Protein AF-0000000082780424 (afdb_homodimer)

Radius of gyration: 29.25 Å; Cα contacts (8 Å, |Δi|>4): 868; chains: 2; bounding box: 41×89×57 Å

InterPro domains:
  IPR001568 Ribonuclease T2-like [PF00445] (7-180)
  IPR001568 Ribonuclease T2-like [PTHR11240] (3-183)
  IPR018188 Ribonuclease T2, His active site 1 [PS00530] (39-46)
  IPR036430 Ribonuclease T2-like superfamily [G3DSA:3.90.730.10] (1-226)
  IPR036430 Ribonuclease T2-like superfamily [SSF55895] (4-188)

Foldseek 3Di:
DLPPQPFWKKKWKWWDLLCQLQLDDPVWDFADDPLAADIATQAMAGFPFWQQDDPAFDDPVLCVVPVVLCCRRPADRTPVAGSVNSLRRRCRTGLVSLLSDVCSVDSNSRVVLSSVLVVVAPLVVLCVVLVHDADLVDFDAPVSSCVSCCVGQNVFKFFKWFQGPVRATEGTMIIFMATSVRHGDDDPVRCVVRLVPQQDDDSGIHTDDRPHTYHYHGQDNPCSNCRND/DLPPQPFWKKKWKWWDLLCQLQLDDPVWDFADDPLAADIATQAMAGFPFWQQDDPAFDDPVLCVVPVVLCCRRPADRTPVAGSVNSLRRRCRTGLVSLLSDVCSVDSNSRVVLSSVLVVLAPLVVLCVVLVHDADLVDFDAPVSSCVSCCVGQNVFKFFKWAAGPVRATEGTMIIFMATSVRHGDDDPVRVVVRLVPPCDDRSRIHTDDRPHTYHYHGQDNVCSNCRND

Sequence (458 aa):
MDRHCKWTCMILTLQWPGSFCLILNNETICNLSPDIQNWTIHGLWPIHTGHCCSCWPIFQSHLEGLEPELSKFWPSFLKSTTAFMFWKQEWFKHGTCAACDESMGSTQLYFKTALKLRLSLRIESALADGGIKPSCDNAYRHDDLHAALRPLLGDNCVLQCVRDEKGHEVWAQLKIYFFRNQTLGCHFKEIGYADKIFQPSNSSGHPCPTETPIFYYPINYKNPKRPCQMDRHCKWTCMILTLQWPGSFCLILNNETICNLSPDIQNWTIHGLWPIHTGHCCSCWPIFQSHLEGLEPELSKFWPSFLKSTTAFMFWKQEWFKHGTCAACDESMGSTQLYFKTALKLRLSLRIESALADGGIKPSCDNAYRHDDLHAALRPLLGDNCVLQCVRDEKGHEVWAQLKIYFFRNQTLGCHFKEIGYADKIFQPSNSSGHPCPTETPIFYYPINYKNPKRPCQ

pLDDT: mean 91.48, std 14.12, range [35.06, 98.94]

Organism: Chanos chanos (NCBI:txid29144)

Nearest PDB structures (foldseek):
  3t0o-assembly1_A  TM=8.982E-01  e=5.479E-15  Homo sapiens
  1vd1-assembly1_A  TM=8.404E-01  e=7.772E-13  Nicotiana glutinosa
  1j1f-assembly1_A  TM=8.780E-01  e=5.340E-11  Momordica charantia
  1ucg-assembly2_B  TM=8.662E-01  e=1.683E-10  Momordica charantia
  1iqq-assembly1_A  TM=7.861E-01  e=9.139E-10  Pyrus pyrifolia

Structure (mmCIF, N/CA/C/O backbone):
data_AF-0000000082780424-model_v1
#
loop_
_entity.id
_entity.type
_entity.pdbx_description
1 polymer 'Ribonuclease T2-like'
#
loop_
_atom_site.group_PDB
_atom_site.id
_atom_site.type_symbol
_atom_site.label_atom_id
_atom_site.label_alt_id
_atom_site.label_comp_id
_atom_site.label_asym_id
_atom_site.label_entity_id
_atom_site.label_seq_id
_atom_site.pdbx_PDB_ins_code
_atom_site.Cartn_x
_atom_site.Cartn_y
_atom_site.Cartn_z
_atom_site.occupancy
_atom_site.B_iso_or_equiv
_atom_site.auth_seq_id
_atom_site.auth_comp_id
_atom_site.auth_asym_id
_atom_site.auth_atom_id
_atom_site.pdbx_PDB_model_num
ATOM 1 N N . MET A 1 1 ? 12.656 0.973 11.188 1 36.38 1 MET A N 1
ATOM 2 C CA . MET A 1 1 ? 13.344 -0.283 10.906 1 36.38 1 MET A CA 1
ATOM 3 C C . MET A 1 1 ? 13.508 -0.488 9.406 1 36.38 1 MET A C 1
ATOM 5 O O . MET A 1 1 ? 12.523 -0.509 8.664 1 36.38 1 MET A O 1
ATOM 9 N N . ASP A 1 2 ? 14.516 0.058 8.898 1 47.62 2 ASP A N 1
ATOM 10 C CA . ASP A 1 2 ? 14.883 -0.245 7.523 1 47.62 2 ASP A CA 1
ATOM 11 C C . ASP A 1 2 ? 14.75 -1.738 7.234 1 47.62 2 ASP A C 1
ATOM 13 O O . ASP A 1 2 ? 15.469 -2.555 7.809 1 47.62 2 ASP A O 1
ATOM 17 N N . ARG A 1 3 ? 13.602 -2.281 7.188 1 58.28 3 ARG A N 1
ATOM 18 C CA . ARG A 1 3 ? 13.562 -3.732 7.039 1 58.28 3 ARG A CA 1
ATOM 19 C C . ARG A 1 3 ? 14.219 -4.164 5.73 1 58.28 3 ARG A C 1
ATOM 21 O O . ARG A 1 3 ? 13.758 -3.805 4.648 1 58.28 3 ARG A O 1
ATOM 28 N N . HIS A 1 4 ? 15.531 -4.363 5.797 1 76.56 4 HIS A N 1
ATOM 29 C CA . HIS A 1 4 ? 16.25 -5.039 4.727 1 76.56 4 HIS A CA 1
ATOM 30 C C . HIS A 1 4 ? 15.562 -6.336 4.324 1 76.56 4 HIS A C 1
ATOM 32 O O . HIS A 1 4 ? 15.148 -7.113 5.18 1 76.56 4 HIS A O 1
ATOM 38 N N . CYS A 1 5 ? 15.188 -6.332 3.084 1 90.81 5 CYS A N 1
ATOM 39 C CA . CYS A 1 5 ? 14.609 -7.555 2.533 1 90.81 5 CYS A CA 1
ATOM 40 C C . CYS A 1 5 ? 15.633 -8.688 2.531 1 90.81 5 CYS A C 1
ATOM 42 O O . CYS A 1 5 ? 16.641 -8.617 1.831 1 90.81 5 CYS A O 1
ATOM 44 N N . LYS A 1 6 ? 15.398 -9.703 3.23 1 91.62 6 LYS A N 1
ATOM 45 C CA . LYS A 1 6 ? 16.375 -10.758 3.443 1 91.62 6 LYS A CA 1
ATOM 46 C C . LYS A 1 6 ? 16.297 -11.82 2.35 1 91.62 6 LYS A C 1
ATOM 48 O O . LYS A 1 6 ? 17.266 -12.531 2.088 1 91.62 6 LYS A O 1
ATOM 53 N N . TRP A 1 7 ? 15.18 -11.938 1.715 1 94 7 TRP A N 1
ATOM 54 C CA . TRP A 1 7 ? 15.055 -12.961 0.686 1 94 7 TRP A CA 1
ATOM 55 C C . TRP A 1 7 ? 15.758 -12.539 -0.599 1 94 7 TRP A C 1
ATOM 57 O O . TRP A 1 7 ? 15.844 -11.344 -0.901 1 94 7 TRP A O 1
ATOM 67 N N . THR A 1 8 ? 16.234 -13.547 -1.423 1 94.25 8 THR A N 1
ATOM 68 C CA . THR A 1 8 ? 16.984 -13.242 -2.637 1 94.25 8 THR A CA 1
ATOM 69 C C . THR A 1 8 ? 16.328 -13.875 -3.855 1 94.25 8 THR A C 1
ATOM 71 O O . THR A 1 8 ? 16.625 -13.508 -4.992 1 94.25 8 THR A O 1
ATOM 74 N N . CYS A 1 9 ? 15.422 -14.82 -3.576 1 95.38 9 CYS A N 1
ATOM 75 C CA . CYS A 1 9 ? 14.766 -15.531 -4.672 1 95.38 9 CYS A CA 1
ATOM 76 C C . CYS A 1 9 ? 13.266 -15.648 -4.426 1 95.38 9 CYS A C 1
ATOM 78 O O . CYS A 1 9 ? 12.812 -15.555 -3.287 1 95.38 9 CYS A O 1
ATOM 80 N N . MET A 1 10 ? 12.578 -15.789 -5.488 1 96.88 10 MET A N 1
ATOM 81 C CA . MET A 1 10 ? 11.133 -15.992 -5.449 1 96.88 10 MET A CA 1
ATOM 82 C C . MET A 1 10 ? 10.719 -17.141 -6.363 1 96.88 10 MET A C 1
ATOM 84 O O . MET A 1 10 ? 11.492 -17.562 -7.223 1 96.88 10 MET A O 1
ATOM 88 N N . ILE A 1 11 ? 9.539 -17.578 -6.125 1 97.12 11 ILE A N 1
ATOM 89 C CA . ILE A 1 11 ? 8.953 -18.609 -6.961 1 97.12 11 ILE A CA 1
ATOM 90 C C . ILE A 1 11 ? 7.645 -18.109 -7.57 1 97.12 11 ILE A C 1
ATOM 92 O O . ILE A 1 11 ? 6.73 -17.719 -6.844 1 97.12 11 ILE A O 1
ATOM 96 N N . LEU A 1 12 ? 7.625 -18.062 -8.836 1 98.38 12 LEU A N 1
ATOM 97 C CA . LEU A 1 12 ? 6.344 -17.984 -9.531 1 98.38 12 LEU A CA 1
ATOM 98 C C . LEU A 1 12 ? 5.766 -19.359 -9.789 1 98.38 12 LEU A C 1
ATOM 100 O O . LEU A 1 12 ? 6.367 -20.172 -10.492 1 98.38 12 LEU A O 1
ATOM 104 N N . THR A 1 13 ? 4.633 -19.578 -9.219 1 97.56 13 THR A N 1
ATOM 105 C CA . THR A 1 13 ? 3.994 -20.875 -9.398 1 97.56 13 THR A CA 1
ATOM 106 C C . THR A 1 13 ? 2.789 -20.766 -10.328 1 97.56 13 THR A C 1
ATOM 108 O O . THR A 1 13 ? 1.887 -19.953 -10.086 1 97.56 13 THR A O 1
ATOM 111 N N . LEU A 1 14 ? 2.871 -21.531 -11.383 1 98.19 14 LEU A N 1
ATOM 112 C CA . LEU A 1 14 ? 1.748 -21.641 -12.305 1 98.19 14 LEU A CA 1
ATOM 113 C C . LEU A 1 14 ? 0.979 -22.938 -12.062 1 98.19 14 LEU A C 1
ATOM 115 O O . LEU A 1 14 ? 1.571 -23.953 -11.703 1 98.19 14 LEU A O 1
ATOM 119 N N . GLN A 1 15 ? -0.313 -22.875 -12.281 1 97.19 15 GLN A N 1
ATOM 120 C CA . GLN A 1 15 ? -1.15 -24.047 -12.055 1 97.19 15 GLN A CA 1
ATOM 121 C C . GLN A 1 15 ? -1.899 -24.438 -13.328 1 97.19 15 GLN A C 1
ATOM 123 O O . GLN A 1 15 ? -2.324 -23.562 -14.094 1 97.19 15 GLN A O 1
ATOM 128 N N . TRP A 1 16 ? -1.987 -25.672 -13.539 1 97.75 16 TRP A N 1
ATOM 129 C CA . TRP A 1 16 ? -2.678 -26.203 -14.711 1 97.75 16 TRP A CA 1
ATOM 130 C C . TRP A 1 16 ? -4.125 -26.562 -14.375 1 97.75 16 TRP A C 1
ATOM 132 O O . TRP A 1 16 ? -4.383 -27.391 -13.508 1 97.75 16 TRP A O 1
ATOM 142 N N . PRO A 1 17 ? -5.086 -25.922 -15.102 1 97 17 PRO A N 1
ATOM 143 C CA . PRO A 1 17 ? -6.492 -26.172 -14.773 1 97 17 PRO A CA 1
ATOM 144 C C . PRO A 1 17 ? -6.914 -27.609 -15 1 97 17 PRO A C 1
ATOM 146 O O . PRO A 1 17 ? -7.84 -28.109 -14.352 1 97 17 PRO A O 1
ATOM 149 N N . GLY A 1 18 ? -6.246 -28.359 -15.836 1 96.81 18 GLY A N 1
ATOM 150 C CA . GLY A 1 18 ? -6.629 -29.719 -16.172 1 96.81 18 GLY A CA 1
ATOM 151 C C . GLY A 1 18 ? -6.363 -30.719 -15.055 1 96.81 18 GLY A C 1
ATOM 152 O O . GLY A 1 18 ? -6.875 -31.844 -15.07 1 96.81 18 GLY A O 1
ATOM 153 N N . SER A 1 19 ? -5.559 -30.312 -14.094 1 95.38 19 SER A N 1
ATOM 154 C CA . SER A 1 19 ? -5.211 -31.266 -13.055 1 95.38 19 SER A CA 1
ATOM 155 C C . SER A 1 19 ? -5.426 -30.672 -11.664 1 95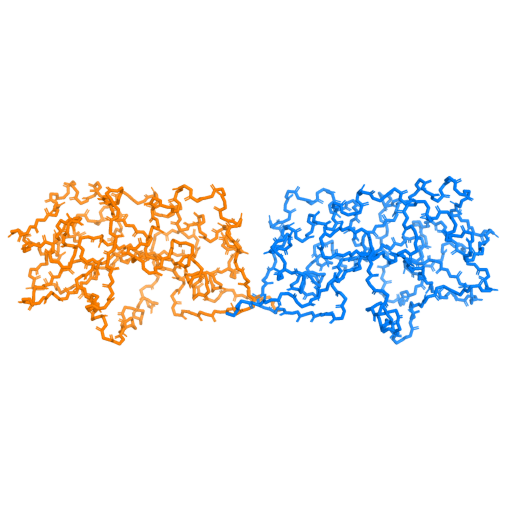.38 19 S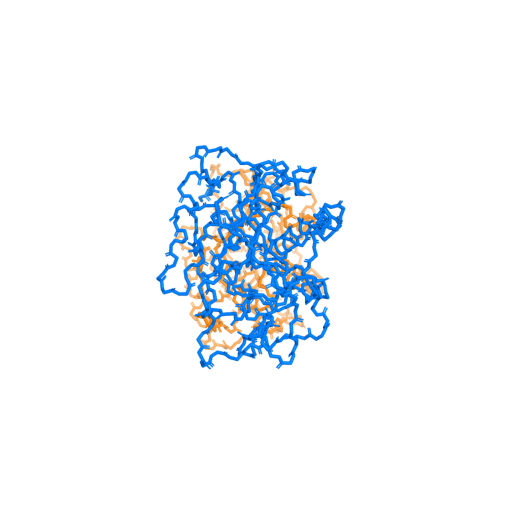ER A C 1
ATOM 157 O O . SER A 1 19 ? -5.305 -31.391 -10.664 1 95.38 19 SER A O 1
ATOM 159 N N . PHE A 1 20 ? -5.77 -29.453 -11.578 1 92.75 20 PHE A N 1
ATOM 160 C CA . PHE A 1 20 ? -5.93 -28.75 -10.305 1 92.75 20 PHE A CA 1
ATOM 161 C C . PHE A 1 20 ? -6.988 -29.438 -9.445 1 92.75 20 PHE A C 1
ATOM 163 O O . PHE A 1 20 ? -6.797 -29.625 -8.242 1 92.75 20 PHE A O 1
ATOM 170 N N . CYS A 1 21 ? -8.039 -29.859 -10 1 92.88 21 CYS A N 1
ATOM 171 C CA . CYS A 1 21 ? -9.219 -30.297 -9.258 1 92.88 21 CYS A CA 1
ATOM 172 C C . CYS A 1 21 ? -9.07 -31.766 -8.844 1 92.88 21 CYS A C 1
ATOM 174 O O . CYS A 1 21 ? -9.898 -32.281 -8.086 1 92.88 21 CYS A O 1
ATOM 176 N N . LEU A 1 22 ? -8 -32.406 -9.227 1 90.25 22 LEU A N 1
ATOM 177 C CA . LEU A 1 22 ? -7.832 -33.844 -9.023 1 90.25 22 LEU A CA 1
ATOM 178 C C . LEU A 1 22 ? -7.738 -34.188 -7.539 1 90.25 22 LEU A C 1
ATOM 180 O O . LEU A 1 22 ? -8.211 -35.219 -7.098 1 90.25 22 LEU A O 1
ATOM 184 N N . ILE A 1 23 ? -7.102 -33.188 -6.852 1 80.06 23 ILE A N 1
ATOM 185 C CA . ILE A 1 23 ? -6.754 -33.562 -5.488 1 80.06 23 ILE A CA 1
ATOM 186 C C . ILE A 1 23 ? -7.645 -32.844 -4.5 1 80.06 23 ILE A C 1
ATOM 188 O O . ILE A 1 23 ? -7.391 -32.844 -3.291 1 80.06 23 ILE A O 1
ATOM 192 N N . LEU A 1 24 ? -8.602 -32.219 -4.996 1 84 24 LEU A N 1
ATOM 193 C CA . LEU A 1 24 ? -9.531 -31.516 -4.109 1 84 24 LEU A CA 1
ATOM 194 C C . LEU A 1 24 ? -10.477 -32.5 -3.434 1 84 24 LEU A C 1
ATOM 196 O O . LEU A 1 24 ? -10.828 -33.531 -4.016 1 84 24 LEU A O 1
ATOM 200 N N . ASN A 1 25 ? -10.773 -32.156 -2.25 1 80.19 25 ASN A N 1
ATOM 201 C CA . ASN A 1 25 ? -11.727 -33 -1.545 1 80.19 25 ASN A CA 1
ATOM 202 C C . ASN A 1 25 ? -13.117 -32.906 -2.166 1 80.19 25 ASN A C 1
ATOM 204 O O . ASN A 1 25 ? -13.383 -32.031 -2.996 1 80.19 25 ASN A O 1
ATOM 208 N N . ASN A 1 26 ? -13.93 -33.875 -1.779 1 76.31 26 ASN A N 1
ATOM 209 C CA . ASN A 1 26 ? -15.25 -34 -2.385 1 76.31 26 ASN A CA 1
ATOM 210 C C . ASN A 1 26 ? -16.141 -32.812 -2.059 1 76.31 26 ASN A C 1
ATOM 212 O O . ASN A 1 26 ? -17.094 -32.531 -2.795 1 76.31 26 ASN A O 1
ATOM 216 N N . GLU A 1 27 ? -15.828 -32.156 -1.087 1 78.19 27 GLU A N 1
ATOM 217 C CA . GLU A 1 27 ? -16.672 -31.047 -0.656 1 78.19 27 GLU A CA 1
ATOM 218 C C . GLU A 1 27 ? -16.328 -29.766 -1.407 1 78.19 27 GLU A C 1
ATOM 220 O O . GLU A 1 27 ? -17.125 -28.812 -1.443 1 78.19 27 GLU A O 1
ATOM 225 N N . THR A 1 28 ? -15.234 -29.812 -1.94 1 82.88 28 THR A N 1
ATOM 226 C CA . THR A 1 28 ? -14.781 -28.625 -2.658 1 82.88 28 THR A CA 1
ATOM 227 C C . THR A 1 28 ? -15.203 -28.688 -4.121 1 82.88 28 THR A C 1
ATOM 229 O O . THR A 1 28 ? -14.844 -29.625 -4.84 1 82.88 28 THR A O 1
ATOM 232 N N . ILE A 1 29 ? -16.031 -27.703 -4.488 1 86.75 29 ILE A N 1
ATOM 233 C CA . ILE A 1 29 ? -16.531 -27.672 -5.863 1 86.75 29 ILE A CA 1
ATOM 234 C C . ILE A 1 29 ? -15.562 -26.875 -6.734 1 86.75 29 ILE A C 1
ATOM 236 O O . ILE A 1 29 ? -15.273 -25.719 -6.445 1 86.75 29 ILE A O 1
ATOM 240 N N . CYS A 1 30 ? -15.031 -27.562 -7.676 1 91.19 30 CYS A N 1
ATOM 241 C CA . CYS A 1 30 ? -14.195 -26.922 -8.688 1 91.19 30 CYS A CA 1
ATOM 242 C C . CYS A 1 30 ? -15.047 -26.281 -9.773 1 91.19 30 CYS A C 1
ATOM 244 O O . CYS A 1 30 ? -16.031 -26.875 -10.234 1 91.19 30 CYS A O 1
ATOM 246 N N . ASN A 1 31 ? -14.742 -25 -10.094 1 85.88 31 ASN A N 1
ATOM 247 C CA . ASN A 1 31 ? -15.445 -24.234 -11.117 1 85.88 31 ASN A CA 1
ATOM 248 C C . ASN A 1 31 ? -14.484 -23.641 -12.133 1 85.88 31 ASN A C 1
ATOM 250 O O . ASN A 1 31 ? -13.945 -22.547 -11.914 1 85.88 31 ASN A O 1
ATOM 254 N N . LEU A 1 32 ? -14.367 -24.359 -13.227 1 92.75 32 LEU A N 1
ATOM 255 C CA . LEU A 1 32 ? -13.5 -23.859 -14.289 1 92.75 32 LEU A CA 1
ATOM 256 C C . LEU A 1 32 ? -14.32 -23.156 -15.367 1 92.75 32 LEU A C 1
ATOM 258 O O . LEU A 1 32 ? -15.117 -23.781 -16.062 1 92.75 32 LEU A O 1
ATOM 262 N N . SER A 1 33 ? -14.148 -21.891 -15.438 1 91.69 33 SER A N 1
ATOM 263 C CA . SER A 1 33 ? -14.758 -21.141 -16.531 1 91.69 33 SER A CA 1
ATOM 264 C C . SER A 1 33 ? -14.172 -21.547 -17.875 1 91.69 33 SER A C 1
ATOM 266 O O . SER A 1 33 ? -12.977 -21.812 -17.984 1 91.69 33 SER A O 1
ATOM 268 N N . PRO A 1 34 ? -15.047 -21.547 -18.953 1 92.94 34 PRO A N 1
ATOM 269 C CA . PRO A 1 34 ? -14.531 -21.875 -20.281 1 92.94 34 PRO A CA 1
ATOM 270 C C . PRO A 1 34 ? -13.453 -20.891 -20.75 1 92.94 34 PRO A C 1
ATOM 272 O O . PRO A 1 34 ? -12.719 -21.188 -21.703 1 92.94 34 PRO A O 1
ATOM 275 N N . ASP A 1 35 ? -13.352 -19.766 -20.109 1 92.75 35 ASP A N 1
ATOM 276 C CA . ASP A 1 35 ? -12.352 -18.766 -20.469 1 92.75 35 ASP A CA 1
ATOM 277 C C . ASP A 1 35 ? -10.953 -19.203 -20.031 1 92.75 35 ASP A C 1
ATOM 279 O O . ASP A 1 35 ? -9.953 -18.672 -20.5 1 92.75 35 ASP A O 1
ATOM 283 N N . ILE A 1 36 ? -10.906 -20.125 -19.188 1 94.5 36 ILE A N 1
ATOM 284 C CA . ILE A 1 36 ? -9.633 -20.625 -18.672 1 94.5 36 ILE A CA 1
ATOM 285 C C . ILE A 1 36 ? -9.102 -21.703 -19.594 1 94.5 36 ILE A C 1
ATOM 287 O O . ILE A 1 36 ? -9.633 -22.812 -19.641 1 94.5 36 ILE A O 1
ATOM 291 N N . GLN A 1 37 ? -8.023 -21.391 -20.359 1 95.19 37 GLN A N 1
ATOM 292 C CA . GLN A 1 37 ? -7.59 -22.344 -21.391 1 95.19 37 GLN A CA 1
ATOM 293 C C . GLN A 1 37 ? -6.105 -22.672 -21.234 1 95.19 37 GLN A C 1
ATOM 295 O O . GLN A 1 37 ? -5.602 -23.594 -21.875 1 95.19 37 GLN A O 1
ATOM 300 N N . ASN A 1 38 ? -5.461 -21.922 -20.391 1 96.62 38 ASN A N 1
ATOM 301 C CA . ASN A 1 38 ? -4.008 -22 -20.281 1 96.62 38 ASN A CA 1
ATOM 302 C C . ASN A 1 38 ? -3.545 -22.047 -18.828 1 96.62 38 ASN A C 1
ATOM 304 O O . ASN A 1 38 ? -4.363 -21.984 -17.922 1 96.62 38 ASN A O 1
ATOM 308 N N . TRP A 1 39 ? -2.229 -22.281 -18.656 1 98.06 39 TRP A N 1
ATOM 309 C CA . TRP A 1 39 ? -1.627 -22.172 -17.344 1 98.06 39 TRP A CA 1
ATOM 310 C C . TRP A 1 39 ? -1.941 -20.812 -16.703 1 98.06 39 TRP A C 1
ATOM 312 O O . TRP A 1 39 ? -1.897 -19.781 -17.375 1 98.06 39 TRP A O 1
ATOM 322 N N . THR A 1 40 ? -2.32 -20.844 -15.453 1 98.25 40 THR A N 1
ATOM 323 C CA . THR A 1 40 ? -2.625 -19.609 -14.742 1 98.25 40 THR A CA 1
ATOM 324 C C . THR A 1 40 ? -1.731 -19.469 -13.508 1 98.25 40 THR A C 1
ATOM 326 O O . THR A 1 40 ? -1.007 -20.391 -13.148 1 98.25 40 THR A O 1
ATOM 329 N N . ILE A 1 41 ? -1.755 -18.328 -12.922 1 98.69 41 ILE A N 1
ATOM 330 C CA . ILE A 1 41 ? -0.914 -18.047 -11.766 1 98.69 41 ILE A CA 1
ATOM 331 C C . ILE A 1 41 ? -1.537 -18.641 -10.508 1 98.69 41 ILE A C 1
ATOM 333 O O . ILE A 1 41 ? -2.725 -18.453 -10.242 1 98.69 41 ILE A O 1
ATOM 337 N N . HIS A 1 42 ? -0.796 -19.438 -9.828 1 97.81 42 HIS A N 1
ATOM 338 C CA . HIS A 1 42 ? -1.152 -19.766 -8.453 1 97.81 42 HIS A CA 1
ATOM 339 C C . HIS A 1 42 ? -0.719 -18.672 -7.488 1 97.81 42 HIS A C 1
ATOM 341 O O . HIS A 1 42 ? -1.511 -18.219 -6.656 1 97.81 42 HIS A O 1
ATOM 347 N N . GLY A 1 43 ? 0.602 -18.312 -7.715 1 98.38 43 GLY A N 1
ATOM 348 C CA . GLY A 1 43 ? 1.106 -17.25 -6.863 1 98.38 43 GLY A CA 1
ATOM 349 C C . GLY A 1 43 ? 2.562 -16.906 -7.125 1 98.38 43 GLY A C 1
ATOM 350 O O . GLY A 1 43 ? 3.219 -17.562 -7.938 1 98.38 43 GLY A O 1
ATOM 351 N N . LEU A 1 44 ? 3.004 -15.875 -6.473 1 98.69 44 LEU A N 1
ATOM 352 C CA . LEU A 1 44 ? 4.387 -15.406 -6.438 1 98.69 44 LEU A CA 1
ATOM 353 C C . LEU A 1 44 ? 4.859 -15.219 -5 1 98.69 44 LEU A C 1
ATOM 355 O O . LEU A 1 44 ? 4.23 -14.492 -4.227 1 98.69 44 LEU A O 1
ATOM 359 N N . TRP A 1 45 ? 5.953 -15.898 -4.609 1 96.94 45 TRP A N 1
ATOM 360 C CA . TRP A 1 45 ? 6.332 -15.703 -3.213 1 96.94 45 TRP A CA 1
ATOM 361 C C . TRP A 1 45 ? 7.844 -15.812 -3.043 1 96.94 45 TRP A C 1
ATOM 363 O O . TRP A 1 45 ? 8.492 -16.625 -3.699 1 96.94 45 TRP A O 1
ATOM 373 N N . PRO A 1 46 ? 8.398 -14.883 -2.236 1 96.69 46 PRO A N 1
ATOM 374 C CA . PRO A 1 46 ? 9.766 -15.094 -1.765 1 96.69 46 PRO A CA 1
ATOM 375 C C . PRO A 1 46 ? 9.945 -16.438 -1.055 1 96.69 46 PRO A C 1
ATOM 377 O O . PRO A 1 46 ? 9.062 -16.859 -0.312 1 96.69 46 PRO A O 1
ATOM 380 N N . ILE A 1 47 ? 11.039 -17.016 -1.311 1 92.94 47 ILE A N 1
ATOM 381 C CA . ILE A 1 47 ? 11.258 -18.344 -0.744 1 92.94 47 ILE A CA 1
ATOM 382 C C . ILE A 1 47 ? 11.43 -18.234 0.77 1 92.94 47 ILE A C 1
ATOM 384 O O . ILE A 1 47 ? 11.93 -17.219 1.273 1 92.94 47 ILE A O 1
ATOM 388 N N . HIS A 1 48 ? 10.93 -19.188 1.524 1 91.38 48 HIS A N 1
ATOM 389 C CA . HIS A 1 48 ? 11.102 -19.375 2.961 1 91.38 48 HIS A CA 1
ATOM 390 C C . HIS A 1 48 ? 10.461 -18.234 3.748 1 91.38 48 HIS A C 1
ATOM 392 O O . HIS A 1 48 ? 11.023 -17.766 4.738 1 91.38 48 HIS A O 1
ATOM 398 N N . THR A 1 49 ? 9.398 -17.688 3.223 1 94.44 49 THR A N 1
ATOM 399 C CA . THR A 1 49 ? 8.656 -16.641 3.92 1 94.44 49 THR A CA 1
ATOM 400 C C . THR A 1 49 ? 7.164 -16.953 3.928 1 94.44 49 THR A C 1
ATOM 402 O O . THR A 1 49 ? 6.711 -17.875 3.24 1 94.44 49 THR A O 1
ATOM 405 N N . GLY A 1 50 ? 6.43 -16.281 4.754 1 96.88 50 GLY A N 1
ATOM 406 C CA . GLY A 1 50 ? 4.977 -16.359 4.809 1 96.88 50 GLY A CA 1
ATOM 407 C C . GLY A 1 50 ? 4.375 -15.453 5.871 1 96.88 50 GLY A C 1
ATOM 408 O O . GLY A 1 50 ? 4.957 -15.273 6.941 1 96.88 50 GLY A O 1
ATOM 409 N N . HIS A 1 51 ? 3.279 -14.883 5.488 1 97.69 51 HIS A N 1
ATOM 410 C CA . HIS A 1 51 ? 2.492 -14.086 6.418 1 97.69 51 HIS A CA 1
ATOM 411 C C . HIS A 1 51 ? 3.365 -13.055 7.137 1 97.69 51 HIS A C 1
ATOM 413 O O . HIS A 1 51 ? 3.377 -13 8.367 1 97.69 51 HIS A O 1
ATOM 419 N N . CYS A 1 52 ? 3.986 -12.172 6.488 1 97.5 52 CYS A N 1
ATOM 420 C CA . CYS A 1 52 ? 4.988 -11.242 7.004 1 97.5 52 CYS A CA 1
ATOM 421 C C . CYS A 1 52 ? 4.332 -10.008 7.602 1 97.5 52 CYS A C 1
ATOM 423 O O . CYS A 1 52 ? 4.977 -9.242 8.328 1 97.5 52 CYS A O 1
ATOM 425 N N . CYS A 1 53 ? 3.029 -9.695 7.359 1 97.19 53 CYS A N 1
ATOM 426 C CA . CYS A 1 53 ? 2.352 -8.516 7.871 1 97.19 53 CYS A CA 1
ATOM 427 C C . CYS A 1 53 ? 0.843 -8.727 7.93 1 97.19 53 CYS A C 1
ATOM 429 O O . CYS A 1 53 ? 0.181 -8.805 6.895 1 97.19 53 CYS A O 1
ATOM 431 N N . SER A 1 54 ? 0.289 -8.703 9.07 1 95.88 54 SER A N 1
ATOM 432 C CA . SER A 1 54 ? -1.127 -9.016 9.234 1 95.88 54 SER A CA 1
ATOM 433 C C . SER A 1 54 ? -1.979 -7.75 9.227 1 95.88 54 SER A C 1
ATOM 435 O O . SER A 1 54 ? -3.197 -7.816 9.055 1 95.88 54 SER A O 1
ATOM 437 N N . CYS A 1 55 ? -1.378 -6.598 9.352 1 95.94 55 CYS A N 1
ATOM 438 C CA . CYS A 1 55 ? -2.137 -5.359 9.477 1 95.94 55 CYS A CA 1
ATOM 439 C C . CYS A 1 55 ? -2.105 -4.566 8.172 1 95.94 55 CYS A C 1
ATOM 441 O O . CYS A 1 55 ? -2.471 -3.389 8.148 1 95.94 55 CYS A O 1
ATOM 443 N N . TRP A 1 56 ? -1.622 -5.145 7.109 1 96.81 56 TRP A N 1
ATOM 444 C CA . TRP A 1 56 ? -1.564 -4.531 5.785 1 96.81 56 TRP A CA 1
ATOM 445 C C . TRP A 1 56 ? -2.723 -5.004 4.914 1 96.81 56 TRP A C 1
ATOM 447 O O . TRP A 1 56 ? -2.635 -6.051 4.273 1 96.81 56 TRP A O 1
ATOM 457 N N . PRO A 1 57 ? -3.785 -4.168 4.824 1 96.44 57 PRO A N 1
ATOM 458 C CA . PRO A 1 57 ? -4.984 -4.621 4.117 1 96.44 57 PRO A CA 1
ATOM 459 C C . PRO A 1 57 ? -4.848 -4.531 2.6 1 96.44 57 PRO A C 1
ATOM 461 O O . PRO A 1 57 ? -3.879 -3.953 2.098 1 96.44 57 PRO A O 1
ATOM 464 N N . ILE A 1 58 ? -5.77 -5.172 1.958 1 97.81 58 ILE A N 1
ATOM 465 C CA . ILE A 1 58 ? -5.949 -5.047 0.516 1 97.81 58 ILE A CA 1
ATOM 466 C C . ILE A 1 58 ? -7.426 -4.816 0.199 1 97.81 58 ILE A C 1
ATOM 468 O O . ILE A 1 58 ? -8.305 -5.426 0.815 1 97.81 58 ILE A O 1
ATOM 472 N N . PHE A 1 59 ? -7.645 -3.863 -0.74 1 97.31 59 PHE A N 1
ATOM 473 C CA . PHE A 1 59 ? -8.984 -3.557 -1.227 1 97.31 59 PHE A CA 1
ATOM 474 C C . PHE A 1 59 ? -9.102 -3.852 -2.717 1 97.31 59 PHE A C 1
ATOM 476 O O . PHE A 1 59 ? -8.109 -3.787 -3.447 1 97.31 59 PHE A O 1
ATOM 483 N N . GLN A 1 60 ? -10.344 -4.168 -3.111 1 97 60 GLN A N 1
ATOM 484 C CA . GLN A 1 60 ? -10.578 -4.473 -4.52 1 97 60 GLN A CA 1
ATOM 485 C C . GLN A 1 60 ? -10.172 -3.299 -5.406 1 97 60 GLN A C 1
ATOM 487 O O . GLN A 1 60 ? -9.641 -3.496 -6.5 1 97 60 GLN A O 1
ATOM 492 N N . SER A 1 61 ? -10.352 -2.119 -4.957 1 96.44 61 SER A N 1
ATOM 493 C CA . SER A 1 61 ? -10.07 -0.917 -5.734 1 96.44 61 SER A CA 1
ATOM 494 C C . SER A 1 61 ? -8.578 -0.781 -6.023 1 96.44 61 SER A C 1
ATOM 496 O O . SER A 1 61 ? -8.188 -0.129 -6.992 1 96.44 61 SER A O 1
ATOM 498 N N . HIS A 1 62 ? -7.758 -1.403 -5.199 1 96.62 62 HIS A N 1
ATOM 499 C CA . HIS A 1 62 ? -6.312 -1.36 -5.41 1 96.62 62 HIS A CA 1
ATOM 500 C C . HIS A 1 62 ? -5.93 -2.043 -6.719 1 96.62 62 HIS A C 1
ATOM 502 O O . HIS A 1 62 ? -4.895 -1.724 -7.309 1 96.62 62 HIS A O 1
ATOM 508 N N . LEU A 1 63 ? -6.781 -2.967 -7.156 1 98 63 LEU A N 1
ATOM 509 C CA . LEU A 1 63 ? -6.434 -3.814 -8.289 1 98 63 LEU A CA 1
ATOM 510 C C . LEU A 1 63 ? -7.297 -3.482 -9.5 1 98 63 LEU A C 1
ATOM 512 O O . LEU A 1 63 ? -7.273 -4.199 -10.5 1 98 63 LEU A O 1
ATOM 516 N N . GLU A 1 64 ? -8.078 -2.424 -9.414 1 96.31 64 GLU A N 1
ATOM 517 C CA . GLU A 1 64 ? -9.055 -2.094 -10.445 1 96.31 64 GLU A CA 1
ATOM 518 C C . GLU A 1 64 ? -8.398 -2.014 -11.82 1 96.31 64 GLU A C 1
ATOM 520 O O . GLU A 1 64 ? -8.914 -2.574 -12.789 1 96.31 64 GLU A O 1
ATOM 525 N N . GLY A 1 65 ? -7.254 -1.388 -11.961 1 97 65 GLY A N 1
ATOM 526 C CA . GLY A 1 65 ? -6.574 -1.239 -13.234 1 97 65 GLY A CA 1
ATOM 527 C C . GLY A 1 65 ? -5.988 -2.537 -13.758 1 97 65 GLY A C 1
ATOM 528 O O . GLY A 1 65 ? -5.707 -2.664 -14.953 1 97 65 GLY A O 1
ATOM 529 N N . LEU A 1 66 ? -5.867 -3.555 -12.906 1 98.38 66 LEU A N 1
ATOM 530 C CA . LEU A 1 66 ? -5.234 -4.82 -13.25 1 98.38 66 LEU A CA 1
ATOM 531 C C . LEU A 1 66 ? -6.27 -5.934 -13.375 1 98.38 66 LEU A C 1
ATOM 533 O O . LEU A 1 66 ? -5.945 -7.047 -13.797 1 98.38 66 LEU A O 1
ATOM 537 N N . GLU A 1 67 ? -7.492 -5.676 -13.016 1 97.38 67 GLU A N 1
ATOM 538 C CA . GLU A 1 67 ? -8.5 -6.715 -12.805 1 97.38 67 GLU A CA 1
ATOM 539 C C . GLU A 1 67 ? -8.734 -7.52 -14.078 1 97.38 67 GLU A C 1
ATOM 541 O O . GLU A 1 67 ? -8.867 -8.742 -14.023 1 97.38 67 GLU A O 1
ATOM 546 N N . PRO A 1 68 ? -8.797 -6.887 -15.273 1 97.12 68 PRO A N 1
ATOM 547 C CA . PRO A 1 68 ? -8.992 -7.703 -16.469 1 97.12 68 PRO A CA 1
ATOM 548 C C . PRO A 1 68 ? -7.883 -8.742 -16.672 1 97.12 68 PRO A C 1
ATOM 550 O O . PRO A 1 68 ? -8.172 -9.906 -16.938 1 97.12 68 PRO A O 1
ATOM 553 N N . GLU A 1 69 ? -6.652 -8.344 -16.5 1 98.06 69 GLU A N 1
ATOM 554 C CA . GLU A 1 69 ? -5.539 -9.273 -16.656 1 98.06 69 GLU A CA 1
ATOM 555 C C . GLU A 1 69 ? -5.516 -10.297 -15.516 1 98.06 69 GLU A C 1
ATOM 557 O O . GLU A 1 69 ? -5.254 -11.477 -15.742 1 98.06 69 GLU A O 1
ATOM 562 N N . LEU A 1 70 ? -5.785 -9.82 -14.305 1 98.62 70 LEU A N 1
ATOM 563 C CA . LEU A 1 70 ? -5.797 -10.734 -13.172 1 98.62 70 LEU A CA 1
ATOM 564 C C . LEU A 1 70 ? -6.879 -11.797 -13.336 1 98.62 70 LEU A C 1
ATOM 566 O O . LEU A 1 70 ? -6.66 -12.969 -13.008 1 98.62 70 LEU A O 1
ATOM 570 N N . SER A 1 71 ? -8.008 -11.406 -13.844 1 96.62 71 SER A N 1
ATOM 571 C CA . SER A 1 71 ? -9.102 -12.344 -14.055 1 96.62 71 SER A CA 1
ATOM 572 C C . SER A 1 71 ? -8.742 -13.398 -15.094 1 96.62 71 SER A C 1
ATOM 574 O O . SER A 1 71 ? -9.18 -14.547 -15 1 96.62 71 SER A O 1
ATOM 576 N N . LYS A 1 72 ? -7.961 -13.031 -16 1 97.06 72 LYS A N 1
ATOM 577 C CA . LYS A 1 72 ? -7.578 -13.93 -17.094 1 97.06 72 LYS A CA 1
ATOM 578 C C . LYS A 1 72 ? -6.426 -14.836 -16.672 1 97.06 72 LYS A C 1
ATOM 580 O O . LYS A 1 72 ? -6.438 -16.031 -16.953 1 97.06 72 LYS A O 1
ATOM 585 N N . PHE A 1 73 ? -5.477 -14.32 -15.945 1 98.25 73 PHE A N 1
ATOM 586 C CA . PHE A 1 73 ? -4.223 -15.039 -15.758 1 98.25 73 PHE A CA 1
ATOM 587 C C . PHE A 1 73 ? -4.09 -15.531 -14.32 1 98.25 73 PHE A C 1
ATOM 589 O O . PHE A 1 73 ? -3.227 -16.359 -14.023 1 98.25 73 PHE A O 1
ATOM 596 N N . TRP A 1 74 ? -4.961 -15.062 -13.453 1 98.44 74 TRP A N 1
ATOM 597 C CA . TRP A 1 74 ? -4.902 -15.422 -12.039 1 98.44 74 TRP A CA 1
ATOM 598 C C . TRP A 1 74 ? -6.297 -15.664 -11.484 1 98.44 74 TRP A C 1
ATOM 600 O O . TRP A 1 74 ? -6.668 -15.109 -10.445 1 98.44 74 TRP A O 1
ATOM 610 N N . PRO A 1 75 ? -7.074 -16.484 -12.18 1 97.81 75 PRO A N 1
ATOM 611 C CA . PRO A 1 75 ? -8.438 -16.781 -11.734 1 97.81 75 PRO A CA 1
ATOM 612 C C . PRO A 1 75 ? -8.484 -17.781 -10.578 1 97.81 75 PRO A C 1
ATOM 614 O O . PRO A 1 75 ? -7.5 -18.484 -10.336 1 97.81 75 PRO A O 1
ATOM 617 N N . SER A 1 76 ? -9.578 -17.734 -9.828 1 96.5 76 SER A N 1
ATOM 618 C CA . SER A 1 76 ? -9.883 -18.828 -8.906 1 96.5 76 SER A CA 1
ATOM 619 C C . SER A 1 76 ? -10.531 -20 -9.625 1 96.5 76 SER A C 1
ATOM 621 O O . SER A 1 76 ? -11.367 -19.797 -10.508 1 96.5 76 SER A O 1
ATOM 623 N N . PHE A 1 77 ? -10.102 -21.172 -9.227 1 95.62 77 PHE A N 1
ATOM 624 C CA . PHE A 1 77 ? -10.688 -22.391 -9.781 1 95.62 77 PHE A CA 1
ATOM 625 C C . PHE A 1 77 ? -11.766 -22.953 -8.852 1 95.62 77 PHE A C 1
ATOM 627 O O . PHE A 1 77 ? -12.336 -24 -9.125 1 95.62 77 PHE A O 1
ATOM 634 N N . LEU A 1 78 ? -12.008 -22.297 -7.812 1 94.62 78 LEU A N 1
ATOM 635 C CA . LEU A 1 78 ? -12.93 -22.781 -6.793 1 94.62 78 LEU A CA 1
ATOM 636 C C . LEU A 1 78 ? -14.234 -22 -6.805 1 94.62 78 LEU A C 1
ATOM 638 O O . LEU A 1 78 ? -14.219 -20.766 -6.852 1 94.62 78 LEU A O 1
ATOM 642 N N . LYS A 1 79 ? -15.32 -22.656 -6.734 1 92.31 79 LYS A N 1
ATOM 643 C CA . LYS A 1 79 ? -16.641 -22.016 -6.691 1 92.31 79 LYS A CA 1
ATOM 644 C C . LYS A 1 79 ? -16.797 -21.188 -5.426 1 92.31 79 LYS A C 1
ATOM 646 O O . LYS A 1 79 ? -17.406 -20.109 -5.453 1 92.31 79 LYS A O 1
ATOM 651 N N . SER A 1 80 ? -16.25 -21.625 -4.336 1 93.44 80 SER A N 1
ATOM 652 C CA . SER A 1 80 ? -16.453 -21.016 -3.025 1 93.44 80 SER A CA 1
ATOM 653 C C . SER A 1 80 ? -15.523 -19.828 -2.82 1 93.44 80 SER A C 1
ATOM 655 O O . SER A 1 80 ? -15.633 -19.109 -1.819 1 93.44 80 SER A O 1
ATOM 657 N N . THR A 1 81 ? -14.617 -19.625 -3.697 1 95.19 81 THR A N 1
ATOM 658 C CA . THR A 1 81 ? -13.617 -18.562 -3.553 1 95.19 81 THR A CA 1
ATOM 659 C C . THR A 1 81 ? -13.617 -17.656 -4.773 1 95.19 81 THR A C 1
ATOM 661 O O . THR A 1 81 ? -13.266 -18.078 -5.875 1 95.19 81 THR A O 1
ATOM 664 N N . THR A 1 82 ? -14 -16.406 -4.535 1 96.06 82 THR A N 1
ATOM 665 C CA . THR A 1 82 ? -13.938 -15.445 -5.633 1 96.06 82 THR A CA 1
ATOM 666 C C . THR A 1 82 ? -12.484 -15.141 -6.004 1 96.06 82 THR A C 1
ATOM 668 O O . THR A 1 82 ? -11.57 -15.438 -5.23 1 96.06 82 THR A O 1
ATOM 671 N N . ALA A 1 83 ? -12.328 -14.594 -7.133 1 96.56 83 ALA A N 1
ATOM 672 C CA . ALA A 1 83 ? -10.984 -14.203 -7.562 1 96.56 83 ALA A CA 1
ATOM 673 C C . ALA A 1 83 ? -10.336 -13.266 -6.555 1 96.56 83 ALA A C 1
ATOM 675 O O . ALA A 1 83 ? -9.18 -13.453 -6.172 1 96.56 83 ALA A O 1
ATOM 676 N N . PHE A 1 84 ? -11.086 -12.289 -6.059 1 98 84 PHE A N 1
ATOM 677 C CA . PHE A 1 84 ? -10.516 -11.328 -5.129 1 98 84 PHE A CA 1
ATOM 678 C C . PHE A 1 84 ? -10.18 -11.992 -3.797 1 98 84 PHE A C 1
ATOM 680 O O . PHE A 1 84 ? -9.18 -11.648 -3.16 1 98 84 PHE A O 1
ATOM 687 N N . MET A 1 85 ? -11.016 -12.836 -3.305 1 97.75 85 MET A N 1
ATOM 688 C CA . MET A 1 85 ? -10.695 -13.57 -2.086 1 97.75 85 MET A CA 1
ATOM 689 C C . MET A 1 85 ? -9.391 -14.344 -2.244 1 97.75 85 MET A C 1
ATOM 691 O O . MET A 1 85 ? -8.578 -14.391 -1.318 1 97.75 85 MET A O 1
ATOM 695 N N . PHE A 1 86 ? -9.242 -14.992 -3.436 1 97.88 86 PHE A N 1
ATOM 696 C CA . PHE A 1 86 ? -8.008 -15.695 -3.752 1 97.88 86 PHE A CA 1
ATOM 697 C C . PHE A 1 86 ? -6.82 -14.734 -3.732 1 97.88 86 PHE A C 1
ATOM 699 O O . PHE A 1 86 ? -5.809 -15 -3.08 1 97.88 86 PHE A O 1
ATOM 706 N N . TRP A 1 87 ? -6.902 -13.594 -4.355 1 98.75 87 TRP A N 1
ATOM 707 C CA . TRP A 1 87 ? -5.848 -12.586 -4.402 1 98.75 87 TRP A CA 1
ATOM 708 C C . TRP A 1 87 ? -5.535 -12.062 -3.004 1 98.75 87 TRP A C 1
ATOM 710 O O . TRP A 1 87 ? -4.371 -11.875 -2.648 1 98.75 87 TRP A O 1
ATOM 720 N N . LYS A 1 88 ? -6.559 -11.852 -2.238 1 98.38 88 LYS A N 1
ATOM 721 C CA . LYS A 1 88 ? -6.402 -11.391 -0.862 1 98.38 88 LYS A CA 1
ATOM 722 C C . LYS A 1 88 ? -5.59 -12.383 -0.037 1 98.38 88 LYS A C 1
ATOM 724 O O . LYS A 1 88 ? -4.699 -11.984 0.716 1 98.38 88 LYS A O 1
ATOM 729 N N . GLN A 1 89 ? -5.848 -13.594 -0.187 1 98.06 89 GLN A N 1
ATOM 730 C CA . GLN A 1 89 ? -5.102 -14.633 0.516 1 98.06 89 GLN A CA 1
ATOM 731 C C . GLN A 1 89 ? -3.641 -14.656 0.076 1 98.06 89 GLN A C 1
ATOM 733 O O . GLN A 1 89 ? -2.74 -14.797 0.904 1 98.06 89 GLN A O 1
ATOM 738 N N . GLU A 1 90 ? -3.447 -14.531 -1.221 1 98.56 90 GLU A N 1
ATOM 739 C CA . GLU A 1 90 ? -2.088 -14.5 -1.752 1 98.56 90 GLU A CA 1
ATOM 740 C C . GLU A 1 90 ? -1.321 -13.281 -1.242 1 98.56 90 GLU A C 1
ATOM 742 O O . GLU A 1 90 ? -0.128 -13.375 -0.95 1 98.56 90 GLU A O 1
ATOM 747 N N . TRP A 1 91 ? -2 -12.172 -1.114 1 98.69 91 TRP A N 1
ATOM 748 C CA . TRP A 1 91 ? -1.367 -10.977 -0.565 1 98.69 91 TRP A CA 1
ATOM 749 C C . TRP A 1 91 ? -0.933 -11.211 0.879 1 98.69 91 TRP A C 1
ATOM 751 O O . TRP A 1 91 ? 0.23 -10.992 1.226 1 98.69 91 TRP A O 1
ATOM 761 N N . PHE A 1 92 ? -1.825 -11.688 1.678 1 98.31 92 PHE A N 1
ATOM 762 C CA . PHE A 1 92 ? -1.543 -11.836 3.102 1 98.31 92 PHE A CA 1
ATOM 763 C C . PHE A 1 92 ? -0.457 -12.883 3.33 1 98.31 92 PHE A C 1
ATOM 765 O O . PHE A 1 92 ? 0.427 -12.688 4.168 1 98.31 92 PHE A O 1
ATOM 772 N N . LYS A 1 93 ? -0.466 -13.836 2.551 1 98.38 93 LYS A N 1
ATOM 773 C CA . LYS A 1 93 ? 0.477 -14.93 2.779 1 98.38 93 LYS A CA 1
ATOM 774 C C . LYS A 1 93 ? 1.837 -14.617 2.16 1 98.38 93 LYS A C 1
ATOM 776 O O . LYS A 1 93 ? 2.875 -14.961 2.73 1 98.38 93 LYS A O 1
ATOM 781 N N . HIS A 1 94 ? 1.836 -14.016 0.965 1 98.5 94 HIS A N 1
ATOM 782 C CA . HIS A 1 94 ? 3.068 -13.922 0.19 1 98.5 94 HIS A CA 1
ATOM 783 C C . HIS A 1 94 ? 3.393 -12.477 -0.159 1 98.5 94 HIS A C 1
ATOM 785 O O . HIS A 1 94 ? 4.543 -12.047 -0.041 1 98.5 94 HIS A O 1
ATOM 791 N N . GLY A 1 95 ? 2.396 -11.703 -0.597 1 98.75 95 GLY A N 1
ATOM 792 C CA . GLY A 1 95 ? 2.615 -10.328 -1.034 1 98.75 95 GLY A CA 1
ATOM 793 C C . GLY A 1 95 ? 3.236 -9.453 0.036 1 98.75 95 GLY A C 1
ATOM 794 O O . GLY A 1 95 ? 4.152 -8.68 -0.245 1 98.75 95 GLY A O 1
ATOM 795 N N . THR A 1 96 ? 2.785 -9.625 1.267 1 98.38 96 THR A N 1
ATOM 796 C CA . THR A 1 96 ? 3.299 -8.812 2.363 1 98.38 96 THR A CA 1
ATOM 797 C C . THR A 1 96 ? 4.766 -9.141 2.635 1 98.38 96 THR A C 1
ATOM 799 O O . THR A 1 96 ? 5.492 -8.32 3.209 1 98.38 96 THR A O 1
ATOM 802 N N . CYS A 1 97 ? 5.191 -10.328 2.254 1 98.19 97 CYS A N 1
ATOM 803 C CA . CYS A 1 97 ? 6.59 -10.703 2.41 1 98.19 97 CYS A CA 1
ATOM 804 C C . CYS A 1 97 ? 7.434 -10.148 1.265 1 98.19 97 CYS A C 1
ATOM 806 O O . CYS A 1 97 ? 8.594 -9.789 1.461 1 98.19 97 CYS A O 1
ATOM 808 N N . ALA A 1 98 ? 6.844 -10.102 0.111 1 98.38 98 ALA A N 1
ATOM 809 C CA . ALA A 1 98 ? 7.539 -9.586 -1.064 1 98.38 98 ALA A CA 1
ATOM 810 C C . ALA A 1 98 ? 7.691 -8.07 -0.989 1 98.38 98 ALA A C 1
ATOM 812 O O . ALA A 1 98 ? 8.641 -7.504 -1.545 1 98.38 98 ALA A O 1
ATOM 813 N N . ALA A 1 99 ? 6.887 -7.438 -0.255 1 97.81 99 ALA A N 1
ATOM 814 C CA . ALA A 1 99 ? 6.664 -5.996 -0.336 1 97.81 99 ALA A CA 1
ATOM 815 C C . ALA A 1 99 ? 7.781 -5.227 0.363 1 97.81 99 ALA A C 1
ATOM 817 O O . ALA A 1 99 ? 7.84 -3.998 0.289 1 97.81 99 ALA A O 1
ATOM 818 N N . CYS A 1 100 ? 8.688 -5.945 1.03 1 96.88 100 CYS A N 1
ATOM 819 C CA . CYS A 1 100 ? 9.867 -5.266 1.542 1 96.88 100 CYS A CA 1
ATOM 820 C C . CYS A 1 100 ? 10.758 -4.781 0.401 1 96.88 100 CYS A C 1
ATOM 822 O O . CYS A 1 100 ? 11.641 -3.949 0.608 1 96.88 100 CYS A O 1
ATOM 824 N N . ASP A 1 101 ? 10.578 -5.375 -0.796 1 97.19 101 ASP A N 1
ATOM 825 C CA . ASP A 1 101 ? 11.242 -4.906 -2.008 1 97.19 101 ASP A CA 1
ATOM 826 C C . ASP A 1 101 ? 10.445 -3.783 -2.672 1 97.19 101 ASP A C 1
ATOM 828 O O . ASP A 1 101 ? 9.258 -3.934 -2.938 1 97.19 101 ASP A O 1
ATOM 832 N N . GLU A 1 102 ? 11.125 -2.729 -3.055 1 96.75 102 GLU A N 1
ATOM 833 C CA . GLU A 1 102 ? 10.484 -1.532 -3.596 1 96.75 102 GLU A CA 1
ATOM 834 C C . GLU A 1 102 ? 9.688 -1.854 -4.855 1 96.75 102 GLU A C 1
ATOM 836 O O . GLU A 1 102 ? 8.609 -1.287 -5.078 1 96.75 102 GLU A O 1
ATOM 841 N N . SER A 1 103 ? 10.125 -2.758 -5.691 1 97.31 103 SER A N 1
ATOM 842 C CA . SER A 1 103 ? 9.461 -3.08 -6.949 1 97.31 103 SER A CA 1
ATOM 843 C C . SER A 1 103 ? 8.148 -3.816 -6.711 1 97.31 103 SER A C 1
ATOM 845 O O . SER A 1 103 ? 7.32 -3.932 -7.617 1 97.31 103 SER A O 1
ATOM 847 N N . MET A 1 104 ? 7.895 -4.266 -5.477 1 98.19 104 MET A N 1
ATOM 848 C CA . MET A 1 104 ? 6.664 -4.938 -5.074 1 98.19 104 MET A CA 1
ATOM 849 C C . MET A 1 104 ? 6.133 -4.363 -3.766 1 98.19 104 MET A C 1
ATOM 851 O O . MET A 1 104 ? 5.496 -5.074 -2.984 1 98.19 104 MET A O 1
ATOM 855 N N . GLY A 1 105 ? 6.414 -3.121 -3.508 1 97.12 105 GLY A N 1
ATOM 856 C CA . GLY A 1 105 ? 6.195 -2.463 -2.229 1 97.12 105 GLY A CA 1
ATOM 857 C C . GLY A 1 105 ? 4.758 -2.041 -2.01 1 97.12 105 GLY A C 1
ATOM 858 O O . GLY A 1 105 ? 4.473 -1.197 -1.158 1 97.12 105 GLY A O 1
ATOM 859 N N . SER A 1 106 ? 3.83 -2.465 -2.801 1 97.62 106 SER A N 1
ATOM 860 C CA . SER A 1 106 ? 2.393 -2.252 -2.662 1 97.62 106 SER A CA 1
ATOM 861 C C . SER A 1 106 ? 1.603 -3.398 -3.283 1 97.62 106 SER A C 1
ATOM 863 O O . SER A 1 106 ? 2.156 -4.211 -4.027 1 97.62 106 SER A O 1
ATOM 865 N N . THR A 1 107 ? 0.276 -3.412 -2.918 1 98 107 THR A N 1
ATOM 866 C CA . THR A 1 107 ? -0.585 -4.445 -3.482 1 98 107 THR A CA 1
ATOM 867 C C . THR A 1 107 ? -0.586 -4.375 -5.008 1 98 107 THR A C 1
ATOM 869 O O . THR A 1 107 ? -0.441 -5.398 -5.68 1 98 107 THR A O 1
ATOM 872 N N . GLN A 1 108 ? -0.662 -3.225 -5.547 1 98 108 GLN A N 1
ATOM 873 C CA . GLN A 1 108 ? -0.686 -3.057 -6.996 1 98 108 GLN A CA 1
ATOM 874 C C . GLN A 1 108 ? 0.62 -3.533 -7.625 1 98 108 GLN A C 1
ATOM 876 O O . GLN A 1 108 ? 0.607 -4.25 -8.625 1 98 108 GLN A O 1
ATOM 881 N N . LEU A 1 109 ? 1.729 -3.158 -7.035 1 98.38 109 LEU A N 1
ATOM 882 C CA . LEU A 1 109 ? 3.037 -3.488 -7.594 1 98.38 109 LEU A CA 1
ATOM 883 C C . LEU A 1 109 ? 3.299 -4.988 -7.516 1 98.38 109 LEU A C 1
ATOM 885 O O . LEU A 1 109 ? 3.887 -5.566 -8.43 1 98.38 109 LEU A O 1
ATOM 889 N N . TYR A 1 110 ? 2.865 -5.602 -6.441 1 98.81 110 TYR A N 1
ATOM 890 C CA . TYR A 1 110 ? 3.025 -7.043 -6.285 1 98.81 110 TYR A CA 1
ATOM 891 C C . TYR A 1 110 ? 2.285 -7.793 -7.387 1 98.81 110 TYR A C 1
ATOM 893 O O . TYR A 1 110 ? 2.875 -8.625 -8.086 1 98.81 110 TYR A O 1
ATOM 901 N N . PHE A 1 111 ? 1.038 -7.5 -7.539 1 98.94 111 PHE A N 1
ATOM 902 C CA . PHE A 1 111 ? 0.23 -8.203 -8.531 1 98.94 111 PHE A CA 1
ATOM 903 C C . PHE A 1 111 ? 0.68 -7.855 -9.945 1 98.94 111 PHE A C 1
ATOM 905 O O . PHE A 1 111 ? 0.661 -8.703 -10.836 1 98.94 111 PHE A O 1
ATOM 912 N N . LYS A 1 112 ? 1.102 -6.621 -10.148 1 98.75 112 LYS A N 1
ATOM 913 C CA . LYS A 1 112 ? 1.645 -6.23 -11.445 1 98.75 112 LYS A CA 1
ATOM 914 C C . LYS A 1 112 ? 2.902 -7.027 -11.773 1 98.75 112 LYS A C 1
ATOM 916 O O . LYS A 1 112 ? 3.09 -7.453 -12.914 1 98.75 112 LYS A O 1
ATOM 921 N N . THR A 1 113 ? 3.738 -7.195 -10.82 1 98.88 113 THR A N 1
ATOM 922 C CA . THR A 1 113 ? 4.965 -7.957 -11.023 1 98.88 113 THR A CA 1
ATOM 923 C C . THR A 1 113 ? 4.648 -9.406 -11.383 1 98.88 113 THR A C 1
ATOM 925 O O . THR A 1 113 ? 5.234 -9.961 -12.312 1 98.88 113 THR A O 1
ATOM 928 N N . ALA A 1 114 ? 3.723 -10.008 -10.641 1 98.88 114 ALA A N 1
ATOM 929 C CA . ALA A 1 114 ? 3.336 -11.391 -10.945 1 98.88 114 ALA A CA 1
ATOM 930 C C . ALA A 1 114 ? 2.812 -11.508 -12.375 1 98.88 114 ALA A C 1
ATOM 932 O O . ALA A 1 114 ? 3.193 -12.43 -13.102 1 98.88 114 ALA A O 1
ATOM 933 N N . LEU A 1 115 ? 1.962 -10.57 -12.773 1 98.88 115 LEU A N 1
ATOM 934 C CA . LEU A 1 115 ? 1.413 -10.562 -14.125 1 98.88 115 LEU A CA 1
ATOM 935 C C . LEU A 1 115 ? 2.52 -10.391 -15.164 1 98.88 115 LEU A C 1
ATOM 937 O O . LEU A 1 115 ? 2.545 -11.102 -16.172 1 98.88 115 LEU A O 1
ATOM 941 N N . LYS A 1 116 ? 3.412 -9.461 -14.883 1 98.75 116 LYS A N 1
ATOM 942 C CA . LYS A 1 116 ? 4.527 -9.211 -15.789 1 98.75 116 LYS A CA 1
ATOM 943 C C . LYS A 1 116 ? 5.355 -10.477 -16 1 98.75 116 LYS A C 1
ATOM 945 O O . LYS A 1 116 ? 5.691 -10.828 -17.141 1 98.75 116 LYS A O 1
ATOM 950 N N . LEU A 1 117 ? 5.676 -11.125 -14.93 1 98.69 117 LEU A N 1
ATOM 951 C CA . LEU A 1 117 ? 6.465 -12.352 -15.023 1 98.69 117 LEU A CA 1
ATOM 952 C C . LEU A 1 117 ? 5.711 -13.43 -15.789 1 98.69 117 LEU A C 1
ATOM 954 O O . LEU A 1 117 ? 6.273 -14.078 -16.672 1 98.69 117 LEU A O 1
ATOM 958 N N . ARG A 1 118 ? 4.457 -13.602 -15.516 1 98.56 118 ARG A N 1
ATOM 959 C CA . ARG A 1 118 ? 3.656 -14.602 -16.219 1 98.56 118 ARG A CA 1
ATOM 960 C C . ARG A 1 118 ? 3.607 -14.32 -17.703 1 98.56 118 ARG A C 1
ATOM 962 O O . ARG A 1 118 ? 3.75 -15.234 -18.531 1 98.56 118 ARG A O 1
ATOM 969 N N . LEU A 1 119 ? 3.414 -13.07 -18.062 1 97.75 119 LEU A N 1
ATOM 970 C CA . LEU A 1 119 ? 3.211 -12.672 -19.453 1 97.75 119 LEU A CA 1
ATOM 971 C C . LEU A 1 119 ? 4.52 -12.742 -20.234 1 97.75 119 LEU A C 1
ATOM 973 O O . LEU A 1 119 ? 4.508 -12.859 -21.469 1 97.75 119 LEU A O 1
ATOM 977 N N . SER A 1 120 ? 5.582 -12.742 -19.5 1 97.12 120 SER A N 1
ATOM 978 C CA . SER A 1 120 ? 6.883 -12.828 -20.172 1 97.12 120 SER A CA 1
ATOM 979 C C . SER A 1 120 ? 7.227 -14.273 -20.531 1 97.12 120 SER A C 1
ATOM 981 O O . SER A 1 120 ? 8.148 -14.516 -21.312 1 97.12 120 SER A O 1
ATOM 983 N N . LEU A 1 121 ? 6.469 -15.227 -19.953 1 97.5 121 LEU A N 1
ATOM 984 C CA . LEU A 1 121 ? 6.75 -16.641 -20.125 1 97.5 121 LEU A CA 1
ATOM 985 C C . LEU A 1 121 ? 5.781 -17.266 -21.125 1 97.5 121 LEU A C 1
ATOM 987 O O . LEU A 1 121 ? 4.605 -17.469 -20.812 1 97.5 121 LEU A O 1
ATOM 991 N N . ARG A 1 122 ? 6.285 -17.672 -22.297 1 95.81 122 ARG A N 1
ATOM 992 C CA . ARG A 1 122 ? 5.469 -18.344 -23.312 1 95.81 122 ARG A CA 1
ATOM 993 C C . ARG A 1 122 ? 5.477 -19.859 -23.094 1 95.81 122 ARG A C 1
ATOM 995 O O . ARG A 1 122 ? 5.926 -20.609 -23.969 1 95.81 122 ARG A O 1
ATOM 1002 N N . ILE A 1 123 ? 4.895 -20.234 -22 1 98.12 123 ILE A N 1
ATOM 1003 C CA . ILE A 1 123 ? 4.93 -21.609 -21.547 1 98.12 123 ILE A CA 1
ATOM 1004 C C . ILE A 1 123 ? 4.227 -22.5 -22.562 1 98.12 123 ILE A C 1
ATOM 1006 O O . ILE A 1 123 ? 4.762 -23.547 -22.969 1 98.12 123 ILE A O 1
ATOM 1010 N N . GLU A 1 124 ? 3.055 -22.062 -23 1 97 124 GLU A N 1
ATOM 1011 C CA . GLU A 1 124 ? 2.258 -22.875 -23.922 1 97 124 GLU A CA 1
ATOM 1012 C C . GLU A 1 124 ? 2.988 -23.094 -25.25 1 97 124 GLU A C 1
ATOM 1014 O O . GLU A 1 124 ? 2.988 -24.203 -25.781 1 97 124 GLU A O 1
ATOM 1019 N N . SER A 1 125 ? 3.586 -22.062 -25.719 1 97.19 125 SER A N 1
ATOM 1020 C CA . SER A 1 125 ? 4.34 -22.156 -26.969 1 97.19 125 SER A CA 1
ATOM 1021 C C . SER A 1 125 ? 5.539 -23.094 -26.812 1 97.19 125 SER A C 1
ATOM 1023 O O . SER A 1 125 ? 5.828 -23.891 -27.703 1 97.19 125 SER A O 1
ATOM 1025 N N . ALA A 1 126 ? 6.266 -22.969 -25.734 1 98.06 126 ALA A N 1
ATOM 1026 C CA . ALA A 1 126 ? 7.418 -23.828 -25.484 1 98.06 126 ALA A CA 1
ATOM 1027 C C . ALA A 1 126 ? 7.016 -25.297 -25.453 1 98.06 126 ALA A C 1
ATOM 1029 O O . ALA A 1 126 ? 7.699 -26.141 -26.031 1 98.06 126 ALA A O 1
ATOM 1030 N N . LEU A 1 127 ? 5.906 -25.594 -24.812 1 98.31 127 LEU A N 1
ATOM 1031 C CA . LEU A 1 127 ? 5.414 -26.953 -24.75 1 98.31 127 LEU A CA 1
ATOM 1032 C C . LEU A 1 127 ? 4.996 -27.453 -26.125 1 98.31 127 LEU A C 1
ATOM 1034 O O . LEU A 1 127 ? 5.352 -28.562 -26.531 1 98.31 127 LEU A O 1
ATOM 1038 N N . ALA A 1 128 ? 4.277 -26.594 -26.844 1 97.25 128 ALA A N 1
ATOM 1039 C CA . ALA A 1 128 ? 3.836 -26.953 -28.188 1 97.25 128 ALA A CA 1
ATOM 1040 C C . ALA A 1 128 ? 5.031 -27.219 -29.094 1 97.25 128 ALA A C 1
ATOM 1042 O O . ALA A 1 128 ? 5.023 -28.188 -29.859 1 97.25 128 ALA A O 1
ATOM 1043 N N . ASP A 1 129 ? 6.023 -26.406 -29.031 1 97.62 129 ASP A N 1
ATOM 1044 C CA . ASP A 1 129 ? 7.23 -26.562 -29.828 1 97.62 129 ASP A CA 1
ATOM 1045 C C . ASP A 1 129 ? 7.93 -27.891 -29.516 1 97.62 129 ASP A C 1
ATOM 1047 O O . ASP A 1 129 ? 8.578 -28.469 -30.391 1 97.62 129 ASP A O 1
ATOM 1051 N N . GLY A 1 130 ? 7.805 -28.359 -28.312 1 97.62 130 GLY A N 1
ATOM 1052 C CA . GLY A 1 130 ? 8.391 -29.609 -27.891 1 97.62 130 GLY A CA 1
ATOM 1053 C C . GLY A 1 130 ? 7.48 -30.812 -28.141 1 97.62 130 GLY A C 1
ATOM 1054 O O . GLY A 1 130 ? 7.812 -31.938 -27.766 1 97.62 130 GLY A O 1
ATOM 1055 N N . GLY A 1 131 ? 6.32 -30.516 -28.719 1 97.5 131 GLY A N 1
ATOM 1056 C CA . GLY A 1 131 ? 5.387 -31.578 -29.031 1 97.5 131 GLY A CA 1
ATOM 1057 C C . GLY A 1 131 ? 4.598 -32.062 -27.828 1 97.5 131 GLY A C 1
ATOM 1058 O O . GLY A 1 131 ? 4.055 -33.156 -27.828 1 97.5 131 GLY A O 1
ATOM 1059 N N . ILE A 1 132 ? 4.617 -31.281 -26.797 1 98.31 132 ILE A N 1
ATOM 1060 C CA . ILE A 1 132 ? 3.91 -31.625 -25.578 1 98.31 132 ILE A CA 1
ATOM 1061 C C . ILE A 1 132 ? 2.502 -31.031 -25.609 1 98.31 132 ILE A C 1
ATOM 1063 O O . ILE A 1 132 ? 2.338 -29.812 -25.656 1 98.31 132 ILE A O 1
ATOM 1067 N N . LYS A 1 133 ? 1.514 -31.844 -25.594 1 97.75 133 LYS A N 1
ATOM 1068 C CA . LYS A 1 133 ? 0.111 -31.438 -25.578 1 97.75 133 LYS A CA 1
ATOM 1069 C C . LYS A 1 133 ? -0.682 -32.219 -24.547 1 97.75 133 LYS A C 1
ATOM 1071 O O . LYS A 1 133 ? -0.369 -33.406 -24.281 1 97.75 133 LYS A O 1
ATOM 1076 N N . PRO A 1 134 ? -1.669 -31.562 -23.984 1 98.06 134 PRO A N 1
ATOM 1077 C CA . PRO A 1 134 ? -2.508 -32.344 -23.062 1 98.06 134 PRO A CA 1
ATOM 1078 C C . PRO A 1 134 ? -3.127 -33.562 -23.703 1 98.06 134 PRO A C 1
ATOM 1080 O O . PRO A 1 134 ? -3.51 -33.531 -24.875 1 98.06 134 PRO A O 1
ATOM 1083 N N . SER A 1 135 ? -3.156 -34.625 -23 1 97.69 135 SER A N 1
ATOM 1084 C CA . SER A 1 135 ? -3.707 -35.875 -23.5 1 97.69 135 SER A CA 1
ATOM 1085 C C . SER A 1 135 ? -4.09 -36.812 -22.375 1 97.69 135 SER A C 1
ATOM 1087 O O . SER A 1 135 ? -3.43 -36.844 -21.328 1 97.69 135 SER A O 1
ATOM 1089 N N . CYS A 1 136 ? -5.145 -37.594 -22.578 1 96.94 136 CYS A N 1
ATOM 1090 C CA . CYS A 1 136 ? -5.516 -38.625 -21.625 1 96.94 136 CYS A CA 1
ATOM 1091 C C . CYS A 1 136 ? -4.797 -39.938 -21.938 1 96.94 136 CYS A C 1
ATOM 1093 O O . CYS A 1 136 ? -4.719 -40.812 -21.078 1 96.94 136 CYS A O 1
ATOM 1095 N N . ASP A 1 137 ? -4.258 -40 -23.094 1 95.81 137 ASP A N 1
ATOM 1096 C CA . ASP A 1 137 ? -3.738 -41.281 -23.578 1 95.81 137 ASP A CA 1
ATOM 1097 C C . ASP A 1 137 ? -2.213 -41.281 -23.531 1 95.81 137 ASP A C 1
ATOM 1099 O O . ASP A 1 137 ? -1.608 -42.344 -23.281 1 95.81 137 ASP A O 1
ATOM 1103 N N . ASN A 1 138 ? -1.659 -40.188 -23.766 1 96.06 138 ASN A N 1
ATOM 1104 C CA . ASN A 1 138 ? -0.205 -40.094 -23.859 1 96.06 138 ASN A CA 1
ATOM 1105 C C . ASN A 1 138 ? 0.403 -39.469 -22.609 1 96.06 138 ASN A C 1
ATOM 1107 O O . ASN A 1 138 ? -0.083 -38.469 -22.125 1 96.06 138 ASN A O 1
ATOM 1111 N N . ALA A 1 139 ? 1.376 -40.125 -22.047 1 97.94 139 ALA A N 1
ATOM 1112 C CA . ALA A 1 139 ? 2.178 -39.594 -20.953 1 97.94 139 ALA A CA 1
ATOM 1113 C C . ALA A 1 139 ? 3.559 -39.188 -21.438 1 97.94 139 ALA A C 1
ATOM 1115 O O . ALA A 1 139 ? 3.934 -39.469 -22.578 1 97.94 139 ALA A O 1
ATOM 1116 N N . TYR A 1 140 ? 4.234 -38.438 -20.656 1 98.69 140 TYR A N 1
ATOM 1117 C CA . TYR A 1 140 ? 5.547 -37.906 -21 1 98.69 140 TYR A CA 1
ATOM 1118 C C . TYR A 1 140 ? 6.59 -38.281 -19.953 1 98.69 140 TYR A C 1
ATOM 1120 O O . TYR A 1 140 ? 6.254 -38.531 -18.797 1 98.69 140 TYR A O 1
ATOM 1128 N N . ARG A 1 141 ? 7.812 -38.406 -20.406 1 98 141 ARG A N 1
ATOM 1129 C CA . ARG A 1 141 ? 8.93 -38.5 -19.484 1 98 141 ARG A CA 1
ATOM 1130 C C . ARG A 1 141 ? 9.273 -37.156 -18.875 1 98 141 ARG A C 1
ATOM 1132 O O . ARG A 1 141 ? 9.141 -36.125 -19.547 1 98 141 ARG A O 1
ATOM 1139 N N . HIS A 1 142 ? 9.719 -37.25 -17.703 1 97.62 142 HIS A N 1
ATOM 1140 C CA . HIS A 1 142 ? 10.172 -36.031 -17.047 1 97.62 142 HIS A CA 1
ATOM 1141 C C . HIS A 1 142 ? 11.164 -35.25 -17.922 1 97.62 142 HIS A C 1
ATOM 1143 O O . HIS A 1 142 ? 11.039 -34.031 -18.078 1 97.62 142 HIS A O 1
ATOM 1149 N N . ASP A 1 143 ? 12.109 -35.906 -18.5 1 97.44 143 ASP A N 1
ATOM 1150 C CA . ASP A 1 143 ? 13.164 -35.281 -19.297 1 97.44 143 ASP A CA 1
ATOM 1151 C C . ASP A 1 143 ? 12.586 -34.594 -20.531 1 97.44 143 ASP A C 1
ATOM 1153 O O . ASP A 1 143 ? 13.109 -33.562 -20.984 1 97.44 143 ASP A O 1
ATOM 1157 N N . ASP A 1 144 ? 11.562 -35.125 -21.094 1 97.94 144 ASP A N 1
ATOM 1158 C CA . ASP A 1 144 ? 10.93 -34.531 -22.266 1 97.94 144 ASP A CA 1
ATOM 1159 C C . ASP A 1 144 ? 10.25 -33.219 -21.906 1 97.94 144 ASP A C 1
ATOM 1161 O O . ASP A 1 144 ? 10.336 -32.25 -22.656 1 97.94 144 ASP A O 1
ATOM 1165 N N . LEU A 1 145 ? 9.586 -33.281 -20.797 1 98.38 145 LEU A N 1
ATOM 1166 C CA . LEU A 1 145 ? 8.945 -32.031 -20.328 1 98.38 145 LEU A CA 1
ATOM 1167 C C . LEU A 1 145 ? 9.984 -30.969 -20.047 1 98.38 145 LEU A C 1
ATOM 1169 O O . LEU A 1 145 ? 9.828 -29.828 -20.469 1 98.38 145 LEU A O 1
ATOM 1173 N N . HIS A 1 146 ? 11.023 -31.375 -19.359 1 97.19 146 HIS A N 1
ATOM 1174 C CA . HIS A 1 146 ? 12.094 -30.438 -19.062 1 97.19 146 HIS A CA 1
ATOM 1175 C C . HIS A 1 146 ? 12.75 -29.906 -20.328 1 97.19 146 HIS A C 1
ATOM 1177 O O . HIS A 1 146 ? 13.047 -28.719 -20.438 1 97.19 146 HIS A O 1
ATOM 1183 N N . ALA A 1 147 ? 13 -30.797 -21.25 1 98.06 147 ALA A N 1
ATOM 1184 C CA . ALA A 1 147 ? 13.641 -30.422 -22.516 1 98.06 147 ALA A CA 1
ATOM 1185 C C . ALA A 1 147 ? 12.797 -29.391 -23.266 1 98.06 147 ALA A C 1
ATOM 1187 O O . ALA A 1 147 ? 13.336 -28.453 -23.875 1 98.06 147 ALA A O 1
ATOM 1188 N N . ALA A 1 148 ? 11.508 -29.531 -23.203 1 98.44 148 ALA A N 1
ATOM 1189 C CA . ALA A 1 148 ? 10.609 -28.609 -23.891 1 98.44 148 ALA A CA 1
ATOM 1190 C C . ALA A 1 148 ? 10.656 -27.219 -23.25 1 98.44 148 ALA A C 1
ATOM 1192 O O . ALA A 1 148 ? 10.508 -26.203 -23.938 1 98.44 148 ALA A O 1
ATOM 1193 N N . LEU A 1 149 ? 10.945 -27.141 -21.984 1 98.44 149 LEU A N 1
ATOM 1194 C CA . LEU A 1 149 ? 10.891 -25.891 -21.25 1 98.44 149 LEU A CA 1
ATOM 1195 C C . LEU A 1 149 ? 12.273 -25.25 -21.156 1 98.44 149 LEU A C 1
ATOM 1197 O O . LEU A 1 149 ? 12.391 -24.062 -20.844 1 98.44 149 LEU A O 1
ATOM 1201 N N . ARG A 1 150 ? 13.289 -26 -21.422 1 97.44 150 ARG A N 1
ATOM 1202 C CA . ARG A 1 150 ? 14.672 -25.594 -21.172 1 97.44 150 ARG A CA 1
ATOM 1203 C C . ARG A 1 150 ? 15.023 -24.328 -21.969 1 97.44 150 ARG A C 1
ATOM 1205 O O . ARG A 1 150 ? 15.711 -23.453 -21.469 1 97.44 150 ARG A O 1
ATOM 1212 N N . PRO A 1 151 ? 14.57 -24.172 -23.234 1 97.25 151 PRO A N 1
ATOM 1213 C CA . PRO A 1 151 ? 14.906 -22.938 -23.969 1 97.25 151 PRO A CA 1
ATOM 1214 C C . PRO A 1 151 ? 14.359 -21.688 -23.281 1 97.25 151 PRO A C 1
ATOM 1216 O O . PRO A 1 151 ? 14.961 -20.609 -23.391 1 97.25 151 PRO A O 1
ATOM 1219 N N . LEU A 1 152 ? 13.328 -21.875 -22.578 1 97.31 152 LEU A N 1
ATOM 1220 C CA . LEU A 1 152 ? 12.648 -20.75 -21.938 1 97.31 152 LEU A CA 1
ATOM 1221 C C . LEU A 1 152 ? 13.141 -20.562 -20.5 1 97.31 152 LEU A C 1
ATOM 1223 O O . LEU A 1 152 ? 13.344 -19.422 -20.062 1 97.31 152 LEU A O 1
ATOM 1227 N N . LEU A 1 153 ? 13.391 -21.656 -19.781 1 97.69 153 LEU A N 1
ATOM 1228 C CA . LEU A 1 153 ? 13.531 -21.578 -18.328 1 97.69 153 LEU A CA 1
ATOM 1229 C C . LEU A 1 153 ? 14.898 -22.078 -17.891 1 97.69 153 LEU A C 1
ATOM 1231 O O . LEU A 1 153 ? 15.258 -21.969 -16.719 1 97.69 153 LEU A O 1
ATOM 1235 N N . GLY A 1 154 ? 15.672 -22.594 -18.844 1 95.62 154 GLY A N 1
ATOM 1236 C CA . GLY A 1 154 ? 16.844 -23.328 -18.391 1 95.62 154 GLY A CA 1
ATOM 1237 C C . GLY A 1 154 ? 16.531 -24.391 -17.359 1 95.62 154 GLY A C 1
ATOM 1238 O O . GLY A 1 154 ? 15.609 -25.188 -17.562 1 95.62 154 GLY A O 1
ATOM 1239 N N . ASP A 1 155 ? 17.297 -24.406 -16.297 1 92.81 155 ASP A N 1
ATOM 1240 C CA . ASP A 1 155 ? 17.078 -25.375 -15.227 1 92.81 155 ASP A CA 1
ATOM 1241 C C . ASP A 1 155 ? 16.406 -24.703 -14.023 1 92.81 155 ASP A C 1
ATOM 1243 O O . ASP A 1 155 ? 16.5 -25.219 -12.898 1 92.81 155 ASP A O 1
ATOM 1247 N N . ASN A 1 156 ? 15.711 -23.641 -14.258 1 95 156 ASN A N 1
ATOM 1248 C CA . ASN A 1 156 ? 15.203 -22.828 -13.164 1 95 156 ASN A CA 1
ATOM 1249 C C . ASN A 1 156 ? 13.734 -23.125 -12.867 1 95 156 ASN A C 1
ATOM 1251 O O . ASN A 1 156 ? 12.953 -22.203 -12.617 1 95 156 ASN A O 1
ATOM 1255 N N . CYS A 1 157 ? 13.375 -24.391 -12.961 1 95.44 157 CYS A N 1
ATOM 1256 C CA . CYS A 1 157 ? 11.984 -24.734 -12.664 1 95.44 157 CYS A CA 1
ATOM 1257 C C . CYS A 1 157 ? 11.891 -26.125 -12.055 1 95.44 157 CYS A C 1
ATOM 1259 O O . CYS A 1 157 ? 12.836 -26.906 -12.109 1 95.44 157 CYS A O 1
ATOM 1261 N N . VAL A 1 158 ? 10.789 -26.297 -11.414 1 94.19 158 VAL A N 1
ATOM 1262 C CA . VAL A 1 158 ? 10.414 -27.594 -10.867 1 94.19 158 VAL A CA 1
ATOM 1263 C C . VAL A 1 158 ? 9 -27.969 -11.328 1 94.19 158 VAL A C 1
ATOM 1265 O O . VAL A 1 158 ? 8.078 -27.156 -11.203 1 94.19 158 VAL A O 1
ATOM 1268 N N . LEU A 1 159 ? 8.914 -29.156 -11.922 1 96.38 159 LEU A N 1
ATOM 1269 C CA . LEU A 1 159 ? 7.598 -29.703 -12.219 1 96.38 159 LEU A CA 1
ATOM 1270 C C . LEU A 1 159 ? 6.988 -30.359 -10.977 1 96.38 159 LEU A C 1
ATOM 1272 O O . LEU A 1 159 ? 7.621 -31.188 -10.328 1 96.38 159 LEU A O 1
ATOM 1276 N N . GLN A 1 160 ? 5.801 -29.953 -10.695 1 95.56 160 GLN A N 1
ATOM 1277 C CA . GLN A 1 160 ? 5.117 -30.547 -9.555 1 95.56 160 GLN A CA 1
ATOM 1278 C C . GLN A 1 160 ? 3.941 -31.406 -10.008 1 95.56 160 GLN A C 1
ATOM 1280 O O . GLN A 1 160 ? 3.125 -30.969 -10.82 1 95.56 160 GLN A O 1
ATOM 1285 N N . CYS A 1 161 ? 3.906 -32.594 -9.414 1 95.88 161 CYS A N 1
ATOM 1286 C CA . CYS A 1 161 ? 2.883 -33.594 -9.781 1 95.88 161 CYS A CA 1
ATOM 1287 C C . CYS A 1 161 ? 1.989 -33.906 -8.594 1 95.88 161 CYS A C 1
ATOM 1289 O O . CYS A 1 161 ? 2.33 -33.594 -7.449 1 95.88 161 CYS A O 1
ATOM 1291 N N . VAL A 1 162 ? 0.854 -34.406 -8.938 1 93.56 162 VAL A N 1
ATOM 1292 C CA . VAL A 1 162 ? -0.056 -35.062 -7.996 1 93.56 162 VAL A CA 1
ATOM 1293 C C . VAL A 1 162 ? -0.415 -36.438 -8.5 1 93.56 162 VAL A C 1
ATOM 1295 O O . VAL A 1 162 ? -0.22 -36.75 -9.68 1 93.56 162 VAL A O 1
ATOM 1298 N N . ARG A 1 163 ? -0.844 -37.25 -7.586 1 92.31 163 ARG A N 1
ATOM 1299 C CA . ARG A 1 163 ? -1.316 -38.562 -7.984 1 92.31 163 ARG A CA 1
ATOM 1300 C C . ARG A 1 163 ? -2.838 -38.594 -8.078 1 92.31 163 ARG A C 1
ATOM 1302 O O . ARG A 1 163 ? -3.531 -38.094 -7.191 1 92.31 163 ARG A O 1
ATOM 1309 N N . ASP A 1 164 ? -3.285 -39.125 -9.25 1 91.38 164 ASP A N 1
ATOM 1310 C CA . ASP A 1 164 ? -4.734 -39.25 -9.367 1 91.38 164 ASP A CA 1
ATOM 1311 C C . ASP A 1 164 ? -5.223 -40.531 -8.695 1 91.38 164 ASP A C 1
ATOM 1313 O O . ASP A 1 164 ? -4.449 -41.219 -8.023 1 91.38 164 ASP A O 1
ATOM 1317 N N . GLU A 1 165 ? -6.516 -40.875 -8.781 1 86.62 165 GLU A N 1
ATOM 1318 C CA . GLU A 1 165 ? -7.137 -42 -8.086 1 86.62 165 GLU A CA 1
ATOM 1319 C C . GLU A 1 165 ? -6.559 -43.312 -8.57 1 86.62 165 GLU A C 1
ATOM 1321 O O . GLU A 1 165 ? -6.578 -44.312 -7.832 1 86.62 165 GLU A O 1
ATOM 1326 N N . LYS A 1 166 ? -5.996 -43.375 -9.742 1 90.56 166 LYS A N 1
ATOM 1327 C CA . LYS A 1 166 ? -5.438 -44.625 -10.312 1 90.56 166 LYS A CA 1
ATOM 1328 C C . LYS A 1 166 ? -3.941 -44.719 -10.031 1 90.56 166 LYS A C 1
ATOM 1330 O O . LYS A 1 166 ? -3.285 -45.656 -10.469 1 90.56 166 LYS A O 1
ATOM 1335 N N . GLY A 1 167 ? -3.416 -43.688 -9.398 1 91.56 167 GLY A N 1
ATOM 1336 C CA . GLY A 1 167 ? -2.002 -43.719 -9.062 1 91.56 167 GLY A CA 1
ATOM 1337 C C . GLY A 1 167 ? -1.125 -43.094 -10.133 1 91.56 167 GLY A C 1
ATOM 1338 O O . GLY A 1 167 ? 0.103 -43.125 -10.031 1 91.56 167 GLY A O 1
ATOM 1339 N N . HIS A 1 168 ? -1.74 -42.531 -11.156 1 94.62 168 HIS A N 1
ATOM 1340 C CA . HIS A 1 168 ? -0.97 -41.875 -12.203 1 94.62 168 HIS A CA 1
ATOM 1341 C C . HIS A 1 168 ? -0.354 -40.562 -11.703 1 94.62 168 HIS A C 1
ATOM 1343 O O . HIS A 1 168 ? -0.99 -39.812 -10.953 1 94.62 168 HIS A O 1
ATOM 1349 N N . GLU A 1 169 ? 0.911 -40.312 -12.078 1 95.69 169 GLU A N 1
ATOM 1350 C CA . GLU A 1 169 ? 1.525 -39.031 -11.867 1 95.69 169 GLU A CA 1
ATOM 1351 C C . GLU A 1 169 ? 0.996 -38 -12.867 1 95.69 169 GLU A C 1
ATOM 1353 O O . GLU A 1 169 ? 1.106 -38.188 -14.078 1 95.69 169 GLU A O 1
ATOM 1358 N N . VAL A 1 170 ? 0.443 -36.875 -12.305 1 97 170 VAL A N 1
ATOM 1359 C CA . VAL A 1 170 ? -0.18 -35.875 -13.164 1 97 170 VAL A CA 1
ATOM 1360 C C . VAL A 1 170 ? 0.452 -34.5 -12.898 1 97 170 VAL A C 1
ATOM 1362 O O . VAL A 1 170 ? 0.516 -34.062 -11.75 1 97 170 VAL A O 1
ATOM 1365 N N . TRP A 1 171 ? 0.96 -33.906 -13.961 1 97.19 171 TRP A N 1
ATOM 1366 C CA . TRP A 1 171 ? 1.558 -32.562 -13.859 1 97.19 171 TRP A CA 1
ATOM 1367 C C . TRP A 1 171 ? 0.519 -31.547 -13.43 1 97.19 171 TRP A C 1
ATOM 1369 O O . TRP A 1 171 ? -0.514 -31.391 -14.086 1 97.19 171 TRP A O 1
ATOM 1379 N N . ALA A 1 172 ? 0.834 -30.828 -12.297 1 96.56 172 ALA A N 1
ATOM 1380 C CA . ALA A 1 172 ? -0.184 -29.953 -11.727 1 96.56 172 ALA A CA 1
ATOM 1381 C C . ALA A 1 172 ? 0.312 -28.516 -11.656 1 96.56 172 ALA A C 1
ATOM 1383 O O . ALA A 1 172 ? -0.46 -27.578 -11.859 1 96.56 172 ALA A O 1
ATOM 1384 N N . GLN A 1 173 ? 1.551 -28.328 -11.305 1 96.94 173 GLN A N 1
ATOM 1385 C CA . GLN A 1 173 ? 2.094 -26.984 -11.164 1 96.94 173 GLN A CA 1
ATOM 1386 C C . GLN A 1 173 ? 3.504 -26.891 -11.734 1 96.94 173 GLN A C 1
ATOM 1388 O O . GLN A 1 173 ? 4.207 -27.906 -11.828 1 96.94 173 GLN A O 1
ATOM 1393 N N . LEU A 1 174 ? 3.814 -25.766 -12.156 1 97.31 174 LEU A N 1
ATOM 1394 C CA . LEU A 1 174 ? 5.156 -25.375 -12.586 1 97.31 174 LEU A CA 1
ATOM 1395 C C . LEU A 1 174 ? 5.711 -24.266 -11.703 1 97.31 174 LEU A C 1
ATOM 1397 O O . LEU A 1 174 ? 5.141 -23.172 -11.648 1 97.31 174 LEU A O 1
ATOM 1401 N N . LYS A 1 175 ? 6.805 -24.547 -11.008 1 96.62 175 LYS A N 1
ATOM 1402 C CA . LYS A 1 175 ? 7.457 -23.578 -10.133 1 96.62 175 LYS A CA 1
ATOM 1403 C C . LYS A 1 175 ? 8.711 -23 -10.797 1 96.62 175 LYS A C 1
ATOM 1405 O O . LYS A 1 175 ? 9.617 -23.75 -11.172 1 96.62 175 LYS A O 1
ATOM 1410 N N . ILE A 1 176 ? 8.703 -21.766 -10.961 1 97.31 176 ILE A N 1
ATOM 1411 C CA . ILE A 1 176 ? 9.781 -21.094 -11.68 1 97.31 176 ILE A CA 1
ATOM 1412 C C . ILE A 1 176 ? 10.523 -20.141 -10.734 1 97.31 176 ILE A C 1
ATOM 1414 O O . ILE A 1 176 ? 9.898 -19.344 -10.031 1 97.31 176 ILE A O 1
ATOM 1418 N N . TYR A 1 177 ? 11.852 -20.203 -10.766 1 96.19 177 TYR A N 1
ATOM 1419 C CA . TYR A 1 177 ? 12.68 -19.438 -9.836 1 96.19 177 TYR A CA 1
ATOM 1420 C C . TYR A 1 177 ? 13.117 -18.125 -10.453 1 96.19 177 TYR A C 1
ATOM 1422 O O . TYR A 1 177 ? 13.562 -18.078 -11.602 1 96.19 177 TYR A O 1
ATOM 1430 N N . PHE A 1 178 ? 12.992 -17.078 -9.672 1 97.38 178 PHE A N 1
ATOM 1431 C CA . PHE A 1 178 ? 13.461 -15.758 -10.062 1 97.38 178 PHE A CA 1
ATOM 1432 C C . PHE A 1 178 ? 14.297 -15.125 -8.953 1 97.38 178 PHE A C 1
ATOM 1434 O O . PHE A 1 178 ? 13.984 -15.289 -7.77 1 97.38 178 PHE A O 1
ATOM 1441 N N . PHE A 1 179 ? 15.336 -14.422 -9.398 1 96.62 179 PHE A N 1
ATOM 1442 C CA . PHE A 1 179 ? 16.031 -13.555 -8.453 1 96.62 179 PHE A CA 1
ATOM 1443 C C . PHE A 1 179 ? 15.141 -12.391 -8.047 1 96.62 179 PHE A C 1
ATOM 1445 O O . PHE A 1 179 ? 14.141 -12.094 -8.703 1 96.62 179 PHE A O 1
ATOM 1452 N N . ARG A 1 180 ? 15.492 -11.727 -7.023 1 95.88 180 ARG A N 1
ATOM 1453 C CA . ARG A 1 180 ? 14.734 -10.594 -6.512 1 95.88 180 ARG A CA 1
ATOM 1454 C C . ARG A 1 180 ? 14.609 -9.5 -7.562 1 95.88 180 ARG A C 1
ATOM 1456 O O . ARG A 1 180 ? 13.602 -8.789 -7.617 1 95.88 180 ARG A O 1
ATOM 1463 N N . ASN A 1 181 ? 15.641 -9.383 -8.43 1 96.62 181 ASN A N 1
ATOM 1464 C CA . ASN A 1 181 ? 15.602 -8.367 -9.477 1 96.62 181 ASN A CA 1
ATOM 1465 C C . ASN A 1 181 ? 14.719 -8.797 -10.641 1 96.62 181 ASN A C 1
ATOM 1467 O O . ASN A 1 181 ? 14.695 -8.133 -11.68 1 96.62 181 ASN A O 1
ATOM 1471 N N . GLN A 1 182 ? 14 -9.984 -10.508 1 97.44 182 GLN A N 1
ATOM 1472 C CA . GLN A 1 182 ? 12.969 -10.477 -11.43 1 97.44 182 GLN A CA 1
ATOM 1473 C C . GLN A 1 182 ? 13.594 -11.055 -12.695 1 97.44 182 GLN A C 1
ATOM 1475 O O . GLN A 1 182 ? 12.969 -11.047 -13.758 1 97.44 182 GLN A O 1
ATOM 1480 N N . THR A 1 183 ? 14.914 -11.453 -12.555 1 97.38 183 THR A N 1
ATOM 1481 C CA . THR A 1 183 ? 15.531 -12.25 -13.609 1 97.38 183 THR A CA 1
ATOM 1482 C C . THR A 1 183 ? 15.469 -13.734 -13.273 1 97.38 183 THR A C 1
ATOM 1484 O O . THR A 1 183 ? 15.43 -14.109 -12.102 1 97.38 183 THR A O 1
ATOM 1487 N N . LEU A 1 184 ? 15.547 -14.492 -14.336 1 96.81 184 LEU A N 1
ATOM 1488 C CA . LEU A 1 184 ? 15.406 -15.938 -14.18 1 96.81 184 LEU A CA 1
ATOM 1489 C C . LEU A 1 184 ? 16.594 -16.516 -13.414 1 96.81 184 LEU A C 1
ATOM 1491 O O . LEU A 1 184 ? 17.75 -16.156 -13.68 1 96.81 184 LEU A O 1
ATOM 1495 N N . GLY A 1 185 ? 16.219 -17.312 -12.383 1 94.81 185 GLY A N 1
ATOM 1496 C CA . GLY A 1 185 ? 17.266 -18.016 -11.664 1 94.81 185 GLY A CA 1
ATOM 1497 C C . GLY A 1 185 ? 17.156 -17.859 -10.164 1 94.81 185 GLY A C 1
ATOM 1498 O O . GLY A 1 185 ? 16.344 -17.094 -9.664 1 94.81 185 GLY A O 1
ATOM 1499 N N . CYS A 1 186 ? 17.859 -18.672 -9.523 1 92.81 186 CYS A N 1
ATOM 1500 C CA . CYS A 1 186 ? 18.031 -18.641 -8.078 1 92.81 186 CYS A CA 1
ATOM 1501 C C . CYS A 1 186 ? 19.297 -19.391 -7.672 1 92.81 186 CYS A C 1
ATOM 1503 O O . CYS A 1 186 ? 19.672 -20.375 -8.312 1 92.81 186 CYS A O 1
ATOM 1505 N N . HIS A 1 187 ? 19.859 -18.906 -6.645 1 82.31 187 HIS A N 1
ATOM 1506 C CA . HIS A 1 187 ? 21.031 -19.609 -6.168 1 82.31 187 HIS A CA 1
ATOM 1507 C C . HIS A 1 187 ? 20.672 -20.984 -5.602 1 82.31 187 HIS A C 1
ATOM 1509 O O . HIS A 1 187 ? 19.719 -21.109 -4.828 1 82.31 187 HIS A O 1
ATOM 1515 N N . PHE A 1 188 ? 21.297 -22.016 -6.148 1 65.06 188 PHE A N 1
ATOM 1516 C CA . PHE A 1 188 ? 21 -23.406 -5.852 1 65.06 188 PHE A CA 1
ATOM 1517 C C . PHE A 1 188 ? 20.938 -23.641 -4.344 1 65.06 188 PHE A C 1
ATOM 1519 O O . PHE A 1 188 ? 20.109 -24.406 -3.863 1 65.06 188 PHE A O 1
ATOM 1526 N N . LYS A 1 189 ? 21.875 -23.125 -3.627 1 59.91 189 LYS A N 1
ATOM 1527 C CA . LYS A 1 189 ? 21.953 -23.328 -2.184 1 59.91 189 LYS A CA 1
ATOM 1528 C C . LYS A 1 189 ? 20.656 -22.891 -1.497 1 59.91 189 LYS A C 1
ATOM 1530 O O . LYS A 1 189 ? 20.297 -23.422 -0.437 1 59.91 189 LYS A O 1
ATOM 1535 N N . GLU A 1 190 ? 20 -22.094 -2.209 1 58.94 190 GLU A N 1
ATOM 1536 C CA . GLU A 1 190 ? 18.812 -21.531 -1.572 1 58.94 190 GLU A CA 1
ATOM 1537 C C . GLU A 1 190 ? 17.578 -22.359 -1.896 1 58.94 190 GLU A C 1
ATOM 1539 O O . GLU A 1 190 ? 16.594 -22.344 -1.142 1 58.94 190 GLU A O 1
ATOM 1544 N N . ILE A 1 191 ? 17.688 -22.984 -3.018 1 59.78 191 ILE A N 1
ATOM 1545 C CA . ILE A 1 191 ? 16.531 -23.734 -3.494 1 59.78 191 ILE A CA 1
ATOM 1546 C C . ILE A 1 191 ? 16.391 -25.031 -2.689 1 59.78 191 ILE A C 1
ATOM 1548 O O . ILE A 1 191 ? 15.273 -25.531 -2.488 1 59.78 191 ILE A O 1
ATOM 1552 N N . GLY A 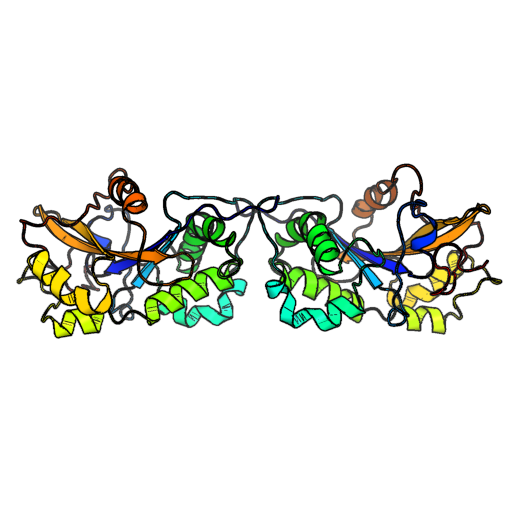1 192 ? 17.531 -25.5 -2.242 1 56 192 GLY A N 1
ATOM 1553 C CA . GLY A 1 192 ? 17.531 -26.812 -1.623 1 56 192 GLY A CA 1
ATOM 1554 C C . GLY A 1 192 ? 16.297 -27.062 -0.773 1 56 192 GLY A C 1
ATOM 1555 O O . GLY A 1 192 ? 15.664 -28.125 -0.899 1 56 192 GLY A O 1
ATOM 1556 N N . TYR A 1 193 ? 16.109 -26.172 0.198 1 47.38 193 TYR A N 1
ATOM 1557 C CA . TYR A 1 193 ? 15.094 -26.5 1.19 1 47.38 193 TYR A CA 1
ATOM 1558 C C . TYR A 1 193 ? 13.703 -26.188 0.661 1 47.38 193 TYR A C 1
ATOM 1560 O O . TYR A 1 193 ? 12.703 -26.672 1.212 1 47.38 193 TYR A O 1
ATOM 1568 N N . ALA A 1 194 ? 13.508 -25.422 -0.272 1 48.22 194 ALA A N 1
ATOM 1569 C CA . ALA A 1 194 ? 12.172 -24.984 -0.688 1 48.22 194 ALA A CA 1
ATOM 1570 C C . ALA A 1 194 ? 11.383 -26.141 -1.299 1 48.22 194 ALA A C 1
ATOM 1572 O O . ALA A 1 194 ? 10.18 -26.25 -1.079 1 48.22 194 ALA A O 1
ATOM 1573 N N . ASP A 1 195 ? 12.039 -26.859 -2.158 1 48.78 195 ASP A N 1
ATOM 1574 C CA . ASP A 1 195 ? 11.391 -27.969 -2.854 1 48.78 195 ASP A CA 1
ATOM 1575 C C . ASP A 1 195 ? 10.977 -29.062 -1.872 1 48.78 195 ASP A C 1
ATOM 1577 O O . ASP A 1 195 ? 10.039 -29.812 -2.137 1 48.78 195 ASP A O 1
ATOM 1581 N N . LYS A 1 196 ? 11.812 -29.219 -0.86 1 42.09 196 LYS A N 1
ATOM 1582 C CA . LYS A 1 196 ? 11.477 -30.266 0.097 1 42.09 196 LYS A CA 1
ATOM 1583 C C . LYS A 1 196 ? 10.297 -29.859 0.972 1 42.09 196 LYS A C 1
ATOM 1585 O O . LYS A 1 196 ? 9.727 -30.688 1.684 1 42.09 196 LYS A O 1
ATOM 1590 N N . ILE A 1 197 ? 10.094 -28.531 1.099 1 38.78 197 ILE A N 1
ATOM 1591 C CA . ILE A 1 197 ? 9.172 -28.141 2.16 1 38.78 197 ILE A CA 1
ATOM 1592 C C . ILE A 1 197 ? 7.734 -28.266 1.671 1 38.78 197 ILE A C 1
ATOM 1594 O O . ILE A 1 197 ? 6.789 -28.156 2.455 1 38.78 197 ILE A O 1
ATOM 1598 N N . PHE A 1 198 ? 7.496 -28.094 0.431 1 40.75 198 PHE A N 1
ATOM 1599 C CA . PHE A 1 198 ? 6.055 -28.188 0.247 1 40.75 198 PHE A CA 1
ATOM 1600 C C . PHE A 1 198 ? 5.57 -29.625 0.479 1 40.75 198 PHE A C 1
ATOM 1602 O O . PHE A 1 198 ? 5.469 -30.406 -0.464 1 40.75 198 PHE A O 1
ATOM 1609 N N . GLN A 1 199 ? 6.055 -30.297 1.446 1 37.59 199 GLN A N 1
ATOM 1610 C CA . GLN A 1 199 ? 5.336 -31.547 1.705 1 37.59 199 GLN A CA 1
ATOM 1611 C C . GLN A 1 199 ? 3.926 -31.266 2.221 1 37.59 199 GLN A C 1
ATOM 1613 O O . GLN A 1 199 ? 3.744 -30.922 3.393 1 37.59 199 GLN A O 1
ATOM 1618 N N . PRO A 1 200 ? 2.93 -30.625 1.463 1 35.47 200 PRO A N 1
ATOM 1619 C CA . PRO A 1 200 ? 1.682 -30.688 2.227 1 35.47 200 PRO A CA 1
ATOM 1620 C C . PRO A 1 200 ? 1.452 -32.062 2.863 1 35.47 200 PRO A C 1
ATOM 1622 O O . PRO A 1 200 ? 2.006 -33.062 2.402 1 35.47 200 PRO A O 1
ATOM 1625 N N . SER A 1 201 ? 0.527 -32.156 3.869 1 37.56 201 SER A N 1
ATOM 1626 C CA . SER A 1 201 ? -0.161 -33.344 4.367 1 37.56 201 SER A CA 1
ATOM 1627 C C . SER A 1 201 ? -0.602 -34.25 3.221 1 37.56 201 SER A C 1
ATOM 1629 O O . SER A 1 201 ? 0.101 -34.375 2.217 1 37.56 201 SER A O 1
ATOM 1631 N N . ASN A 1 202 ? -2.012 -34.688 3.061 1 39.81 202 ASN A N 1
ATOM 1632 C CA . ASN A 1 202 ? -2.631 -35.719 2.211 1 39.81 202 ASN A CA 1
ATOM 1633 C C . ASN A 1 202 ? -2.436 -35.406 0.731 1 39.81 202 ASN A C 1
ATOM 1635 O O . ASN A 1 202 ? -2.119 -36.281 -0.061 1 39.81 202 ASN A O 1
ATOM 1639 N N . SER A 1 203 ? -3.266 -34.625 -0.083 1 49.44 203 SER A N 1
ATOM 1640 C CA . SER A 1 203 ? -3.41 -34.531 -1.531 1 49.44 203 SER A CA 1
ATOM 1641 C C . SER A 1 203 ? -2.117 -34.062 -2.182 1 49.44 203 SER A C 1
ATOM 1643 O O . SER A 1 203 ? -1.981 -32.875 -2.504 1 49.44 203 SER A O 1
ATOM 1645 N N . SER A 1 204 ? -0.669 -34.281 -1.773 1 65.75 204 SER A N 1
ATOM 1646 C CA . SER A 1 204 ? 0.576 -33.594 -1.412 1 65.75 204 SER A CA 1
ATOM 1647 C C . SER A 1 204 ? 1.423 -33.312 -2.645 1 65.75 204 SER A C 1
ATOM 1649 O O . SER A 1 204 ? 1.566 -34.156 -3.525 1 65.75 204 SER A O 1
ATOM 1651 N N . GLY A 1 205 ? 1.183 -32.312 -3.402 1 84.81 205 GLY A N 1
ATOM 1652 C CA . GLY A 1 205 ? 2.107 -31.875 -4.434 1 84.81 205 GLY A CA 1
ATOM 1653 C C . GLY A 1 205 ? 3.551 -32.25 -4.137 1 84.81 205 GLY A C 1
ATOM 1654 O O . GLY A 1 205 ? 3.996 -32.156 -2.988 1 84.81 205 GLY A O 1
ATOM 1655 N N . HIS A 1 206 ? 4.109 -32.938 -5.051 1 91.06 206 HIS A N 1
ATOM 1656 C CA . HIS A 1 206 ? 5.516 -33.312 -4.961 1 91.06 206 HIS A CA 1
ATOM 1657 C C . HIS A 1 206 ? 6.234 -33.094 -6.289 1 91.06 206 HIS A C 1
ATOM 1659 O O . HIS A 1 206 ? 5.59 -32.969 -7.332 1 91.06 206 HIS A O 1
ATOM 1665 N N . PRO A 1 207 ? 7.508 -33.031 -6.188 1 93.25 207 PRO A N 1
ATOM 1666 C CA . PRO A 1 207 ? 8.219 -32.969 -7.469 1 93.25 207 PRO A CA 1
ATOM 1667 C C . PRO A 1 207 ? 7.914 -34.156 -8.367 1 93.25 207 PRO A C 1
ATOM 1669 O O . PRO A 1 207 ? 7.816 -35.281 -7.883 1 93.25 207 PRO A O 1
ATOM 1672 N N . CYS A 1 208 ? 7.711 -33.906 -9.656 1 95.38 208 CYS A N 1
ATOM 1673 C CA . CYS A 1 208 ? 7.441 -35 -10.562 1 95.38 208 CYS A CA 1
ATOM 1674 C C . CYS A 1 208 ? 8.594 -36 -10.57 1 95.38 208 CYS A C 1
ATOM 1676 O O . CYS A 1 208 ? 9.758 -35.594 -10.594 1 95.38 208 CYS A O 1
ATOM 1678 N N . PRO A 1 209 ? 8.211 -37.25 -10.547 1 95.19 209 PRO A N 1
ATOM 1679 C CA . PRO A 1 209 ? 9.273 -38.25 -10.602 1 95.19 209 PRO A CA 1
ATOM 1680 C C . PRO A 1 209 ? 9.984 -38.312 -11.953 1 95.19 209 PRO A C 1
ATOM 1682 O O . PRO A 1 209 ? 9.367 -38.031 -12.984 1 95.19 209 PRO A O 1
ATOM 1685 N N . THR A 1 210 ? 11.219 -38.75 -11.938 1 95.38 210 THR A N 1
ATOM 1686 C CA . THR A 1 210 ? 12.031 -38.719 -13.148 1 95.38 210 THR A CA 1
ATOM 1687 C C . THR A 1 210 ? 11.898 -40.031 -13.914 1 95.38 210 THR A C 1
ATOM 1689 O O . THR A 1 210 ? 12.203 -40.094 -15.109 1 95.38 210 THR A O 1
ATOM 1692 N N . GLU A 1 211 ? 11.414 -41.125 -13.273 1 95.56 211 GLU A N 1
ATOM 1693 C CA . GLU A 1 211 ? 11.438 -42.438 -13.883 1 95.56 211 GLU A CA 1
ATOM 1694 C C . GLU A 1 211 ? 10.023 -42.969 -14.148 1 95.56 211 GLU A C 1
ATOM 1696 O O . GLU A 1 211 ? 9.836 -44.125 -14.539 1 95.56 211 GLU A O 1
ATOM 1701 N N . THR A 1 212 ? 9.078 -42.219 -13.883 1 96.56 212 THR A N 1
ATOM 1702 C CA . THR A 1 212 ? 7.684 -42.594 -14.078 1 96.56 212 THR A CA 1
ATOM 1703 C C . THR A 1 212 ? 7.012 -41.688 -15.109 1 96.56 212 THR A C 1
ATOM 1705 O O . THR A 1 212 ? 7.238 -40.469 -15.117 1 96.56 212 THR A O 1
ATOM 1708 N N . PRO A 1 213 ? 6.176 -42.312 -15.945 1 97.88 213 PRO A N 1
ATOM 1709 C CA . PRO A 1 213 ? 5.453 -41.469 -16.891 1 97.88 213 PRO A CA 1
ATOM 1710 C C . PRO A 1 213 ? 4.582 -40.406 -16.219 1 97.88 213 PRO A C 1
ATOM 1712 O O . PRO A 1 213 ? 3.969 -40.688 -15.18 1 97.88 213 PRO A O 1
ATOM 1715 N N . ILE A 1 214 ? 4.578 -39.188 -16.766 1 98.12 214 ILE A N 1
ATOM 1716 C CA . ILE A 1 214 ? 3.836 -38.062 -16.234 1 98.12 214 ILE A CA 1
ATOM 1717 C C . ILE A 1 214 ? 2.719 -37.688 -17.203 1 98.12 214 ILE A C 1
ATOM 1719 O O . ILE A 1 214 ? 2.969 -37.438 -18.375 1 98.12 214 ILE A O 1
ATOM 1723 N N . PHE A 1 215 ? 1.499 -37.656 -16.703 1 98.25 215 PHE A N 1
ATOM 1724 C CA . PHE A 1 215 ? 0.372 -37.25 -17.531 1 98.25 215 PHE A CA 1
ATOM 1725 C C . PHE A 1 215 ? 0.185 -35.719 -17.5 1 98.25 215 PHE A C 1
ATOM 1727 O O . PHE A 1 215 ? 0.396 -35.094 -16.469 1 98.25 215 PHE A O 1
ATOM 1734 N N . TYR A 1 216 ? -0.086 -35.156 -18.641 1 98.44 216 TYR A N 1
ATOM 1735 C CA . TYR A 1 216 ? -0.542 -33.812 -18.844 1 98.44 216 TYR A CA 1
ATOM 1736 C C . TYR A 1 216 ? -1.975 -33.781 -19.375 1 98.44 216 TYR A C 1
ATOM 1738 O O . TYR A 1 216 ? -2.203 -33.812 -20.578 1 98.44 216 TYR A O 1
ATOM 1746 N N . TYR A 1 217 ? -2.912 -33.688 -18.391 1 98.12 217 TYR A N 1
ATOM 1747 C CA . TYR A 1 217 ? -4.312 -33.906 -18.734 1 98.12 217 TYR A CA 1
ATOM 1748 C C . TYR A 1 217 ? -4.926 -32.688 -19.391 1 98.12 217 TYR A C 1
ATOM 1750 O O . TYR A 1 217 ? -4.574 -31.547 -19.031 1 98.12 217 TYR A O 1
ATOM 1758 N N . PRO A 1 218 ? -5.871 -32.906 -20.344 1 97.75 218 PRO A N 1
ATOM 1759 C CA . PRO A 1 218 ? -6.633 -31.781 -20.875 1 97.75 218 PRO A CA 1
ATOM 1760 C C . PRO A 1 218 ? -7.629 -31.219 -19.875 1 97.75 218 PRO A C 1
ATOM 1762 O O . PRO A 1 218 ? -7.957 -31.875 -18.891 1 97.75 218 PRO A O 1
ATOM 1765 N N . ILE A 1 219 ? -7.996 -30.016 -20.094 1 97.38 219 ILE A N 1
ATOM 1766 C CA . ILE A 1 219 ? -9.023 -29.391 -19.266 1 97.38 219 ILE A CA 1
ATOM 1767 C C . ILE A 1 219 ? -10.383 -30.016 -19.562 1 97.38 219 ILE A C 1
ATOM 1769 O O . ILE A 1 219 ? -10.766 -30.156 -20.734 1 97.38 219 ILE A O 1
ATOM 1773 N N . ASN A 1 220 ? -11.016 -30.5 -18.641 1 96.12 220 ASN A N 1
ATOM 1774 C CA . ASN A 1 220 ? -12.398 -30.984 -18.734 1 96.12 220 ASN A CA 1
ATOM 1775 C C . ASN A 1 220 ? -13.352 -30.094 -17.938 1 96.12 220 ASN A C 1
ATOM 1777 O O . ASN A 1 220 ? -13.414 -30.188 -16.719 1 96.12 220 ASN A O 1
ATOM 1781 N N . TYR A 1 221 ? -14.078 -29.203 -18.641 1 94.94 221 TYR A N 1
ATOM 1782 C CA . TYR A 1 221 ? -14.922 -28.203 -18 1 94.94 221 TYR A CA 1
ATOM 1783 C C . TYR A 1 221 ? -16.156 -28.859 -17.375 1 94.94 221 TYR A C 1
ATOM 1785 O O . TYR A 1 221 ? -16.688 -28.359 -16.375 1 94.94 221 TYR A O 1
ATOM 1793 N N . LYS A 1 222 ? -16.594 -29.922 -17.938 1 92.69 222 LYS A N 1
ATOM 1794 C CA . LYS A 1 222 ? -17.781 -30.609 -17.469 1 92.69 222 LYS A CA 1
ATOM 1795 C C . LYS A 1 222 ? -17.484 -31.422 -16.219 1 92.69 222 LYS A C 1
ATOM 1797 O O . LYS A 1 222 ? -18.266 -31.422 -15.266 1 92.69 222 LYS A O 1
ATOM 1802 N N . ASN A 1 223 ? -16.344 -32.125 -16.219 1 92.5 223 ASN A N 1
ATOM 1803 C CA . ASN A 1 223 ? -15.93 -32.938 -15.07 1 92.5 223 ASN A CA 1
ATOM 1804 C C . ASN A 1 223 ? -14.477 -32.688 -14.703 1 92.5 223 ASN A C 1
ATOM 1806 O O . ASN A 1 223 ? -13.617 -33.531 -14.883 1 92.5 223 ASN A O 1
ATOM 1810 N N . PRO A 1 224 ? -14.211 -31.578 -14.039 1 93.5 224 PRO A N 1
ATOM 1811 C CA . PRO A 1 224 ? -12.82 -31.188 -13.789 1 93.5 224 PRO A CA 1
ATOM 1812 C C . PRO A 1 224 ? -12.133 -32.094 -12.766 1 93.5 224 PRO A C 1
ATOM 1814 O O . PRO A 1 224 ? -10.906 -32.156 -12.711 1 93.5 224 PRO A O 1
ATOM 1817 N N . LYS A 1 225 ? -12.789 -32.906 -11.977 1 91.81 225 LYS A N 1
ATOM 1818 C CA . LYS A 1 225 ? -12.188 -33.781 -10.977 1 91.81 225 LYS A CA 1
ATOM 1819 C C . LYS A 1 225 ? -11.719 -35.094 -11.602 1 91.81 225 LYS A C 1
ATOM 1821 O O . LYS A 1 225 ? -10.961 -35.844 -10.992 1 91.81 225 LYS A O 1
ATOM 1826 N N . ARG A 1 226 ? -12.297 -35.344 -12.75 1 91.88 226 ARG A N 1
ATOM 1827 C CA . ARG A 1 226 ? -11.938 -36.531 -13.531 1 91.88 226 ARG A CA 1
ATOM 1828 C C . ARG A 1 226 ? -11.734 -36.156 -15 1 91.88 226 ARG A C 1
ATOM 1830 O O . ARG A 1 226 ? -12.516 -36.594 -15.859 1 91.88 226 ARG A O 1
ATOM 1837 N N . PRO A 1 227 ? -10.609 -35.531 -15.25 1 94.25 227 PRO A N 1
ATOM 1838 C CA . PRO A 1 227 ? -10.453 -34.969 -16.594 1 94.25 227 PRO A CA 1
ATOM 1839 C C . PRO A 1 227 ? -10.367 -36.031 -17.672 1 94.25 227 PRO A C 1
ATOM 1841 O O . PRO A 1 227 ? -10.727 -35.781 -18.828 1 94.25 227 PRO A O 1
ATOM 1844 N N . CYS A 1 228 ? -9.914 -37.188 -17.344 1 93.94 228 CYS A N 1
ATOM 1845 C CA . CYS A 1 228 ? -9.742 -38.25 -18.344 1 93.94 228 CYS A CA 1
ATOM 1846 C C . CYS A 1 228 ? -10.656 -39.438 -18.047 1 93.94 228 CYS A C 1
ATOM 1848 O O . CYS A 1 228 ? -10.359 -40.562 -18.438 1 93.94 228 CYS A O 1
ATOM 1850 N N . GLN A 1 229 ? -11.711 -39.188 -17.453 1 84.88 229 GLN A N 1
ATOM 1851 C CA . GLN A 1 229 ? -12.758 -40.188 -17.281 1 84.88 229 GLN A CA 1
ATOM 1852 C C . GLN A 1 229 ? -14.055 -39.75 -17.969 1 84.88 229 GLN A C 1
ATOM 1854 O O . GLN A 1 229 ? -14.305 -38.562 -18.141 1 84.88 229 GLN A O 1
ATOM 1859 N N . MET B 1 1 ? -8.805 -10.93 9.164 1 36.22 1 MET B N 1
ATOM 1860 C CA . MET B 1 1 ? -9.383 -9.992 10.125 1 36.22 1 MET B CA 1
ATOM 1861 C C . MET B 1 1 ? -9.922 -8.758 9.422 1 36.22 1 MET B C 1
ATOM 1863 O O . MET B 1 1 ? -9.188 -8.062 8.711 1 36.22 1 MET B O 1
ATOM 1867 N N . ASP B 1 2 ? -11.117 -8.859 9 1 47.69 2 ASP B N 1
ATOM 1868 C CA . ASP B 1 2 ? -11.812 -7.676 8.508 1 47.69 2 ASP B CA 1
ATOM 1869 C C . ASP B 1 2 ? -11.555 -6.465 9.406 1 47.69 2 ASP B C 1
ATOM 1871 O O . ASP B 1 2 ? -11.953 -6.457 10.57 1 47.69 2 ASP B O 1
ATOM 1875 N N . ARG B 1 3 ? -10.398 -5.922 9.438 1 58.19 3 ARG B N 1
ATOM 1876 C CA . ARG B 1 3 ? -10.195 -4.859 10.414 1 58.19 3 ARG B CA 1
ATOM 1877 C C . ARG B 1 3 ? -11.133 -3.684 10.156 1 58.19 3 ARG B C 1
ATOM 1879 O O . ARG B 1 3 ? -11.023 -3.018 9.125 1 58.19 3 ARG B O 1
ATOM 1886 N N . HIS B 1 4 ? -12.352 -3.787 10.688 1 76.88 4 HIS B N 1
ATOM 1887 C CA . HIS B 1 4 ? -13.258 -2.645 10.766 1 76.88 4 HIS B CA 1
ATOM 1888 C C . HIS B 1 4 ? -12.547 -1.417 11.328 1 76.88 4 HIS B C 1
ATOM 1890 O O . HIS B 1 4 ? -11.812 -1.516 12.312 1 76.88 4 HIS B O 1
ATOM 1896 N N . CYS B 1 5 ? -12.508 -0.427 10.492 1 90.69 5 CYS B N 1
ATOM 1897 C CA . CYS B 1 5 ? -11.953 0.844 10.945 1 90.69 5 CYS B CA 1
ATOM 1898 C C . CYS B 1 5 ? -12.789 1.434 12.078 1 90.69 5 CYS B C 1
ATOM 1900 O O . CYS B 1 5 ? -13.961 1.76 11.883 1 90.69 5 CYS B O 1
ATOM 1902 N N . LYS B 1 6 ? -12.25 1.6 13.188 1 91.69 6 LYS B N 1
ATOM 1903 C CA . LYS B 1 6 ? -13.008 1.99 14.383 1 91.69 6 LYS B CA 1
ATOM 1904 C C . LYS B 1 6 ? -13.078 3.51 14.508 1 91.69 6 LYS B C 1
ATOM 1906 O O . LYS B 1 6 ? -13.984 4.039 15.156 1 91.69 6 LYS B O 1
ATOM 1911 N N . TRP B 1 7 ? -12.172 4.207 13.914 1 94 7 TRP B N 1
ATOM 1912 C CA . TRP B 1 7 ? -12.195 5.66 14.039 1 94 7 TRP B CA 1
ATOM 1913 C C . TRP B 1 7 ? -13.266 6.27 13.141 1 94 7 TRP B C 1
ATOM 1915 O O . TRP B 1 7 ? -13.57 5.723 12.078 1 94 7 TRP B O 1
ATOM 1925 N N . THR B 1 8 ? -13.812 7.484 13.531 1 94.44 8 THR B N 1
ATOM 1926 C CA . THR B 1 8 ? -14.891 8.117 12.773 1 94.44 8 THR B CA 1
ATOM 1927 C C . THR B 1 8 ? -14.492 9.531 12.352 1 94.44 8 THR B C 1
ATOM 1929 O O . THR B 1 8 ? -15.117 10.109 11.461 1 94.44 8 THR B O 1
ATOM 1932 N N . CYS B 1 9 ? -13.445 10.039 13.008 1 95.44 9 CYS B N 1
ATOM 1933 C CA . CYS B 1 9 ? -13.023 11.398 12.727 1 95.44 9 CYS B CA 1
ATOM 1934 C C . CYS B 1 9 ? -11.508 11.477 12.555 1 95.44 9 CYS B C 1
ATOM 1936 O O . CYS B 1 9 ? -10.781 10.617 13.039 1 95.44 9 CYS B O 1
ATOM 1938 N N . MET B 1 10 ? -11.117 12.469 11.852 1 96.88 10 MET B N 1
ATOM 1939 C CA . MET B 1 10 ? -9.703 12.75 11.641 1 96.88 10 MET B CA 1
ATOM 1940 C C . MET B 1 10 ? -9.406 14.234 11.859 1 96.88 10 MET B C 1
ATOM 1942 O O . MET B 1 10 ? -10.328 15.055 11.875 1 96.88 10 MET B O 1
ATOM 1946 N N . ILE B 1 11 ? -8.156 14.492 12.008 1 97.06 11 ILE B N 1
ATOM 1947 C CA . ILE B 1 11 ? -7.688 15.867 12.141 1 97.06 11 ILE B CA 1
ATOM 1948 C C . ILE B 1 11 ? -6.664 16.172 11.047 1 97.06 11 ILE B C 1
ATOM 1950 O O . ILE B 1 11 ? -5.648 15.477 10.93 1 97.06 11 ILE B O 1
ATOM 1954 N N . LEU B 1 12 ? -6.984 17.094 10.25 1 98.38 12 LEU B N 1
ATOM 1955 C CA . LEU B 1 12 ? -5.953 17.734 9.43 1 98.38 12 LEU B CA 1
ATOM 1956 C C . LEU B 1 12 ? -5.293 18.875 10.18 1 98.38 12 LEU B C 1
ATOM 1958 O O . LEU B 1 12 ? -5.953 19.859 10.531 1 98.38 12 LEU B O 1
ATOM 1962 N N . THR B 1 13 ? -4.035 18.734 10.391 1 97.5 13 THR B N 1
ATOM 1963 C CA . THR B 1 13 ? -3.305 19.781 11.102 1 97.5 13 THR B CA 1
ATOM 1964 C C . THR B 1 13 ? -2.414 20.578 10.141 1 97.5 13 THR B C 1
ATOM 1966 O O . THR B 1 13 ? -1.589 19.984 9.438 1 97.5 13 THR B O 1
ATOM 1969 N N . LEU B 1 14 ? -2.684 21.844 10.109 1 98.12 14 LEU B N 1
ATOM 1970 C CA . LEU B 1 14 ? -1.844 22.766 9.344 1 98.12 14 LEU B CA 1
ATOM 1971 C C . LEU B 1 14 ? -0.882 23.5 10.266 1 98.12 14 LEU B C 1
ATOM 1973 O O . LEU B 1 14 ? -1.221 23.812 11.414 1 98.12 14 LEU B O 1
ATOM 1977 N N . GLN B 1 15 ? 0.29 23.797 9.742 1 97.12 15 GLN B N 1
ATOM 1978 C CA . GLN B 1 15 ? 1.297 24.484 10.539 1 97.12 15 GLN B CA 1
ATOM 1979 C C . GLN B 1 15 ? 1.723 25.781 9.875 1 97.12 15 GLN B C 1
ATOM 1981 O O . GLN B 1 15 ? 1.815 25.859 8.641 1 97.12 15 GLN B O 1
ATOM 1986 N N . TRP B 1 16 ? 1.904 26.75 10.656 1 97.69 16 TRP B N 1
ATOM 1987 C CA . TRP B 1 16 ? 2.32 28.078 10.18 1 97.69 16 TRP B CA 1
ATOM 1988 C C . TRP B 1 16 ? 3.836 28.219 10.258 1 97.69 16 TRP B C 1
ATOM 1990 O O . TRP B 1 16 ? 4.418 28.141 11.344 1 97.69 16 TRP B O 1
ATOM 2000 N N . PRO B 1 17 ? 4.484 28.484 9.102 1 97 17 PRO B N 1
ATOM 2001 C CA . PRO B 1 17 ? 5.945 28.578 9.109 1 97 17 PRO B CA 1
ATOM 2002 C C . PRO B 1 17 ? 6.469 29.734 9.961 1 97 17 PRO B C 1
ATOM 2004 O O . PRO B 1 17 ? 7.582 29.672 10.477 1 97 17 PRO B O 1
ATOM 2007 N N . GLY B 1 18 ? 5.711 30.766 10.211 1 96.75 18 GLY B N 1
ATOM 2008 C CA . GLY B 1 18 ? 6.156 31.938 10.938 1 96.75 18 GLY B CA 1
ATOM 2009 C C . GLY B 1 18 ? 6.316 31.688 12.422 1 96.75 18 GLY B C 1
ATOM 2010 O O . GLY B 1 18 ? 6.941 32.5 13.125 1 96.75 18 GLY B O 1
ATOM 2011 N N . SER B 1 19 ? 5.75 30.609 12.906 1 95.31 19 SER B N 1
ATOM 2012 C CA . SER B 1 19 ? 5.812 30.391 14.344 1 95.31 19 SER B CA 1
ATOM 2013 C C . SER B 1 19 ? 6.305 28.984 14.672 1 95.31 19 SER B C 1
ATOM 2015 O O . SER B 1 19 ? 6.547 28.656 15.836 1 95.31 19 SER B O 1
ATOM 2017 N N . PHE B 1 20 ? 6.5 28.172 13.695 1 92.75 20 PHE B N 1
ATOM 2018 C CA . PHE B 1 20 ? 6.906 26.781 13.898 1 92.75 20 PHE B CA 1
ATOM 2019 C C . PHE B 1 20 ? 8.234 26.719 14.641 1 92.75 20 PHE B C 1
ATOM 2021 O O . PHE B 1 20 ? 8.398 25.891 15.539 1 92.75 20 PHE B O 1
ATOM 2028 N N . CYS B 1 21 ? 9.148 27.531 14.336 1 92.75 21 CYS B N 1
ATOM 2029 C CA . CYS B 1 21 ? 10.523 27.406 14.805 1 92.75 21 CYS B CA 1
ATOM 2030 C C . CYS B 1 21 ? 10.688 28 16.188 1 92.75 21 CYS B C 1
ATOM 2032 O O . CYS B 1 21 ? 11.742 27.859 16.812 1 92.75 21 CYS B O 1
ATOM 2034 N N . LEU B 1 22 ? 9.648 28.594 16.734 1 90.12 22 LEU B N 1
ATOM 2035 C CA . LEU B 1 22 ? 9.719 29.328 18 1 90.12 22 LEU B CA 1
ATOM 2036 C C . LEU B 1 22 ? 10.062 28.391 19.156 1 90.12 22 LEU B C 1
ATOM 2038 O O . LEU B 1 22 ? 10.766 28.781 20.094 1 90.12 22 LEU B O 1
ATOM 2042 N N . ILE B 1 23 ? 9.516 27.188 18.984 1 79.81 23 ILE B N 1
ATOM 2043 C CA . ILE B 1 23 ? 9.586 26.344 20.172 1 79.81 23 ILE B CA 1
ATOM 2044 C C . ILE B 1 23 ? 10.625 25.25 19.969 1 79.81 23 ILE B C 1
ATOM 2046 O O . ILE B 1 23 ? 10.703 24.297 20.766 1 79.81 23 ILE B O 1
ATOM 2050 N N . LEU B 1 24 ? 11.336 25.344 18.953 1 83.88 24 LEU B N 1
ATOM 2051 C CA . LEU B 1 24 ? 12.375 24.344 18.719 1 83.88 24 LEU B CA 1
ATOM 2052 C C . LEU B 1 24 ? 13.586 24.609 19.625 1 83.88 24 LEU B C 1
ATOM 2054 O O . LEU B 1 24 ? 13.883 25.75 19.953 1 83.88 24 LEU B O 1
ATOM 2058 N N . ASN B 1 25 ? 14.133 23.547 19.984 1 80.06 25 ASN B N 1
ATOM 2059 C CA . ASN B 1 25 ? 15.336 23.688 20.797 1 80.06 25 ASN B CA 1
ATOM 2060 C C . ASN B 1 25 ? 16.484 24.281 20 1 80.06 25 ASN B C 1
ATOM 2062 O O . ASN B 1 25 ? 16.406 24.375 18.766 1 80.06 25 ASN B O 1
ATOM 2066 N N . ASN B 1 26 ? 17.5 24.703 20.734 1 76.31 26 ASN B N 1
ATOM 2067 C CA . ASN B 1 26 ? 18.609 25.406 20.125 1 76.31 26 ASN B CA 1
ATOM 2068 C C . ASN B 1 26 ? 19.406 24.516 19.172 1 76.31 26 ASN B C 1
ATOM 2070 O O . ASN B 1 26 ? 20.062 25 18.266 1 76.31 26 ASN B O 1
ATOM 2074 N N . GLU B 1 27 ? 19.297 23.312 19.328 1 78.56 27 GLU B N 1
ATOM 2075 C CA . GLU B 1 27 ? 20.078 22.391 18.531 1 78.56 27 GLU B CA 1
ATOM 2076 C C . GLU B 1 27 ? 19.375 22.078 17.203 1 78.56 27 GLU B C 1
ATOM 2078 O O . GLU B 1 27 ? 20.016 21.609 16.266 1 78.56 27 GLU B O 1
ATOM 2083 N N . THR B 1 28 ? 18.188 22.375 17.219 1 83.25 28 THR B N 1
ATOM 2084 C CA . THR B 1 28 ? 17.422 22.094 16.016 1 83.25 28 THR B CA 1
ATOM 2085 C C . THR B 1 28 ? 17.438 23.281 15.062 1 83.25 28 THR B C 1
ATOM 2087 O O . THR B 1 28 ? 17.031 24.391 15.438 1 83.25 28 THR B O 1
ATOM 2090 N N . ILE B 1 29 ? 18 23.031 13.883 1 86.94 29 ILE B N 1
ATOM 2091 C CA . ILE B 1 29 ? 18.094 24.109 12.906 1 86.94 29 ILE B CA 1
ATOM 2092 C C . ILE B 1 29 ? 16.844 24.125 12.031 1 86.94 29 ILE B C 1
ATOM 2094 O O . ILE B 1 29 ? 16.5 23.125 11.406 1 86.94 29 ILE B O 1
ATOM 2098 N N . CYS B 1 30 ? 16.156 25.203 12.117 1 91.31 30 CYS B N 1
ATOM 2099 C CA . CYS B 1 30 ? 15.016 25.438 11.25 1 91.31 30 CYS B CA 1
ATOM 2100 C C . CYS B 1 30 ? 15.469 25.953 9.891 1 91.31 30 CYS B C 1
ATOM 2102 O O . CYS B 1 30 ? 16.359 26.797 9.797 1 91.31 30 CYS B O 1
ATOM 2104 N N . ASN B 1 31 ? 14.93 25.328 8.812 1 86.12 31 ASN B N 1
ATOM 2105 C CA . ASN B 1 31 ? 15.234 25.688 7.426 1 86.12 31 ASN B CA 1
ATOM 2106 C C . ASN B 1 31 ? 13.961 25.969 6.629 1 86.12 31 ASN B C 1
ATOM 2108 O O . ASN B 1 31 ? 13.352 25.047 6.086 1 86.12 31 ASN B O 1
ATOM 2112 N N . LEU B 1 32 ? 13.672 27.234 6.551 1 92.88 32 LEU B N 1
ATOM 2113 C CA . LEU B 1 32 ? 12.5 27.625 5.773 1 92.88 32 LEU B CA 1
ATOM 2114 C C . LEU B 1 32 ? 12.906 28.094 4.375 1 92.88 32 LEU B C 1
ATOM 2116 O O . LEU B 1 32 ? 13.57 29.125 4.227 1 92.88 32 LEU B O 1
ATOM 2120 N N . SER B 1 33 ? 12.547 27.312 3.416 1 91.69 33 SER B N 1
ATOM 2121 C CA . SER B 1 33 ? 12.742 27.734 2.033 1 91.69 33 SER B CA 1
ATOM 2122 C C . SER B 1 33 ? 11.875 28.938 1.694 1 91.69 33 SER B C 1
ATOM 2124 O O . SER B 1 33 ? 10.734 29.047 2.154 1 91.69 33 SER B O 1
ATOM 2126 N N . PRO B 1 34 ? 12.422 29.859 0.827 1 93 34 PRO B N 1
ATOM 2127 C CA . PRO B 1 34 ? 11.617 31.016 0.417 1 93 34 PRO B CA 1
ATOM 2128 C C . PRO B 1 34 ? 10.336 30.609 -0.313 1 93 34 PRO B C 1
ATOM 2130 O O . PRO B 1 34 ? 9.414 31.422 -0.446 1 93 34 PRO B O 1
ATOM 2133 N N . ASP B 1 35 ? 10.273 29.375 -0.748 1 92.75 35 ASP B N 1
ATOM 2134 C CA . ASP B 1 35 ? 9.094 28.891 -1.457 1 92.75 35 ASP B CA 1
ATOM 2135 C C . ASP B 1 35 ? 7.938 28.641 -0.493 1 92.75 35 ASP B C 1
ATOM 2137 O O . ASP B 1 35 ? 6.781 28.547 -0.914 1 92.75 35 ASP B O 1
ATOM 2141 N N . ILE B 1 36 ? 8.234 28.594 0.721 1 94.62 36 ILE B N 1
ATOM 2142 C CA . ILE B 1 36 ? 7.215 28.359 1.739 1 94.62 36 ILE B CA 1
ATOM 2143 C C . ILE B 1 36 ? 6.59 29.688 2.156 1 94.62 36 ILE B C 1
ATOM 2145 O O . ILE B 1 36 ? 7.23 30.5 2.836 1 94.62 36 ILE B O 1
ATOM 2149 N N . GLN B 1 37 ? 5.32 29.922 1.749 1 95.19 37 GLN B N 1
ATOM 2150 C CA . GLN B 1 37 ? 4.746 31.25 1.975 1 95.19 37 GLN B CA 1
ATOM 2151 C C . GLN B 1 37 ? 3.41 31.156 2.703 1 95.19 37 GLN B C 1
ATOM 2153 O O . GLN B 1 37 ? 2.873 32.156 3.158 1 95.19 37 GLN B O 1
ATOM 2158 N N . ASN B 1 38 ? 2.926 29.953 2.818 1 96.69 38 ASN B N 1
ATOM 2159 C CA . ASN B 1 38 ? 1.574 29.734 3.322 1 96.69 38 ASN B CA 1
ATOM 2160 C C . ASN B 1 38 ? 1.53 28.625 4.359 1 96.69 38 ASN B C 1
ATOM 2162 O O . ASN B 1 38 ? 2.551 28 4.645 1 96.69 38 ASN B O 1
ATOM 2166 N N . TRP B 1 39 ? 0.349 28.469 4.977 1 98.06 39 TRP B N 1
ATOM 2167 C CA . TRP B 1 39 ? 0.114 27.328 5.844 1 98.06 39 TRP B CA 1
ATOM 2168 C C . TRP B 1 39 ? 0.414 26.016 5.113 1 98.06 39 TRP B C 1
ATOM 2170 O O . TRP B 1 39 ? 0.062 25.859 3.943 1 98.06 39 TRP B O 1
ATOM 2180 N N . THR B 1 40 ? 1.105 25.156 5.777 1 98.25 40 THR B N 1
ATOM 2181 C CA . THR B 1 40 ? 1.436 23.859 5.191 1 98.25 40 THR B CA 1
ATOM 2182 C C . THR B 1 40 ? 0.889 22.719 6.055 1 98.25 40 THR B C 1
ATOM 2184 O O . THR B 1 40 ? 0.408 22.953 7.164 1 98.25 40 THR B O 1
ATOM 2187 N 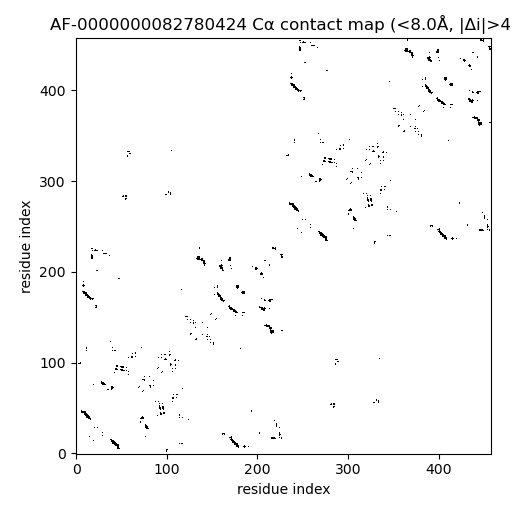N . ILE B 1 41 ? 0.929 21.547 5.543 1 98.69 41 ILE B N 1
ATOM 2188 C CA . ILE B 1 41 ? 0.396 20.375 6.234 1 98.69 41 ILE B CA 1
ATOM 2189 C C . ILE B 1 41 ? 1.4 19.891 7.277 1 98.69 41 ILE B C 1
ATOM 2191 O O . ILE B 1 41 ? 2.582 19.703 6.973 1 98.69 41 ILE B O 1
ATOM 2195 N N . HIS B 1 42 ? 0.977 19.781 8.484 1 97.81 42 HIS B N 1
ATOM 2196 C CA . HIS B 1 42 ? 1.72 19 9.461 1 97.81 42 HIS B CA 1
ATOM 2197 C C . HIS B 1 42 ? 1.419 17.516 9.312 1 97.81 42 HIS B C 1
ATOM 2199 O O . HIS B 1 42 ? 2.338 16.688 9.258 1 97.81 42 HIS B O 1
ATOM 2205 N N . GLY B 1 43 ? 0.063 17.297 9.258 1 98.31 43 GLY B N 1
ATOM 2206 C CA . GLY B 1 43 ? -0.33 15.898 9.086 1 98.31 43 GLY B CA 1
ATOM 2207 C C . GLY B 1 43 ? -1.834 15.703 9.062 1 98.31 43 GLY B C 1
ATOM 2208 O O . GLY B 1 43 ? -2.594 16.656 9.25 1 98.31 43 GLY B O 1
ATOM 2209 N N . LEU B 1 44 ? -2.207 14.492 8.789 1 98.69 44 LEU B N 1
ATOM 2210 C CA . LEU B 1 44 ? -3.576 13.992 8.82 1 98.69 44 LEU B CA 1
ATOM 2211 C C . LEU B 1 44 ? -3.67 12.719 9.656 1 98.69 44 LEU B C 1
ATOM 2213 O O . LEU B 1 44 ? -2.949 11.75 9.406 1 98.69 44 LEU B O 1
ATOM 2217 N N . TRP B 1 45 ? -4.527 12.719 10.688 1 96.94 45 TRP B N 1
ATOM 2218 C CA . TRP B 1 45 ? -4.543 11.492 11.477 1 96.94 45 TRP B CA 1
ATOM 2219 C C . TRP B 1 45 ? -5.93 11.242 12.062 1 96.94 45 TRP B C 1
ATOM 2221 O O . TRP B 1 45 ? -6.617 12.18 12.469 1 96.94 45 TRP B O 1
ATOM 2231 N N . PRO B 1 46 ? -6.367 9.961 11.992 1 96.75 46 PRO B N 1
ATOM 2232 C CA . PRO B 1 46 ? -7.523 9.562 12.805 1 96.75 46 PRO B CA 1
ATOM 2233 C C . PRO B 1 46 ? -7.34 9.867 14.289 1 96.75 46 PRO B C 1
ATOM 2235 O O . PRO B 1 46 ? -6.242 9.695 14.82 1 96.75 46 PRO B O 1
ATOM 2238 N N . ILE B 1 47 ? -8.375 10.297 14.852 1 92.94 47 ILE B N 1
ATOM 2239 C CA . ILE B 1 47 ? -8.273 10.688 16.25 1 92.94 47 ILE B CA 1
ATOM 2240 C C . ILE B 1 47 ? -8.055 9.445 17.125 1 92.94 47 ILE B C 1
ATOM 2242 O O . ILE B 1 47 ? -8.523 8.359 16.781 1 92.94 47 ILE B O 1
ATOM 2246 N N . HIS B 1 48 ? -7.25 9.547 18.172 1 91.38 48 HIS B N 1
ATOM 2247 C CA . HIS B 1 48 ? -7.008 8.555 19.219 1 91.38 48 HIS B CA 1
ATOM 2248 C C . HIS B 1 48 ? -6.336 7.312 18.641 1 91.38 48 HIS B C 1
ATOM 2250 O O . HIS B 1 48 ? -6.68 6.188 19.016 1 91.38 48 HIS B O 1
ATOM 2256 N N . THR B 1 49 ? -5.523 7.488 17.625 1 94.38 49 THR B N 1
ATOM 2257 C CA . THR B 1 49 ? -4.762 6.387 17.062 1 94.38 49 THR B CA 1
ATOM 2258 C C . THR B 1 49 ? -3.293 6.766 16.906 1 94.38 49 THR B C 1
ATOM 2260 O O . THR B 1 49 ? -2.924 7.93 17.078 1 94.38 49 THR B O 1
ATOM 2263 N N . GLY B 1 50 ? -2.463 5.809 16.703 1 96.81 50 GLY B N 1
ATOM 2264 C CA . GLY B 1 50 ? -1.051 5.992 16.406 1 96.81 50 GLY B CA 1
ATOM 2265 C C . GLY B 1 50 ? -0.307 4.688 16.203 1 96.81 50 GLY B C 1
ATOM 2266 O O . GLY B 1 50 ? -0.6 3.689 16.859 1 96.81 50 GLY B O 1
ATOM 2267 N N . HIS B 1 51 ? 0.564 4.742 15.25 1 97.69 51 HIS B N 1
ATOM 2268 C CA . HIS B 1 51 ? 1.461 3.619 14.992 1 97.69 51 HIS B CA 1
ATOM 2269 C C . HIS B 1 51 ? 0.688 2.311 14.875 1 97.69 51 HIS B C 1
ATOM 2271 O O . HIS B 1 51 ? 0.994 1.341 15.57 1 97.69 51 HIS B O 1
ATOM 2277 N N . CYS B 1 52 ? -0.187 2.158 13.984 1 97.5 52 CYS B N 1
ATOM 2278 C CA . CYS B 1 52 ? -1.127 1.05 13.859 1 97.5 52 CYS B CA 1
ATOM 2279 C C . CYS B 1 52 ? -0.5 -0.115 13.102 1 97.5 52 CYS B C 1
ATOM 2281 O O . CYS B 1 52 ? -1.025 -1.229 13.125 1 97.5 52 CYS B O 1
ATOM 2283 N N . CYS B 1 53 ? 0.644 0.034 12.375 1 97.12 53 CYS B N 1
ATOM 2284 C CA . CYS B 1 53 ? 1.279 -1.029 11.602 1 97.12 53 CYS B CA 1
ATOM 2285 C C . CYS B 1 53 ? 2.766 -0.75 11.414 1 97.12 53 CYS B C 1
ATOM 2287 O O . CYS B 1 53 ? 3.141 0.174 10.688 1 97.12 53 CYS B O 1
ATOM 2289 N N . SER B 1 54 ? 3.6 -1.579 11.914 1 95.94 54 SER B N 1
ATOM 2290 C CA . SER B 1 54 ? 5.035 -1.324 11.883 1 95.94 54 SER B CA 1
ATOM 2291 C C . SER B 1 54 ? 5.695 -2.021 10.695 1 95.94 54 SER B C 1
ATOM 2293 O O . SER B 1 54 ? 6.828 -1.7 10.336 1 95.94 54 SER B O 1
ATOM 2295 N N . CYS B 1 55 ? 5.004 -2.92 10.047 1 96 55 CYS B N 1
ATOM 2296 C CA . CYS B 1 55 ? 5.613 -3.709 8.977 1 96 55 CYS B CA 1
ATOM 2297 C C . CYS B 1 55 ? 5.145 -3.229 7.609 1 96 55 CYS B C 1
ATOM 2299 O O . CYS B 1 55 ? 5.328 -3.92 6.605 1 96 55 CYS B O 1
ATOM 2301 N N . TRP B 1 56 ? 4.477 -2.111 7.543 1 96.81 56 TRP B N 1
ATOM 2302 C CA . TRP B 1 56 ? 3.998 -1.508 6.305 1 96.81 56 TRP B CA 1
ATOM 2303 C C . TRP B 1 56 ? 4.934 -0.398 5.844 1 96.81 56 TRP B C 1
ATOM 2305 O O . TRP B 1 56 ? 4.812 0.749 6.281 1 96.81 56 TRP B O 1
ATOM 2315 N N . PRO B 1 57 ? 5.812 -0.72 4.867 1 96.38 57 PRO B N 1
ATOM 2316 C CA . PRO B 1 57 ? 6.828 0.257 4.469 1 96.38 57 PRO B CA 1
ATOM 2317 C C . PRO B 1 57 ? 6.281 1.33 3.529 1 96.38 57 PRO B C 1
ATOM 2319 O O . PRO B 1 57 ? 5.148 1.218 3.053 1 96.38 57 PRO B O 1
ATOM 2322 N N . ILE B 1 58 ? 7.082 2.34 3.391 1 97.81 58 ILE B N 1
ATOM 2323 C CA . ILE B 1 58 ? 6.855 3.373 2.385 1 97.81 58 ILE B CA 1
ATOM 2324 C C . ILE B 1 58 ? 8.148 3.648 1.628 1 97.81 58 ILE B C 1
ATOM 2326 O O . ILE B 1 58 ? 9.234 3.686 2.225 1 97.81 58 ILE B O 1
ATOM 2330 N N . PHE B 1 59 ? 7.992 3.787 0.286 1 97.31 59 PHE B N 1
ATOM 2331 C CA . PHE B 1 59 ? 9.102 4.129 -0.591 1 97.31 59 PHE B CA 1
ATOM 2332 C C . PHE B 1 59 ? 8.852 5.457 -1.29 1 97.31 59 PHE B C 1
ATOM 2334 O O . PHE B 1 59 ? 7.703 5.844 -1.512 1 97.31 59 PHE B O 1
ATOM 2341 N N . GLN B 1 60 ? 9.984 6.105 -1.606 1 97 60 GLN B N 1
ATOM 2342 C CA . GLN B 1 60 ? 9.867 7.395 -2.275 1 97 60 GLN B CA 1
ATOM 2343 C C . GLN B 1 60 ? 9.094 7.266 -3.588 1 97 60 GLN B C 1
ATOM 2345 O O . GLN B 1 60 ? 8.312 8.148 -3.947 1 97 60 GLN B O 1
ATOM 2350 N N . SER B 1 61 ? 9.25 6.199 -4.27 1 96.5 61 SER B N 1
ATOM 2351 C CA . SER B 1 61 ? 8.625 5.988 -5.574 1 96.5 61 SER B CA 1
ATOM 2352 C C . SER B 1 61 ? 7.105 5.926 -5.457 1 96.5 61 SER B C 1
ATOM 2354 O O . SER B 1 61 ? 6.395 6.199 -6.426 1 96.5 61 SER B O 1
ATOM 2356 N N . HIS B 1 62 ? 6.605 5.594 -4.281 1 96.69 62 HIS B N 1
ATOM 2357 C CA . HIS B 1 62 ? 5.164 5.543 -4.062 1 96.69 62 HIS B CA 1
ATOM 2358 C C . HIS B 1 62 ? 4.535 6.922 -4.223 1 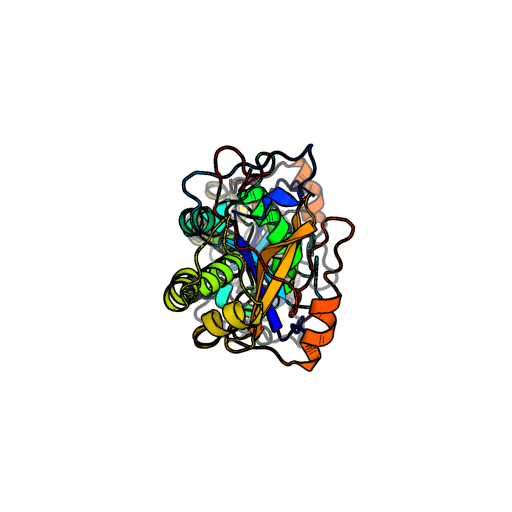96.69 62 HIS B C 1
ATOM 2360 O O . HIS B 1 62 ? 3.35 7.035 -4.547 1 96.69 62 HIS B O 1
ATOM 2366 N N . LEU B 1 63 ? 5.344 7.961 -4.004 1 98 63 LEU B N 1
ATOM 2367 C CA . LEU B 1 63 ? 4.816 9.32 -3.947 1 98 63 LEU B CA 1
ATOM 2368 C C . LEU B 1 63 ? 5.281 10.133 -5.148 1 98 63 LEU B C 1
ATOM 2370 O O . LEU B 1 63 ? 5.086 11.352 -5.191 1 98 63 LEU B O 1
ATOM 2374 N N . GLU B 1 64 ? 5.918 9.484 -6.102 1 96.31 64 GLU B N 1
ATOM 2375 C CA . GLU B 1 64 ? 6.539 10.18 -7.227 1 96.31 64 GLU B CA 1
ATOM 2376 C C . GLU B 1 64 ? 5.539 11.094 -7.934 1 96.31 64 GLU B C 1
ATOM 2378 O O . GLU B 1 64 ? 5.844 12.25 -8.219 1 96.31 64 GLU B O 1
ATOM 2383 N N . GLY B 1 65 ? 4.336 10.648 -8.188 1 97.06 65 GLY B N 1
ATOM 2384 C CA . GLY B 1 65 ? 3.328 11.438 -8.883 1 97.06 65 GLY B CA 1
ATOM 2385 C C . GLY B 1 65 ? 2.793 12.586 -8.055 1 97.06 65 GLY B C 1
ATOM 2386 O O . GLY B 1 65 ? 2.225 13.539 -8.594 1 97.06 65 GLY B O 1
ATOM 2387 N N . LEU B 1 66 ? 3.033 12.578 -6.734 1 98.38 66 LEU B N 1
ATOM 2388 C CA . LEU B 1 66 ? 2.49 13.578 -5.816 1 98.38 66 LEU B CA 1
ATOM 2389 C C . LEU B 1 66 ? 3.588 14.508 -5.316 1 98.38 66 LEU B C 1
ATOM 2391 O O . LEU B 1 66 ? 3.303 15.508 -4.648 1 98.38 66 LEU B O 1
ATOM 2395 N N . GLU B 1 67 ? 4.812 14.219 -5.617 1 97.38 67 GLU B N 1
ATOM 2396 C CA . GLU B 1 67 ? 5.961 14.852 -4.973 1 97.38 67 GLU B CA 1
ATOM 2397 C C . GLU B 1 67 ? 5.949 16.359 -5.184 1 97.38 67 GLU B C 1
ATOM 2399 O O . GLU B 1 67 ? 6.238 17.125 -4.262 1 97.38 67 GLU B O 1
ATOM 2404 N N . PRO B 1 68 ? 5.613 16.859 -6.391 1 97.06 68 PRO B N 1
ATOM 2405 C CA . PRO B 1 68 ? 5.582 18.328 -6.539 1 97.06 68 PRO B CA 1
ATOM 2406 C C . PRO B 1 68 ? 4.602 19 -5.582 1 97.06 68 PRO B C 1
ATOM 2408 O O . PRO B 1 68 ? 4.945 19.984 -4.938 1 97.06 68 PRO B O 1
ATOM 2411 N N . GLU B 1 69 ? 3.412 18.469 -5.457 1 98.06 69 GLU B N 1
ATOM 2412 C CA . GLU B 1 69 ? 2.422 19.031 -4.547 1 98.06 69 GLU B CA 1
ATOM 2413 C C . GLU B 1 69 ? 2.828 18.828 -3.092 1 98.06 69 GLU B C 1
ATOM 2415 O O . GLU B 1 69 ? 2.664 19.719 -2.264 1 98.06 69 GLU B O 1
ATOM 2420 N N . LEU B 1 70 ? 3.352 17.641 -2.795 1 98.62 70 LEU B N 1
ATOM 2421 C CA . LEU B 1 70 ? 3.777 17.375 -1.428 1 98.62 70 LEU B CA 1
ATOM 2422 C C . LEU B 1 70 ? 4.898 18.312 -1.007 1 98.62 70 LEU B C 1
ATOM 2424 O O . LEU B 1 70 ? 4.922 18.797 0.129 1 98.62 70 LEU B O 1
ATOM 2428 N N . SER B 1 71 ? 5.793 18.578 -1.907 1 96.62 71 SER B N 1
ATOM 2429 C CA . SER B 1 71 ? 6.902 19.484 -1.608 1 96.62 71 SER B CA 1
ATOM 2430 C C . SER B 1 71 ? 6.41 20.906 -1.34 1 96.62 71 SER B C 1
ATOM 2432 O O . SER B 1 71 ? 6.996 21.625 -0.529 1 96.62 71 SER B O 1
ATOM 2434 N N . LYS B 1 72 ? 5.387 21.25 -1.956 1 97.06 72 LYS B N 1
ATOM 2435 C CA . LYS B 1 72 ? 4.844 22.609 -1.823 1 97.06 72 LYS B CA 1
ATOM 2436 C C . LYS B 1 72 ? 3.965 22.719 -0.581 1 97.06 72 LYS B C 1
ATOM 2438 O O . LYS B 1 72 ? 4.051 23.719 0.155 1 97.06 72 LYS B O 1
ATOM 2443 N N . PHE B 1 73 ? 3.188 21.734 -0.283 1 98.25 73 PHE B N 1
ATOM 2444 C CA . PHE B 1 73 ? 2.125 21.891 0.705 1 98.25 73 PHE B CA 1
ATOM 2445 C C . PHE B 1 73 ? 2.445 21.094 1.971 1 98.25 73 PHE B C 1
ATOM 2447 O O . PHE B 1 73 ? 1.804 21.297 3.006 1 98.25 73 PHE B O 1
ATOM 2454 N N . TRP B 1 74 ? 3.449 20.25 1.905 1 98.44 74 TRP B N 1
ATOM 2455 C CA . TRP B 1 74 ? 3.814 19.406 3.035 1 98.44 74 TRP B CA 1
ATOM 2456 C C . TRP B 1 74 ? 5.328 19.312 3.188 1 98.44 74 TRP B C 1
ATOM 2458 O O . TRP B 1 74 ? 5.891 18.219 3.283 1 98.44 74 TRP B O 1
ATOM 2468 N N . PRO B 1 75 ? 5.992 20.469 3.164 1 97.81 75 PRO B N 1
ATOM 2469 C CA . PRO B 1 75 ? 7.449 20.5 3.293 1 97.81 75 PRO B CA 1
ATOM 2470 C C . PRO B 1 75 ? 7.922 20.266 4.727 1 97.81 75 PRO B C 1
ATOM 2472 O O . PRO B 1 75 ? 7.141 20.422 5.668 1 97.81 75 PRO B O 1
ATOM 2475 N N . SER B 1 76 ? 9.164 19.812 4.855 1 96.5 76 SER B N 1
ATOM 2476 C CA . SER B 1 76 ? 9.836 19.859 6.152 1 96.5 76 SER B CA 1
ATOM 2477 C C . SER B 1 76 ? 10.414 21.234 6.438 1 96.5 76 SER B C 1
ATOM 2479 O O . SER B 1 76 ? 10.953 21.891 5.543 1 96.5 76 SER B O 1
ATOM 2481 N N . PHE B 1 77 ? 10.258 21.641 7.691 1 95.56 77 PHE B N 1
ATOM 2482 C CA . PHE B 1 77 ? 10.82 22.922 8.117 1 95.56 77 PHE B CA 1
ATOM 2483 C C . PHE B 1 77 ? 12.164 22.703 8.805 1 95.56 77 PHE B C 1
ATOM 2485 O O . PHE B 1 77 ? 12.773 23.656 9.297 1 95.56 77 PHE B O 1
ATOM 2492 N N . LEU B 1 78 ? 12.594 21.531 8.867 1 94.69 78 LEU B N 1
ATOM 2493 C CA . LEU B 1 78 ? 13.805 21.188 9.609 1 94.69 78 LEU B CA 1
ATOM 2494 C C . LEU B 1 78 ? 14.953 20.859 8.664 1 94.69 78 LEU B C 1
ATOM 2496 O O . LEU B 1 78 ? 14.766 20.094 7.707 1 94.69 78 LEU B O 1
ATOM 2500 N N . LYS B 1 79 ? 16.094 21.359 8.914 1 92.38 79 LYS B N 1
ATOM 2501 C CA . LYS B 1 79 ? 17.281 21.078 8.109 1 92.38 79 LYS B CA 1
ATOM 2502 C C . LYS B 1 79 ? 17.672 19.594 8.195 1 92.38 79 LYS B C 1
ATOM 2504 O O . LYS B 1 79 ? 18.125 19.016 7.207 1 92.38 79 LYS B O 1
ATOM 2509 N N . SER B 1 80 ? 17.484 18.984 9.32 1 93.44 80 SER B N 1
ATOM 2510 C CA . SER B 1 80 ? 17.953 17.641 9.594 1 93.44 80 SER B CA 1
ATOM 2511 C C . SER B 1 80 ? 16.969 16.594 9.062 1 93.44 80 SER B C 1
ATOM 2513 O O . SER B 1 80 ? 17.25 15.398 9.086 1 93.44 80 SER B O 1
ATOM 2515 N N . THR B 1 81 ? 15.844 17.016 8.617 1 95.19 81 THR B N 1
ATOM 2516 C CA . THR B 1 81 ? 14.797 16.109 8.172 1 95.19 81 THR B CA 1
ATOM 2517 C C . THR B 1 81 ? 14.352 16.438 6.746 1 95.19 81 THR B C 1
ATOM 2519 O O . THR B 1 81 ? 13.773 17.5 6.508 1 95.19 81 THR B O 1
ATOM 2522 N N . THR B 1 82 ? 14.625 15.508 5.855 1 96.12 82 THR B N 1
ATOM 2523 C CA . THR B 1 82 ? 14.148 15.719 4.488 1 96.12 82 THR B CA 1
ATOM 2524 C C . THR B 1 82 ? 12.625 15.617 4.426 1 96.12 82 THR B C 1
ATOM 2526 O O . THR B 1 82 ? 11.992 15.109 5.348 1 96.12 82 THR B O 1
ATOM 2529 N N . ALA B 1 83 ? 12.109 16.094 3.369 1 96.62 83 ALA B N 1
ATOM 2530 C CA . ALA B 1 83 ? 10.664 16 3.176 1 96.62 83 ALA B CA 1
ATOM 2531 C C . ALA B 1 83 ? 10.195 14.555 3.234 1 96.62 83 ALA B C 1
ATOM 2533 O O . ALA B 1 83 ? 9.211 14.242 3.91 1 96.62 83 ALA B O 1
ATOM 2534 N N . PHE B 1 84 ? 10.922 13.656 2.594 1 98 84 PHE B N 1
ATOM 2535 C CA . PHE B 1 84 ? 10.5 12.258 2.57 1 98 84 PHE B CA 1
ATOM 2536 C C . PHE B 1 84 ? 10.617 11.641 3.957 1 98 84 PHE B C 1
ATOM 2538 O O . PHE B 1 84 ? 9.789 10.812 4.344 1 98 84 PHE B O 1
ATOM 2545 N N . MET B 1 85 ? 11.648 11.906 4.66 1 97.75 85 MET B N 1
ATOM 2546 C CA . MET B 1 85 ? 11.758 11.414 6.031 1 97.75 85 MET B CA 1
ATOM 2547 C C . MET B 1 85 ? 10.562 11.859 6.867 1 97.75 85 MET B C 1
ATOM 2549 O O . MET B 1 85 ? 10.039 11.094 7.676 1 97.75 85 MET B O 1
ATOM 2553 N N . PHE B 1 86 ? 10.195 13.164 6.691 1 97.88 86 PHE B N 1
ATOM 2554 C CA . PHE B 1 86 ? 9.008 13.695 7.359 1 97.88 86 PHE B CA 1
ATOM 2555 C C . PHE B 1 86 ? 7.766 12.914 6.957 1 97.88 86 PHE B C 1
ATOM 2557 O O . PHE B 1 86 ? 7.004 12.461 7.816 1 97.88 86 PHE B O 1
ATOM 2564 N N . TRP B 1 87 ? 7.535 12.672 5.703 1 98.75 87 TRP B N 1
ATOM 2565 C CA . TRP B 1 87 ? 6.387 11.922 5.195 1 98.75 87 TRP B CA 1
ATOM 2566 C C . TRP B 1 87 ? 6.398 10.492 5.715 1 98.75 87 TRP B C 1
ATOM 2568 O O . TRP B 1 87 ? 5.355 9.953 6.094 1 98.75 87 TRP B O 1
ATOM 2578 N N . LYS B 1 88 ? 7.547 9.898 5.734 1 98.38 88 LYS B N 1
ATOM 2579 C CA . LYS B 1 88 ? 7.707 8.539 6.25 1 98.38 88 LYS B CA 1
ATOM 2580 C C . LYS B 1 88 ? 7.273 8.453 7.711 1 98.38 88 LYS B C 1
ATOM 2582 O O . LYS B 1 88 ? 6.57 7.516 8.102 1 98.38 88 LYS B O 1
ATOM 2587 N N . GLN B 1 89 ? 7.625 9.375 8.477 1 98.06 89 GLN B N 1
ATOM 2588 C CA . GLN B 1 89 ? 7.23 9.414 9.883 1 98.06 89 GLN B CA 1
ATOM 2589 C C . GLN B 1 89 ? 5.719 9.578 10.023 1 98.06 89 GLN B C 1
ATOM 2591 O O . GLN B 1 89 ? 5.094 8.922 10.859 1 98.06 89 GLN B O 1
ATOM 2596 N N . GLU B 1 90 ? 5.188 10.461 9.203 1 98.56 90 GLU B N 1
ATOM 2597 C CA . GLU B 1 90 ? 3.742 10.672 9.227 1 98.56 90 GLU B CA 1
ATOM 2598 C C . GLU B 1 90 ? 2.992 9.406 8.812 1 98.56 90 GLU B C 1
ATOM 2600 O O . GLU B 1 90 ? 1.94 9.094 9.367 1 98.56 90 GLU B O 1
ATOM 2605 N N . TRP B 1 91 ? 3.533 8.68 7.867 1 98.69 91 TRP B N 1
ATOM 2606 C CA . TRP B 1 91 ? 2.922 7.422 7.457 1 98.69 91 TRP B CA 1
ATOM 2607 C C . TRP B 1 91 ? 2.916 6.422 8.609 1 98.69 91 TRP B C 1
ATOM 2609 O O . TRP B 1 91 ? 1.867 5.875 8.953 1 98.69 91 TRP B O 1
ATOM 2619 N N . PHE B 1 92 ? 4.043 6.23 9.203 1 98.31 92 PHE B N 1
ATOM 2620 C CA . PHE B 1 92 ? 4.168 5.215 10.242 1 98.31 92 PHE B CA 1
ATOM 2621 C C . PHE B 1 92 ? 3.318 5.57 11.453 1 98.31 92 PHE B C 1
ATOM 2623 O O . PHE B 1 92 ? 2.67 4.699 12.047 1 98.31 92 PHE B O 1
ATOM 2630 N N . LYS B 1 93 ? 3.234 6.781 11.711 1 98.38 93 LYS B N 1
ATOM 2631 C CA . LYS B 1 93 ? 2.531 7.188 12.93 1 98.38 93 LYS B CA 1
ATOM 2632 C C . LYS B 1 93 ? 1.027 7.285 12.68 1 98.38 93 LYS B C 1
ATOM 2634 O O . LYS B 1 93 ? 0.227 6.934 13.555 1 98.38 93 LYS B O 1
ATOM 2639 N N . HIS B 1 94 ? 0.64 7.797 11.508 1 98.5 94 HIS B N 1
ATOM 2640 C CA . HIS B 1 94 ? -0.755 8.172 11.305 1 98.5 94 HIS B CA 1
ATOM 2641 C C . HIS B 1 94 ? -1.338 7.465 10.086 1 98.5 94 HIS B C 1
ATOM 2643 O O . HIS B 1 94 ? -2.461 6.961 10.133 1 98.5 94 HIS B O 1
ATOM 2649 N N . GLY B 1 95 ? -0.6 7.434 8.977 1 98.75 95 GLY B N 1
ATOM 2650 C CA . GLY B 1 95 ? -1.095 6.859 7.734 1 98.75 95 GLY B CA 1
ATOM 2651 C C . GLY B 1 95 ? -1.514 5.406 7.875 1 98.75 95 GLY B C 1
ATOM 2652 O O . GLY B 1 95 ? -2.559 5.004 7.359 1 98.75 95 GLY B O 1
ATOM 2653 N N . THR B 1 96 ? -0.724 4.637 8.609 1 98.38 96 THR B N 1
ATOM 2654 C CA . THR B 1 96 ? -1.025 3.219 8.789 1 98.38 96 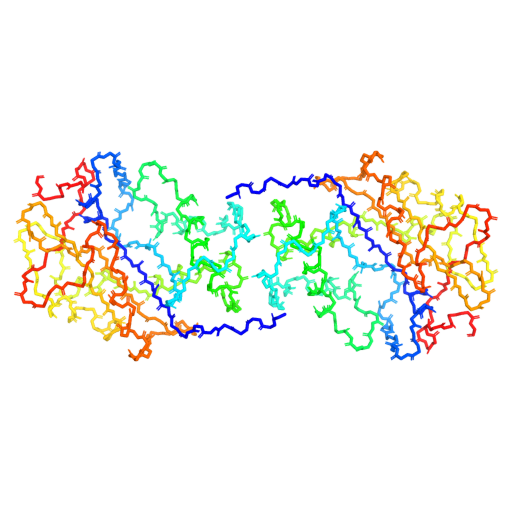THR B CA 1
ATOM 2655 C C . THR B 1 96 ? -2.314 3.037 9.586 1 98.38 96 THR B C 1
ATOM 2657 O O . THR B 1 96 ? -2.953 1.986 9.516 1 98.38 96 THR B O 1
ATOM 2660 N N . CYS B 1 97 ? -2.682 4.039 10.375 1 98.25 97 CYS B N 1
ATOM 2661 C CA . CYS B 1 97 ? -3.934 3.982 11.117 1 98.25 97 CYS B CA 1
ATOM 2662 C C . CYS B 1 97 ? -5.109 4.387 10.234 1 98.25 97 CYS B C 1
ATOM 2664 O O . CYS B 1 97 ? -6.211 3.848 10.375 1 98.25 97 CYS B O 1
ATOM 2666 N N . ALA B 1 98 ? -4.863 5.316 9.359 1 98.44 98 ALA B N 1
ATOM 2667 C CA . ALA B 1 98 ? -5.906 5.785 8.453 1 98.44 98 ALA B CA 1
ATOM 2668 C C . ALA B 1 98 ? -6.223 4.738 7.391 1 98.44 98 ALA B C 1
ATOM 2670 O O . ALA B 1 98 ? -7.344 4.676 6.887 1 98.44 98 ALA B O 1
ATOM 2671 N N . ALA B 1 99 ? -5.332 3.879 7.129 1 97.88 99 ALA B N 1
ATOM 2672 C CA . ALA B 1 99 ? -5.324 3.045 5.93 1 97.88 99 ALA B CA 1
ATOM 2673 C C . ALA B 1 99 ? -6.301 1.881 6.066 1 97.88 99 ALA B C 1
ATOM 2675 O O . ALA B 1 99 ? -6.535 1.142 5.105 1 97.88 99 ALA B O 1
ATOM 2676 N N . CYS B 1 100 ? -6.891 1.713 7.25 1 96.94 100 CYS B N 1
ATOM 2677 C CA . CYS B 1 100 ? -7.969 0.736 7.355 1 96.94 100 CYS B CA 1
ATOM 2678 C C . CYS B 1 100 ? -9.18 1.176 6.547 1 96.94 100 CYS B C 1
ATOM 2680 O O . CYS B 1 100 ? -10.078 0.374 6.281 1 96.94 100 CYS B O 1
ATOM 2682 N N . ASP B 1 101 ? -9.258 2.488 6.238 1 97.19 101 ASP B N 1
ATOM 2683 C CA . ASP B 1 101 ? -10.273 3.02 5.336 1 97.19 101 ASP B CA 1
ATOM 2684 C C . ASP B 1 101 ? -9.836 2.9 3.879 1 97.19 101 ASP B C 1
ATOM 2686 O O . ASP B 1 101 ? -8.742 3.348 3.516 1 97.19 101 ASP B O 1
ATOM 2690 N N . GLU B 1 102 ? -10.711 2.432 3.033 1 96.75 102 GLU B N 1
ATOM 2691 C CA . GLU B 1 102 ? -10.398 2.154 1.634 1 96.75 102 GLU B CA 1
ATOM 2692 C C . GLU B 1 102 ? -9.922 3.414 0.915 1 96.75 102 GLU B C 1
ATOM 2694 O O . GLU B 1 102 ? -9.023 3.354 0.071 1 96.75 102 GLU B O 1
ATOM 2699 N N . SER B 1 103 ? -10.445 4.57 1.213 1 97.31 103 SER B N 1
ATOM 2700 C CA . SER B 1 103 ? -10.109 5.812 0.528 1 97.31 103 SER B CA 1
ATOM 2701 C C . SER B 1 103 ? -8.695 6.273 0.881 1 97.31 103 SER B C 1
ATOM 2703 O O . SER B 1 103 ? -8.133 7.141 0.209 1 97.31 103 SER B O 1
ATOM 2705 N N . MET B 1 104 ? -8.07 5.66 1.882 1 98.25 104 MET B N 1
ATOM 2706 C CA . MET B 1 104 ? -6.707 5.945 2.301 1 98.25 104 MET B CA 1
ATOM 2707 C C . MET B 1 104 ? -5.918 4.66 2.506 1 98.25 104 MET B C 1
ATOM 2709 O O . MET B 1 104 ? -5.016 4.605 3.344 1 98.25 104 MET B O 1
ATOM 2713 N N . GLY B 1 105 ? -6.27 3.627 1.81 1 97.19 105 GLY B N 1
ATOM 2714 C CA . GLY B 1 105 ? -5.801 2.266 2.02 1 97.19 105 GLY B CA 1
ATOM 2715 C C . GLY B 1 105 ? -4.422 2.014 1.445 1 97.19 105 GLY B C 1
ATOM 2716 O O . GLY B 1 105 ? -4.027 0.863 1.242 1 97.19 105 GLY B O 1
ATOM 2717 N N . SER B 1 106 ? -3.697 3.008 1.049 1 97.62 106 SER B N 1
ATOM 2718 C CA . SER B 1 106 ? -2.314 2.949 0.584 1 97.62 106 SER B CA 1
ATOM 2719 C C . SER B 1 106 ? -1.579 4.254 0.871 1 97.62 106 SER B C 1
ATOM 2721 O O . SER B 1 106 ? -2.203 5.266 1.196 1 97.62 106 SER B O 1
ATOM 2723 N N . THR B 1 107 ? -0.218 4.152 0.741 1 98 107 THR B N 1
ATOM 2724 C CA . THR B 1 107 ? 0.585 5.352 0.955 1 98 107 THR B CA 1
ATOM 2725 C C . THR B 1 107 ? 0.169 6.461 -0.007 1 98 107 THR B C 1
ATOM 2727 O O . THR B 1 107 ? -0.019 7.605 0.404 1 98 107 THR B O 1
ATOM 2730 N N . GLN B 1 108 ? -0.047 6.133 -1.219 1 98 108 GLN B N 1
ATOM 2731 C CA . GLN B 1 108 ? -0.432 7.125 -2.217 1 98 108 GLN B CA 1
ATOM 2732 C C . GLN B 1 108 ? -1.788 7.742 -1.885 1 98 108 GLN B C 1
ATOM 2734 O O . GLN B 1 108 ? -1.952 8.961 -1.947 1 98 108 GLN B O 1
ATOM 2739 N N . LEU B 1 109 ? -2.742 6.914 -1.516 1 98.38 109 LEU B N 1
ATOM 2740 C CA . LEU B 1 109 ? -4.098 7.383 -1.25 1 98.38 109 LEU B CA 1
ATOM 2741 C C . LEU B 1 109 ? -4.137 8.258 0.001 1 98.38 109 LEU B C 1
ATOM 2743 O O . LEU B 1 109 ? -4.867 9.242 0.051 1 98.38 109 LEU B O 1
ATOM 2747 N N . TYR B 1 110 ? -3.348 7.895 0.983 1 98.81 110 TYR B N 1
ATOM 2748 C CA . TYR B 1 110 ? -3.275 8.68 2.209 1 98.81 110 TYR B CA 1
ATOM 2749 C C . TYR B 1 110 ? -2.768 10.094 1.925 1 98.81 110 TYR B C 1
ATOM 2751 O O . TYR B 1 110 ? -3.412 11.078 2.289 1 98.81 110 TYR B O 1
ATOM 2759 N N . PHE B 1 111 ? -1.66 10.18 1.275 1 98.94 111 PHE B N 1
ATOM 2760 C CA . PHE B 1 111 ? -1.06 11.477 1.002 1 98.94 111 PHE B CA 1
ATOM 2761 C C . PHE B 1 111 ? -1.907 12.266 0.012 1 98.94 111 PHE B C 1
ATOM 2763 O O . PHE B 1 111 ? -2.016 13.492 0.117 1 98.94 111 PHE B O 1
ATOM 2770 N N . LYS B 1 112 ? -2.523 11.578 -0.924 1 98.75 112 LYS B N 1
ATOM 2771 C CA . LYS B 1 112 ? -3.436 12.242 -1.852 1 98.75 112 LYS B CA 1
ATOM 2772 C C . LYS B 1 112 ? -4.625 12.844 -1.112 1 98.75 112 LYS B C 1
ATOM 2774 O O . LYS B 1 112 ? -5.055 13.961 -1.423 1 98.75 112 LYS B O 1
ATOM 2779 N N . THR B 1 113 ? -5.152 12.133 -0.188 1 98.88 113 THR B N 1
ATOM 2780 C CA . THR B 1 113 ? -6.281 12.617 0.597 1 98.88 113 THR B CA 1
ATOM 2781 C C . THR B 1 113 ? -5.895 13.859 1.395 1 98.88 113 THR B C 1
ATOM 2783 O O . THR B 1 113 ? -6.629 14.844 1.413 1 98.88 113 THR B O 1
ATOM 2786 N N . ALA B 1 114 ? -4.734 13.797 2.037 1 98.88 114 ALA B N 1
ATOM 2787 C CA . ALA B 1 114 ? -4.273 14.953 2.797 1 98.88 114 ALA B CA 1
ATOM 2788 C C . ALA B 1 114 ? -4.137 16.188 1.899 1 98.88 114 ALA B C 1
ATOM 2790 O O . ALA B 1 114 ? -4.574 17.281 2.262 1 98.88 114 ALA B O 1
ATOM 2791 N N . LEU B 1 115 ? -3.547 15.984 0.723 1 98.88 115 LEU B N 1
ATOM 2792 C CA . LEU B 1 115 ? -3.383 17.078 -0.231 1 98.88 115 LEU B CA 1
ATOM 2793 C C . LEU B 1 115 ? -4.738 17.609 -0.685 1 98.88 115 LEU B C 1
ATOM 2795 O O . LEU B 1 115 ? -4.941 18.828 -0.747 1 98.88 115 LEU B O 1
ATOM 2799 N N . LYS B 1 116 ? -5.637 16.688 -0.977 1 98.75 116 LYS B N 1
ATOM 2800 C CA . LYS B 1 116 ? -6.977 17.078 -1.41 1 98.75 116 LYS B CA 1
ATOM 2801 C C . LYS B 1 116 ? -7.664 17.938 -0.358 1 98.75 116 LYS B C 1
ATOM 2803 O O . LYS B 1 116 ? -8.242 18.984 -0.683 1 98.75 116 LYS B O 1
ATOM 2808 N N . LEU B 1 117 ? -7.605 17.516 0.848 1 98.75 117 LEU B N 1
ATOM 2809 C CA . LEU B 1 117 ? -8.234 18.266 1.932 1 98.75 117 LEU B CA 1
ATOM 2810 C C . LEU B 1 117 ? -7.578 19.625 2.096 1 98.75 117 LEU B C 1
ATOM 2812 O O . LEU B 1 117 ? -8.273 20.641 2.211 1 98.75 117 LEU B O 1
ATOM 2816 N N . ARG B 1 118 ? -6.289 19.688 2.055 1 98.56 118 ARG B N 1
ATOM 2817 C CA . ARG B 1 118 ? -5.582 20.969 2.186 1 98.56 118 ARG B CA 1
ATOM 2818 C C . ARG B 1 118 ? -5.969 21.922 1.063 1 98.56 118 ARG B C 1
ATOM 2820 O O . ARG B 1 118 ? -6.207 23.109 1.308 1 98.56 118 ARG B O 1
ATOM 2827 N N . LEU B 1 119 ? -6.035 21.422 -0.144 1 97.75 119 LEU B N 1
ATOM 2828 C CA . LEU B 1 119 ? -6.262 22.234 -1.328 1 97.75 119 LEU B CA 1
ATOM 2829 C C . LEU B 1 119 ? -7.711 22.703 -1.396 1 97.75 119 LEU B C 1
ATOM 2831 O O . LEU B 1 119 ? -8.016 23.719 -2.045 1 97.75 119 LEU B O 1
ATOM 2835 N N . SER B 1 120 ? -8.531 22.016 -0.685 1 97.19 120 SER B N 1
ATOM 2836 C CA . SER B 1 120 ? -9.938 22.406 -0.67 1 97.19 120 SER B CA 1
ATOM 2837 C C . SER B 1 120 ? -10.18 23.562 0.298 1 97.19 120 SER B C 1
ATOM 2839 O O . SER B 1 120 ? -11.242 24.188 0.265 1 97.19 120 SER B O 1
ATOM 2841 N N . LEU B 1 121 ? -9.188 23.844 1.167 1 97.44 121 LEU B N 1
ATOM 2842 C CA . LEU B 1 121 ? -9.328 24.844 2.209 1 97.44 121 LEU B CA 1
ATOM 2843 C C . LEU B 1 121 ? -8.594 26.125 1.828 1 97.44 121 LEU B C 1
ATOM 2845 O O . LEU B 1 121 ? -7.359 26.172 1.838 1 97.44 121 LEU B O 1
ATOM 2849 N N . ARG B 1 122 ? -9.336 27.203 1.571 1 95.75 122 ARG B N 1
ATOM 2850 C CA . ARG B 1 122 ? -8.734 28.5 1.263 1 95.75 122 ARG B CA 1
ATOM 2851 C C . ARG B 1 122 ? -8.5 29.312 2.533 1 95.75 122 ARG B C 1
ATOM 2853 O O . ARG B 1 122 ? -9.07 30.391 2.695 1 95.75 122 ARG B O 1
ATOM 2860 N N . ILE B 1 123 ? -7.594 28.781 3.32 1 98.12 123 ILE B N 1
ATOM 2861 C CA . ILE B 1 123 ? -7.336 29.328 4.652 1 98.12 123 ILE B CA 1
ATOM 2862 C C . ILE B 1 123 ? -6.816 30.766 4.531 1 98.12 123 ILE B C 1
ATOM 2864 O O . ILE B 1 123 ? -7.309 31.672 5.211 1 98.12 123 ILE B O 1
ATOM 2868 N N . GLU B 1 124 ? -5.871 30.969 3.627 1 97 124 GLU B N 1
ATOM 2869 C CA . GLU B 1 124 ? -5.254 32.281 3.477 1 97 124 GLU B CA 1
ATOM 2870 C C . GLU B 1 124 ? -6.277 33.312 3.041 1 97 124 GLU B C 1
ATOM 2872 O O . GLU B 1 124 ? -6.281 34.438 3.553 1 97 124 GLU B O 1
ATOM 2877 N N . SER B 1 125 ? -7.102 32.938 2.146 1 97.19 125 SER B N 1
ATOM 2878 C CA . SER B 1 125 ? -8.141 33.844 1.676 1 97.19 125 SER B CA 1
ATOM 2879 C C . SER B 1 125 ? -9.133 34.188 2.787 1 97.19 125 SER B C 1
ATOM 2881 O O . SER B 1 125 ? -9.547 35.344 2.932 1 97.19 125 SER B O 1
ATOM 2883 N N . ALA B 1 126 ? -9.555 33.188 3.523 1 98.06 126 ALA B N 1
ATOM 2884 C CA . ALA B 1 126 ? -10.484 33.406 4.633 1 98.06 126 ALA B CA 1
ATOM 2885 C C . ALA B 1 126 ? -9.906 34.375 5.652 1 98.06 126 ALA B C 1
ATOM 2887 O O . ALA B 1 126 ? -10.609 35.281 6.129 1 98.06 126 ALA B O 1
ATOM 2888 N N . LEU B 1 127 ? -8.648 34.219 5.961 1 98.38 127 LEU B N 1
ATOM 2889 C CA . LEU B 1 127 ? -7.984 35.125 6.906 1 98.38 127 LEU B CA 1
ATOM 2890 C C . LEU B 1 127 ? -7.891 36.531 6.348 1 98.38 127 LEU B C 1
ATOM 2892 O O . LEU B 1 127 ? -8.195 37.5 7.047 1 98.38 127 LEU B O 1
ATOM 2896 N N . ALA B 1 128 ? -7.5 36.625 5.078 1 97.25 128 ALA B N 1
ATOM 2897 C CA . ALA B 1 128 ? -7.391 37.906 4.43 1 97.25 128 ALA B CA 1
ATOM 2898 C C . ALA B 1 128 ? -8.734 38.625 4.406 1 97.25 128 ALA B C 1
ATOM 2900 O O . ALA B 1 128 ? -8.812 39.844 4.668 1 97.25 128 ALA B O 1
ATOM 2901 N N . ASP B 1 129 ? -9.766 37.938 4.098 1 97.56 129 ASP B N 1
ATOM 2902 C CA . ASP B 1 129 ? -11.117 38.469 4.051 1 97.56 129 ASP B CA 1
ATOM 2903 C C . ASP B 1 129 ? -11.539 39 5.422 1 97.56 129 ASP B C 1
ATOM 2905 O O . ASP B 1 129 ? -12.312 39.969 5.516 1 97.56 129 ASP B O 1
ATOM 2909 N N . GLY B 1 130 ? -11.023 38.406 6.461 1 97.62 130 GLY B N 1
ATOM 2910 C CA . GLY B 1 130 ? -11.32 38.844 7.824 1 97.62 130 GLY B CA 1
ATOM 2911 C C . GLY B 1 130 ? -10.367 39.906 8.336 1 97.62 130 GLY B C 1
ATOM 2912 O O . GLY B 1 130 ? -10.445 40.312 9.5 1 97.62 130 GLY B O 1
ATOM 2913 N N . GLY B 1 131 ? -9.453 40.281 7.453 1 97.5 131 GLY B N 1
ATOM 2914 C CA . GLY B 1 131 ? -8.508 41.344 7.828 1 97.5 131 GLY B CA 1
ATOM 2915 C C . GLY B 1 131 ? -7.375 40.812 8.703 1 97.5 131 GLY B C 1
ATOM 2916 O O . GLY B 1 131 ? -6.719 41.594 9.398 1 97.5 131 GLY B O 1
ATOM 2917 N N . ILE B 1 132 ? -7.219 39.562 8.734 1 98.31 132 ILE B N 1
ATOM 2918 C CA . ILE B 1 132 ? -6.176 38.938 9.539 1 98.31 132 ILE B CA 1
ATOM 2919 C C . ILE B 1 132 ? -4.914 38.75 8.695 1 98.31 132 ILE B C 1
ATOM 2921 O O . ILE B 1 132 ? -4.922 38.031 7.695 1 98.31 132 ILE B O 1
ATOM 2925 N N . LYS B 1 133 ? -3.871 39.375 9.07 1 97.81 133 LYS B N 1
ATOM 2926 C CA . LYS B 1 133 ? -2.576 39.312 8.398 1 97.81 133 LYS B CA 1
ATOM 2927 C C . LYS B 1 133 ? -1.446 39.125 9.406 1 97.81 133 LYS B C 1
ATOM 2929 O O . LYS B 1 133 ? -1.528 39.625 10.531 1 97.81 133 LYS B O 1
ATOM 2934 N N . PRO B 1 134 ? -0.436 38.406 8.977 1 98.06 134 PRO B N 1
ATOM 2935 C CA . PRO B 1 134 ? 0.707 38.281 9.891 1 98.06 134 PRO B CA 1
ATOM 2936 C C . PRO B 1 134 ? 1.284 39.656 10.273 1 98.06 134 PRO B C 1
ATOM 2938 O O . PRO B 1 134 ? 1.335 40.562 9.445 1 98.06 134 PRO B O 1
ATOM 2941 N N . SER B 1 135 ? 1.638 39.812 11.492 1 97.69 135 SER B N 1
ATOM 2942 C CA . SER B 1 135 ? 2.184 41.062 11.992 1 97.69 135 SER B CA 1
ATOM 2943 C C . SER B 1 135 ? 2.967 40.844 13.281 1 97.69 135 SER B C 1
ATOM 2945 O O . SER B 1 135 ? 2.613 40 14.102 1 97.69 135 SER B O 1
ATOM 2947 N N . CYS B 1 136 ? 4.004 41.625 13.461 1 96.94 136 CYS B N 1
ATOM 2948 C CA . CYS B 1 136 ? 4.746 41.625 14.719 1 96.94 136 CYS B CA 1
ATOM 2949 C C . CYS B 1 136 ? 4.137 42.594 15.719 1 96.94 136 CYS B C 1
ATOM 2951 O O . CYS B 1 136 ? 4.395 42.5 16.922 1 96.94 136 CYS B O 1
ATOM 2953 N N . ASP B 1 137 ? 3.32 43.438 15.211 1 95.81 137 ASP B N 1
ATOM 2954 C CA . ASP B 1 137 ? 2.854 44.562 16.031 1 95.81 137 ASP B CA 1
ATOM 2955 C C . ASP B 1 137 ? 1.407 44.344 16.469 1 95.81 137 ASP B C 1
ATOM 2957 O O . ASP B 1 137 ? 1.021 44.75 17.562 1 95.81 137 ASP B O 1
ATOM 2961 N N . ASN B 1 138 ? 0.688 43.75 15.633 1 96.12 138 ASN B N 1
ATOM 2962 C CA . ASN B 1 138 ? -0.737 43.594 15.898 1 96.12 138 ASN B CA 1
ATOM 2963 C C . ASN B 1 138 ? -1.066 42.156 16.344 1 96.12 138 ASN B C 1
ATOM 2965 O O . ASN B 1 138 ? -0.604 41.188 15.727 1 96.12 138 ASN B O 1
ATOM 2969 N N . ALA B 1 139 ? -1.77 42.031 17.422 1 97.88 139 ALA B N 1
ATOM 2970 C CA . ALA B 1 139 ? -2.312 40.75 17.891 1 97.88 139 ALA B CA 1
ATOM 2971 C C . ALA B 1 139 ? -3.816 40.688 17.641 1 97.88 139 ALA B C 1
ATOM 2973 O O . ALA B 1 139 ? -4.441 41.688 17.266 1 97.88 139 ALA B O 1
ATOM 2974 N N . TYR B 1 140 ? -4.34 39.531 17.734 1 98.69 140 TYR B N 1
ATOM 2975 C CA . TYR B 1 140 ? -5.754 39.281 17.469 1 98.69 140 TYR B CA 1
ATOM 2976 C C . TYR B 1 140 ? -6.418 38.594 18.672 1 98.69 140 TYR B C 1
ATOM 2978 O O . TYR B 1 140 ? -5.758 37.938 19.453 1 98.69 140 TYR B O 1
ATOM 2986 N N . ARG B 1 141 ? -7.703 38.875 18.797 1 98 141 ARG B N 1
ATOM 2987 C CA . ARG B 1 141 ? -8.508 38.094 19.734 1 98 141 ARG B CA 1
ATOM 2988 C C . ARG B 1 141 ? -8.852 36.719 19.156 1 98 141 ARG B C 1
ATOM 2990 O O . ARG B 1 141 ? -9.023 36.594 17.938 1 98 141 ARG B O 1
ATOM 2997 N N . HIS B 1 142 ? -8.945 35.844 20.031 1 97.56 142 HIS B N 1
ATOM 2998 C CA . HIS B 1 142 ? -9.359 34.5 19.625 1 97.56 142 HIS B CA 1
ATOM 2999 C C . HIS B 1 142 ? -10.633 34.531 18.781 1 97.56 142 HIS B C 1
ATOM 3001 O O . HIS B 1 142 ? -10.711 33.906 17.734 1 97.56 142 HIS B O 1
ATOM 3007 N N . ASP B 1 143 ? -11.602 35.281 19.172 1 97.44 143 ASP B N 1
ATOM 3008 C CA . ASP B 1 143 ? -12.898 35.344 18.516 1 97.44 143 ASP B CA 1
ATOM 3009 C C . ASP B 1 143 ? -12.758 35.938 17.094 1 97.44 143 ASP B C 1
ATOM 3011 O O . ASP B 1 143 ? -13.508 35.562 16.188 1 97.44 143 ASP B O 1
ATOM 3015 N N . ASP B 1 144 ? -11.867 36.812 16.906 1 97.88 144 ASP B N 1
ATOM 3016 C CA . ASP B 1 144 ? -11.648 37.406 15.594 1 97.88 144 ASP B CA 1
ATOM 3017 C C . ASP B 1 144 ? -11.07 36.375 14.625 1 97.88 144 ASP B C 1
ATOM 3019 O O . ASP B 1 144 ? -11.477 36.312 13.461 1 97.88 144 ASP B O 1
ATOM 3023 N N . LEU B 1 145 ? -10.125 35.656 15.141 1 98.38 145 LEU B N 1
ATOM 3024 C CA . LEU B 1 145 ? -9.547 34.594 14.328 1 98.38 145 LEU B CA 1
ATOM 3025 C C . LEU B 1 145 ? -10.602 33.562 13.953 1 98.38 145 LEU B C 1
ATOM 3027 O O . LEU B 1 145 ? -10.711 33.156 12.781 1 98.38 145 LEU B O 1
ATOM 3031 N N . HIS B 1 146 ? -11.352 33.188 14.945 1 97.19 146 HIS B N 1
ATOM 3032 C CA . HIS B 1 146 ? -12.414 32.188 14.711 1 97.19 146 HIS B CA 1
ATOM 3033 C C . HIS B 1 146 ? -13.445 32.75 13.719 1 97.19 146 HIS B C 1
ATOM 3035 O O . HIS B 1 146 ? -13.906 32 12.844 1 97.19 146 HIS B O 1
ATOM 3041 N N . ALA B 1 147 ? -13.82 33.969 13.898 1 98.12 147 ALA B N 1
ATOM 3042 C CA . ALA B 1 147 ? -14.82 34.594 13.023 1 98.12 147 ALA B CA 1
ATOM 3043 C C . ALA B 1 147 ? -14.344 34.625 11.57 1 98.12 147 ALA B C 1
ATOM 3045 O O . ALA B 1 147 ? -15.133 34.406 10.648 1 98.12 147 ALA B O 1
ATOM 3046 N N . ALA B 1 148 ? -13.078 34.812 11.375 1 98.44 148 ALA B N 1
ATOM 3047 C CA . ALA B 1 148 ? -12.516 34.875 10.031 1 98.44 148 ALA B CA 1
ATOM 3048 C C . ALA B 1 148 ? -12.562 33.5 9.375 1 98.44 148 ALA B C 1
ATOM 3050 O O . ALA B 1 148 ? -12.734 33.375 8.156 1 98.44 148 ALA B O 1
ATOM 3051 N N . LEU B 1 149 ? -12.516 32.438 10.156 1 98.44 149 LEU B N 1
ATOM 3052 C CA . LEU B 1 149 ? -12.422 31.078 9.633 1 98.44 149 LEU B CA 1
ATOM 3053 C C . LEU B 1 149 ? -13.797 30.422 9.57 1 98.44 149 LEU B C 1
ATOM 3055 O O . LEU B 1 149 ? -13.984 29.406 8.891 1 98.44 149 LEU B O 1
ATOM 3059 N N . ARG B 1 150 ? -14.75 30.984 10.25 1 97.44 150 ARG B N 1
ATOM 3060 C CA . ARG B 1 150 ? -16.047 30.344 10.453 1 97.44 150 ARG B CA 1
ATOM 3061 C C . ARG B 1 150 ? -16.75 30.109 9.125 1 97.44 150 ARG B C 1
ATOM 3063 O O . ARG B 1 150 ? -17.391 29.062 8.938 1 97.44 150 ARG B O 1
ATOM 3070 N N . PRO B 1 151 ? -16.688 31.016 8.117 1 97.19 151 PRO B N 1
ATOM 3071 C CA . PRO B 1 151 ? -17.344 30.734 6.844 1 97.19 151 PRO B CA 1
ATOM 3072 C C . PRO B 1 151 ? -16.797 29.484 6.152 1 97.19 151 PRO B C 1
ATOM 3074 O O . PRO B 1 151 ? -17.531 28.812 5.438 1 97.19 151 PRO B O 1
ATOM 3077 N N . LEU B 1 152 ? -15.602 29.203 6.453 1 97.25 152 LEU B N 1
ATOM 3078 C CA . LEU B 1 152 ? -14.922 28.094 5.801 1 97.25 152 LEU B CA 1
ATOM 3079 C C . LEU B 1 152 ? -15.047 26.812 6.637 1 97.25 152 LEU B C 1
ATOM 3081 O O . LEU B 1 152 ? -15.242 25.734 6.094 1 97.25 152 LEU B O 1
ATOM 3085 N N . LEU B 1 153 ? -14.953 26.938 7.969 1 97.69 153 LEU B N 1
ATOM 3086 C CA . LEU B 1 153 ? -14.719 25.766 8.805 1 97.69 153 LEU B CA 1
ATOM 3087 C C . LEU B 1 153 ? -15.844 25.594 9.82 1 97.69 153 LEU B C 1
ATOM 3089 O O . LEU B 1 153 ? -15.891 24.578 10.523 1 97.69 153 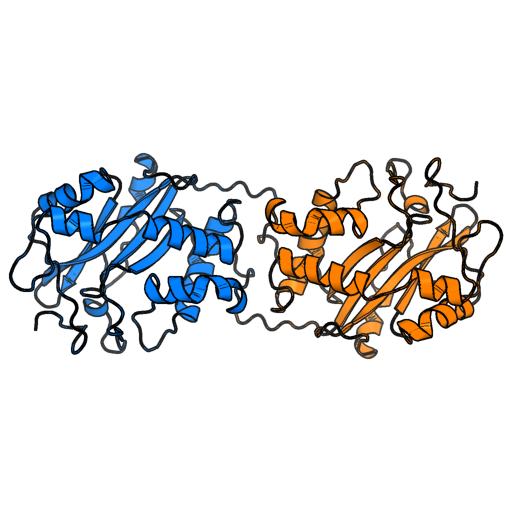LEU B O 1
ATOM 3093 N N . GLY B 1 154 ? -16.766 26.547 9.852 1 95.62 154 GLY B N 1
ATOM 3094 C CA . GLY B 1 154 ? -17.672 26.516 10.984 1 95.62 154 GLY B CA 1
ATOM 3095 C C . GLY B 1 154 ? -16.953 26.469 12.32 1 95.62 154 GLY B C 1
ATOM 3096 O O . GLY B 1 154 ? -16.016 27.234 12.562 1 95.62 154 GLY B O 1
ATOM 3097 N N . ASP B 1 155 ? -17.422 25.562 13.172 1 92.81 155 ASP B N 1
ATOM 3098 C CA . ASP B 1 155 ? -16.797 25.406 14.484 1 92.81 155 ASP B CA 1
ATOM 3099 C C . ASP B 1 155 ? -15.93 24.156 14.523 1 92.81 155 ASP B C 1
ATOM 3101 O O . ASP B 1 155 ? -15.672 23.609 15.602 1 92.81 155 ASP B O 1
ATOM 3105 N N . ASN B 1 156 ? -15.453 23.734 13.398 1 95 156 ASN B N 1
ATOM 3106 C CA . ASN B 1 156 ? -14.781 22.453 13.289 1 95 156 ASN B CA 1
ATOM 3107 C C . ASN B 1 156 ? -13.266 22.609 13.312 1 95 156 ASN B C 1
ATOM 3109 O O . ASN B 1 156 ? -12.562 21.922 12.562 1 95 156 ASN B O 1
ATOM 3113 N N . CYS B 1 157 ? -12.789 23.531 14.117 1 95.44 157 CYS B N 1
ATOM 3114 C CA . CYS B 1 157 ? -11.344 23.703 14.18 1 95.44 157 CYS B CA 1
ATOM 3115 C C . CYS B 1 157 ? -10.906 24.141 15.578 1 95.44 157 CYS B C 1
ATOM 3117 O O . CYS B 1 157 ? -11.734 24.578 16.375 1 95.44 157 CYS B O 1
ATOM 3119 N N . VAL B 1 158 ? -9.664 23.922 15.797 1 94.12 158 VAL B N 1
ATOM 3120 C CA . VAL B 1 158 ? -8.992 24.391 17 1 94.12 158 VAL B CA 1
ATOM 3121 C C . VAL B 1 158 ? -7.723 25.156 16.625 1 94.12 158 VAL B C 1
ATOM 3123 O O . VAL B 1 158 ? -6.902 24.656 15.852 1 94.12 158 VAL B O 1
ATOM 3126 N N . LEU B 1 159 ? -7.652 26.375 17.172 1 96.31 159 LEU B N 1
ATOM 3127 C CA . LEU B 1 159 ? -6.402 27.125 17.047 1 96.31 159 LEU B CA 1
ATOM 3128 C C . LEU B 1 159 ? -5.406 26.672 18.125 1 96.31 159 LEU B C 1
ATOM 3130 O O . LEU B 1 159 ? -5.734 26.641 19.312 1 96.31 159 LEU B O 1
ATOM 3134 N N . GLN B 1 160 ? -4.242 26.344 17.672 1 95.44 160 GLN B N 1
ATOM 3135 C CA . GLN B 1 160 ? -3.209 25.969 18.625 1 95.44 160 GLN B CA 1
ATOM 3136 C C . GLN B 1 160 ? -2.102 27.016 18.688 1 95.44 160 GLN B C 1
ATOM 3138 O O . GLN B 1 160 ? -1.594 27.453 17.656 1 95.44 160 GLN B O 1
ATOM 3143 N N . CYS B 1 161 ? -1.766 27.328 19.938 1 95.75 161 CYS B N 1
ATOM 3144 C CA . CYS B 1 161 ? -0.764 28.359 20.188 1 95.75 161 CYS B CA 1
ATOM 3145 C C . CYS B 1 161 ? 0.448 27.781 20.906 1 95.75 161 CYS B C 1
ATOM 3147 O O . CYS B 1 161 ? 0.387 26.688 21.453 1 95.75 161 CYS B O 1
ATOM 3149 N N . VAL B 1 162 ? 1.516 28.5 20.781 1 93.44 162 VAL B N 1
ATOM 3150 C CA . VAL B 1 162 ? 2.717 28.328 21.594 1 93.44 162 VAL B CA 1
ATOM 3151 C C . VAL B 1 162 ? 3.1 29.641 22.25 1 93.44 162 VAL B C 1
ATOM 3153 O O . VAL B 1 162 ? 2.639 30.719 21.828 1 93.44 162 VAL B O 1
ATOM 3156 N N . ARG B 1 163 ? 3.83 29.531 23.266 1 91.94 163 ARG B N 1
ATOM 3157 C CA . ARG B 1 163 ? 4.34 30.734 23.906 1 91.94 163 ARG B CA 1
ATOM 3158 C C . ARG B 1 163 ? 5.773 31.016 23.469 1 91.94 163 ARG B C 1
ATOM 3160 O O . ARG B 1 163 ? 6.613 30.125 23.453 1 91.94 163 ARG B O 1
ATOM 3167 N N . ASP B 1 164 ? 5.98 32.312 23.078 1 91.06 164 ASP B N 1
ATOM 3168 C CA . ASP B 1 164 ? 7.352 32.656 22.734 1 91.06 164 ASP B CA 1
ATOM 3169 C C . ASP B 1 164 ? 8.156 33.031 23.969 1 91.06 164 ASP B C 1
ATOM 3171 O O . ASP B 1 164 ? 7.676 32.875 25.094 1 91.06 164 ASP B O 1
ATOM 3175 N N . GLU B 1 165 ? 9.398 33.5 23.828 1 86.69 165 GLU B N 1
ATOM 3176 C CA . GLU B 1 165 ? 10.312 33.781 24.938 1 86.69 165 GLU B CA 1
ATOM 3177 C C . GLU B 1 165 ? 9.797 34.906 25.812 1 86.69 165 GLU B C 1
ATOM 3179 O O . GLU B 1 165 ? 10.125 35 26.984 1 86.69 165 GLU B O 1
ATOM 3184 N N . LYS B 1 166 ? 8.945 35.75 25.297 1 90.44 166 LYS B N 1
ATOM 3185 C CA . LYS B 1 166 ? 8.406 36.906 26.016 1 90.44 166 LYS B CA 1
ATOM 3186 C C . LYS B 1 166 ? 7.07 36.562 26.672 1 90.44 166 LYS B C 1
ATOM 3188 O O . LYS B 1 166 ? 6.434 37.438 27.297 1 90.44 166 LYS B O 1
ATOM 3193 N N . GLY B 1 167 ? 6.605 35.375 26.406 1 91.25 167 GLY B N 1
ATOM 3194 C CA . GLY B 1 167 ? 5.348 34.938 27 1 91.25 167 GLY B CA 1
ATOM 3195 C C . GLY B 1 167 ? 4.148 35.219 26.125 1 91.25 167 GLY B C 1
ATOM 3196 O O . GLY B 1 167 ? 3.004 35 26.531 1 91.25 167 GLY B O 1
ATOM 3197 N N . HIS B 1 168 ? 4.414 35.719 24.922 1 94.5 168 HIS B N 1
ATOM 3198 C CA . HIS B 1 168 ? 3.316 36 24 1 94.5 168 HIS B CA 1
ATOM 3199 C C . HIS B 1 168 ? 2.699 34.688 23.484 1 94.5 168 HIS B C 1
ATOM 3201 O O . HIS B 1 168 ? 3.414 33.719 23.203 1 94.5 168 HIS B O 1
ATOM 3207 N N . GLU B 1 169 ? 1.369 34.688 23.391 1 95.62 169 GLU B N 1
ATOM 3208 C CA . GLU B 1 169 ? 0.675 33.594 22.688 1 95.62 169 GLU B CA 1
ATOM 3209 C C . GLU B 1 169 ? 0.786 33.781 21.188 1 95.62 169 GLU B C 1
ATOM 3211 O O . GLU B 1 169 ? 0.38 34.781 20.641 1 95.62 169 GLU B O 1
ATOM 3216 N N . VAL B 1 170 ? 1.333 32.719 20.531 1 96.94 170 VAL B N 1
ATOM 3217 C CA . VAL B 1 170 ? 1.572 32.781 19.094 1 96.94 170 VAL B CA 1
ATOM 3218 C C . VAL B 1 170 ? 0.869 31.625 18.391 1 96.94 170 VAL B C 1
ATOM 3220 O O . VAL B 1 170 ? 1.059 30.469 18.75 1 96.94 170 VAL B O 1
ATOM 3223 N N . TRP B 1 171 ? 0.007 31.984 17.422 1 97.19 171 TRP B N 1
ATOM 3224 C CA . TRP B 1 171 ? -0.701 30.969 16.641 1 97.19 171 TRP B CA 1
ATOM 3225 C C . TRP B 1 171 ? 0.276 30.109 15.836 1 97.19 171 TRP B C 1
ATOM 3227 O O . TRP B 1 171 ? 1.062 30.641 15.047 1 97.19 171 TRP B O 1
ATOM 3237 N N . ALA B 1 172 ? 0.201 28.781 16.062 1 96.44 172 ALA B N 1
ATOM 3238 C CA . ALA B 1 172 ? 1.216 27.906 15.469 1 96.44 172 ALA B CA 1
ATOM 3239 C C . ALA B 1 172 ? 0.579 26.875 14.555 1 96.44 172 ALA B C 1
ATOM 3241 O O . ALA B 1 172 ? 1.145 26.516 13.516 1 96.44 172 ALA B O 1
ATOM 3242 N N . GLN B 1 173 ? -0.559 26.328 14.961 1 96.88 173 GLN B N 1
ATOM 3243 C CA . GLN B 1 173 ? -1.206 25.281 14.18 1 96.88 173 GLN B CA 1
ATOM 3244 C C . GLN B 1 173 ? -2.719 25.469 14.141 1 96.88 173 GLN B C 1
ATOM 3246 O O . GLN B 1 173 ? -3.289 26.109 15.031 1 96.88 173 GLN B O 1
ATOM 3251 N N . LEU B 1 174 ? -3.252 25.031 13.102 1 97.25 174 LEU B N 1
ATOM 3252 C CA . LEU B 1 174 ? -4.695 24.938 12.914 1 97.25 174 LEU B CA 1
ATOM 3253 C C . LEU B 1 174 ? -5.129 23.484 12.742 1 97.25 174 LEU B C 1
ATOM 3255 O O . LEU B 1 174 ? -4.703 22.812 11.797 1 97.25 174 LEU B O 1
ATOM 3259 N N . LYS B 1 175 ? -5.961 23 13.664 1 96.56 175 LYS B N 1
ATOM 3260 C CA . LYS B 1 175 ? -6.477 21.641 13.617 1 96.56 175 LYS B CA 1
ATOM 3261 C C . LYS B 1 175 ? -7.918 21.609 13.117 1 96.56 175 LYS B C 1
ATOM 3263 O O . LYS B 1 175 ? -8.797 22.25 13.695 1 96.56 175 LYS B O 1
ATOM 3268 N N . ILE B 1 176 ? -8.117 20.938 12.078 1 97.25 176 ILE B N 1
ATOM 3269 C CA . ILE B 1 176 ? -9.422 20.922 11.43 1 97.25 176 ILE B CA 1
ATOM 3270 C C . ILE B 1 176 ? -9.992 19.5 11.469 1 97.25 176 ILE B C 1
ATOM 3272 O O . ILE B 1 176 ? -9.312 18.547 11.117 1 97.25 176 ILE B O 1
ATOM 3276 N N . TYR B 1 177 ? -11.273 19.391 11.844 1 96.19 177 TYR B N 1
ATOM 3277 C CA . TYR B 1 177 ? -11.906 18.094 12.039 1 96.19 177 TYR B CA 1
ATOM 3278 C C . TYR B 1 177 ? -12.656 17.656 10.781 1 96.19 177 TYR B C 1
ATOM 3280 O O . TYR B 1 177 ? -13.391 18.438 10.188 1 96.19 177 TYR B O 1
ATOM 3288 N N . PHE B 1 178 ? -12.461 16.422 10.438 1 97.38 178 PHE B N 1
ATOM 3289 C CA . PHE B 1 178 ? -13.172 15.797 9.32 1 97.38 178 PHE B CA 1
ATOM 3290 C C . PHE B 1 178 ? -13.758 14.453 9.734 1 97.38 178 PHE B C 1
ATOM 3292 O O . PHE B 1 178 ? -13.133 13.703 10.484 1 97.38 178 PHE B O 1
ATOM 3299 N N . PHE B 1 179 ? -14.953 14.211 9.195 1 96.69 179 PHE B N 1
ATOM 3300 C CA . PHE B 1 179 ? -15.469 12.852 9.289 1 96.69 179 PHE B CA 1
ATOM 3301 C C . PHE B 1 179 ? -14.664 11.898 8.414 1 96.69 179 PHE B C 1
ATOM 3303 O O . PHE B 1 179 ? -13.922 12.344 7.531 1 96.69 179 PHE B O 1
ATOM 3310 N N . ARG B 1 180 ? -14.805 10.656 8.625 1 95.94 180 ARG B N 1
ATOM 3311 C CA . ARG B 1 180 ? -14.086 9.633 7.867 1 95.94 180 ARG B CA 1
ATOM 3312 C C . ARG B 1 180 ? -14.391 9.742 6.375 1 95.94 180 ARG B C 1
ATOM 3314 O O . ARG B 1 180 ? -13.523 9.461 5.543 1 95.94 180 ARG B O 1
ATOM 3321 N N . ASN B 1 181 ? -15.617 10.203 6.051 1 96.69 181 ASN B N 1
ATOM 3322 C CA . ASN B 1 181 ? -15.984 10.344 4.645 1 96.69 181 ASN B CA 1
ATOM 3323 C C . ASN B 1 181 ? -15.391 11.609 4.035 1 96.69 181 ASN B C 1
ATOM 3325 O O . ASN B 1 181 ? -15.727 11.977 2.906 1 96.69 181 ASN B O 1
ATOM 3329 N N . GLN B 1 182 ? -14.531 12.367 4.824 1 97.56 182 GLN B N 1
ATOM 3330 C CA . GLN B 1 182 ? -13.727 13.508 4.375 1 97.56 182 GLN B CA 1
ATOM 3331 C C . GLN B 1 182 ? -14.586 14.758 4.219 1 97.56 182 GLN B C 1
ATOM 3333 O O . GLN B 1 182 ? -14.281 15.633 3.404 1 97.56 182 GLN B O 1
ATOM 3338 N N . THR B 1 183 ? -15.758 14.75 4.957 1 97.44 183 THR B N 1
ATOM 3339 C CA . THR B 1 183 ? -16.531 15.977 5.094 1 97.44 183 THR B CA 1
ATOM 3340 C C . THR B 1 183 ? -16.188 16.688 6.402 1 97.44 183 THR B C 1
ATOM 3342 O O . THR B 1 183 ? -15.797 16.047 7.379 1 97.44 183 THR B O 1
ATOM 3345 N N . LEU B 1 184 ? -16.453 17.953 6.363 1 96.88 184 LEU B N 1
ATOM 3346 C CA . LEU B 1 184 ? -16.094 18.781 7.516 1 96.88 184 LEU B CA 1
ATOM 3347 C C . LEU B 1 184 ? -16.953 18.422 8.727 1 96.88 184 LEU B C 1
ATOM 3349 O O . LEU B 1 184 ? -18.172 18.25 8.602 1 96.88 184 LEU B O 1
ATOM 3353 N N . GLY B 1 185 ? -16.219 18.219 9.836 1 94.88 185 GLY B N 1
ATOM 3354 C CA . GLY B 1 185 ? -16.953 17.984 11.078 1 94.88 185 GLY B CA 1
ATOM 3355 C C . GLY B 1 185 ? -16.469 16.766 11.828 1 94.88 185 GLY B C 1
ATOM 3356 O O . GLY B 1 185 ? -15.656 15.992 11.32 1 94.88 185 GLY B O 1
ATOM 3357 N N . CYS B 1 186 ? -16.891 16.688 12.992 1 92.94 186 CYS B N 1
ATOM 3358 C CA . CYS B 1 186 ? -16.688 15.547 13.883 1 92.94 186 CYS B CA 1
ATOM 3359 C C . CYS B 1 186 ? -17.688 15.555 15.023 1 92.94 186 CYS B C 1
ATOM 3361 O O . CYS B 1 186 ? -18.125 16.625 15.477 1 92.94 186 CYS B O 1
ATOM 3363 N N . HIS B 1 187 ? -17.969 14.398 15.445 1 82.56 187 HIS B N 1
ATOM 3364 C CA . HIS B 1 187 ? -18.875 14.336 16.578 1 82.56 187 HIS B CA 1
ATOM 3365 C C . HIS B 1 187 ? -18.219 14.836 17.859 1 82.56 187 HIS B C 1
ATOM 3367 O O . HIS B 1 187 ? -17.078 14.453 18.156 1 82.56 187 HIS B O 1
ATOM 3373 N N . PHE B 1 188 ? -18.828 15.828 18.469 1 65.31 188 PHE B N 1
ATOM 3374 C CA . PHE B 1 188 ? -18.297 16.531 19.625 1 65.31 188 PHE B CA 1
ATOM 3375 C C . PHE B 1 188 ? -17.812 15.555 20.672 1 65.31 188 PHE B C 1
ATOM 3377 O O . PHE B 1 188 ? -16.781 15.781 21.328 1 65.31 188 PHE B O 1
ATOM 3384 N N . LYS B 1 189 ? -18.547 14.57 20.953 1 60.78 189 LYS B N 1
ATOM 3385 C CA . LYS B 1 189 ? -18.219 13.609 22.016 1 60.78 189 LYS B CA 1
ATOM 3386 C C . LYS B 1 189 ? -16.844 12.969 21.75 1 60.78 189 LYS B C 1
ATOM 3388 O O . LYS B 1 189 ? -16.172 12.562 22.703 1 60.78 189 LYS B O 1
ATOM 3393 N N . GLU B 1 190 ? -16.547 13.062 20.562 1 60.03 190 GLU B N 1
ATOM 3394 C CA . GLU B 1 190 ? -15.297 12.375 20.203 1 60.03 190 GLU B CA 1
ATOM 3395 C C . GLU B 1 190 ? -14.102 13.312 20.312 1 60.03 190 GLU B C 1
ATOM 3397 O O . GLU B 1 190 ? -12.969 12.867 20.5 1 60.03 190 GLU B O 1
ATOM 3402 N N . ILE B 1 191 ? -14.445 14.539 20.109 1 60.16 191 ILE B N 1
ATOM 3403 C CA . ILE B 1 191 ? -13.383 15.539 20.094 1 60.16 191 ILE B CA 1
ATOM 3404 C C . ILE B 1 191 ? -12.875 15.781 21.516 1 60.16 191 ILE B C 1
ATOM 3406 O O . ILE B 1 191 ? -11.695 16.078 21.719 1 60.16 191 ILE B O 1
ATOM 3410 N N . GLY B 1 192 ? -13.828 15.648 22.422 1 56.69 192 GLY B N 1
ATOM 3411 C CA . GLY B 1 192 ? -13.484 16.016 23.797 1 56.69 192 GLY B CA 1
ATOM 3412 C C . GLY B 1 192 ? -12.078 15.617 24.188 1 56.69 192 GLY B C 1
ATOM 3413 O O . GLY B 1 192 ? -11.344 16.422 24.781 1 56.69 192 GLY B O 1
ATOM 3414 N N . TYR B 1 193 ? -11.82 14.305 23.984 1 47.47 193 TYR B N 1
ATOM 3415 C CA . TYR B 1 193 ? -10.562 13.836 24.547 1 47.47 193 TYR B CA 1
ATOM 3416 C C . TYR B 1 193 ? -9.383 14.195 23.641 1 47.47 193 TYR B C 1
ATOM 3418 O O . TYR B 1 193 ? -8.234 14.188 24.078 1 47.47 193 TYR B O 1
ATOM 3426 N N . ALA B 1 194 ? -9.555 14.43 22.438 1 48.25 194 ALA B N 1
ATOM 3427 C CA . ALA B 1 194 ? -8.445 14.625 21.516 1 48.25 194 ALA B CA 1
ATOM 3428 C C . ALA B 1 194 ? -7.691 15.922 21.812 1 48.25 194 ALA B C 1
ATOM 3430 O O . ALA B 1 194 ? -6.465 15.969 21.703 1 48.25 194 ALA B O 1
ATOM 3431 N N . 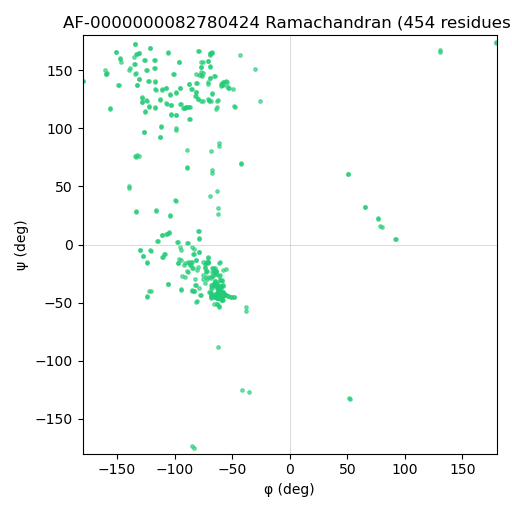ASP B 1 195 ? -8.461 16.953 22.031 1 48.91 195 ASP B N 1
ATOM 3432 C CA . ASP B 1 195 ? -7.887 18.266 22.297 1 48.91 195 ASP B CA 1
ATOM 3433 C C . ASP B 1 195 ? -7.066 18.25 23.594 1 48.91 195 ASP B C 1
ATOM 3435 O O . ASP B 1 195 ? -6.129 19.031 23.734 1 48.91 195 ASP B O 1
ATOM 3439 N N . LYS B 1 196 ? -7.598 17.391 24.5 1 42.22 196 LYS B N 1
ATOM 3440 C CA . LYS B 1 196 ? -6.875 17.359 25.766 1 42.22 196 LYS B CA 1
ATOM 3441 C C . LYS B 1 196 ? -5.57 16.578 25.625 1 42.22 196 LYS B C 1
ATOM 3443 O O . LYS B 1 196 ? -4.723 16.609 26.516 1 42.22 196 LYS B O 1
ATOM 3448 N N . ILE B 1 197 ? -5.57 15.625 24.641 1 38.81 197 ILE B N 1
ATOM 3449 C CA . ILE B 1 197 ? -4.469 14.664 24.672 1 38.81 197 ILE B CA 1
ATOM 3450 C C . ILE B 1 197 ? -3.211 15.305 24.094 1 38.81 197 ILE B C 1
ATOM 3452 O O . ILE B 1 197 ? -2.119 14.734 24.188 1 38.81 197 ILE B O 1
ATOM 3456 N N . PHE B 1 198 ? -3.371 16.078 23.125 1 40.69 198 PHE B N 1
ATOM 3457 C CA . PHE B 1 198 ? -2.033 16.453 22.672 1 40.69 198 PHE B CA 1
ATOM 3458 C C . PHE B 1 198 ? -1.296 17.219 23.766 1 40.69 198 PHE B C 1
ATOM 3460 O O . PHE B 1 198 ? -1.374 18.438 23.828 1 40.69 198 PHE B O 1
ATOM 3467 N N . GLN B 1 199 ? -1.395 16.672 24.938 1 36.94 199 GLN B N 1
ATOM 3468 C CA . GLN B 1 199 ? -0.433 17.312 25.828 1 36.94 199 GLN B CA 1
ATOM 3469 C C . GLN B 1 199 ? 1 16.984 25.422 1 36.94 199 GLN B C 1
ATOM 3471 O O . GLN B 1 199 ? 1.463 15.859 25.609 1 36.94 199 GLN B O 1
ATOM 3476 N N . PRO B 1 200 ? 1.566 17.328 24.172 1 35.06 200 PRO B N 1
ATOM 3477 C CA . PRO B 1 200 ? 2.992 16.984 24.172 1 35.06 200 PRO B CA 1
ATOM 3478 C C . PRO B 1 200 ? 3.623 17.078 25.562 1 35.06 200 PRO B C 1
ATOM 3480 O O . PRO B 1 200 ? 3.109 17.781 26.422 1 35.06 200 PRO B O 1
ATOM 3483 N N . SER B 1 201 ? 4.664 16.234 25.75 1 36.41 201 SER B N 1
ATOM 3484 C CA . SER B 1 201 ? 5.754 16.594 26.656 1 36.41 201 SER B CA 1
ATOM 3485 C C . SER B 1 201 ? 6.055 18.094 26.609 1 36.41 201 SER B C 1
ATOM 3487 O O . SER B 1 201 ? 5.414 18.828 25.859 1 36.41 201 SER B O 1
ATOM 3489 N N . ASN B 1 202 ? 7.469 18.562 26.359 1 38.22 202 ASN B N 1
ATOM 3490 C CA . ASN B 1 202 ? 7.988 19.922 26.438 1 38.22 202 ASN B CA 1
ATOM 3491 C C . ASN B 1 202 ? 7.371 20.812 25.359 1 38.22 202 ASN B C 1
ATOM 3493 O O . ASN B 1 202 ? 7.742 21.984 25.219 1 38.22 202 ASN B O 1
ATOM 3497 N N . SER B 1 203 ? 7.316 20.516 24.016 1 48.84 203 SER B N 1
ATOM 3498 C CA . SER B 1 203 ? 6.984 21.547 23.031 1 48.84 203 SER B CA 1
ATOM 3499 C C . SER B 1 203 ? 5.531 21.984 23.156 1 48.84 203 SER B C 1
ATOM 3501 O O . SER B 1 203 ? 4.617 21.203 22.891 1 48.84 203 SER B O 1
ATOM 3503 N N . SER B 1 204 ? 4.965 22.922 24.125 1 65.56 204 SER B N 1
ATOM 3504 C CA . SER B 1 204 ? 3.816 23.328 24.922 1 65.56 204 SER B CA 1
ATOM 3505 C C . SER B 1 204 ? 2.637 23.719 24.047 1 65.56 204 SER B C 1
ATOM 3507 O O . SER B 1 204 ? 2.574 24.844 23.547 1 65.56 204 SER B O 1
ATOM 3509 N N . GLY B 1 205 ? 2.5 23.234 22.859 1 84.88 205 GLY B N 1
ATOM 3510 C CA . GLY B 1 205 ? 1.286 23.594 22.141 1 84.88 205 GLY B CA 1
ATOM 3511 C C . GLY B 1 205 ? 0.026 23.391 22.953 1 84.88 205 GLY B C 1
ATOM 3512 O O . GLY B 1 205 ? -0.094 22.406 23.688 1 84.88 205 GLY B O 1
ATOM 3513 N N . HIS B 1 206 ? -0.761 24.297 22.922 1 90.94 206 HIS B N 1
ATOM 3514 C CA . HIS B 1 206 ? -2.035 24.297 23.625 1 90.94 206 HIS B CA 1
ATOM 3515 C C . HIS B 1 206 ? -3.104 25.047 22.844 1 90.94 206 HIS B C 1
ATOM 3517 O O . HIS B 1 206 ? -2.783 25.828 21.953 1 90.94 206 HIS B O 1
ATOM 3523 N N . PRO B 1 207 ? -4.312 24.719 23.141 1 93.25 207 PRO B N 1
ATOM 3524 C CA . PRO B 1 207 ? -5.336 25.562 22.516 1 93.25 207 PRO B CA 1
ATOM 3525 C C . PRO B 1 207 ? -5.137 27.047 22.812 1 93.25 207 PRO B C 1
ATOM 3527 O O . PRO B 1 207 ? -4.77 27.422 23.922 1 93.25 207 PRO B O 1
ATOM 3530 N N . CYS B 1 208 ? -5.301 27.875 21.781 1 95.31 208 CYS B N 1
ATOM 3531 C CA . CYS B 1 208 ? -5.148 29.297 22 1 95.31 208 CYS B CA 1
ATOM 3532 C C . CYS B 1 208 ? -6.129 29.797 23.062 1 95.31 208 CYS B C 1
ATOM 3534 O O . CYS B 1 208 ? -7.297 29.422 23.047 1 95.31 208 CYS B O 1
ATOM 3536 N N . PRO B 1 209 ? -5.602 30.625 23.906 1 95.12 209 PRO B N 1
ATOM 3537 C CA . PRO B 1 209 ? -6.5 31.188 24.922 1 95.12 209 PRO B CA 1
ATOM 3538 C C . PRO B 1 209 ? -7.535 32.156 24.344 1 95.12 209 PRO B C 1
ATOM 3540 O O . PRO B 1 209 ? -7.254 32.844 23.359 1 95.12 209 PRO B O 1
ATOM 3543 N N . THR B 1 210 ? -8.664 32.25 25.016 1 95.44 210 THR B N 1
ATOM 3544 C CA . THR B 1 210 ? -9.758 33.062 24.484 1 95.44 210 THR B CA 1
ATOM 3545 C C . THR B 1 210 ? -9.68 34.5 25 1 95.44 210 THR B C 1
ATOM 3547 O O . THR B 1 210 ? -10.273 35.406 24.406 1 95.44 210 THR B O 1
ATOM 3550 N N . GLU B 1 211 ? -8.891 34.75 26.078 1 95.56 211 GLU B N 1
ATOM 3551 C CA . GLU B 1 211 ? -8.914 36.062 26.719 1 95.56 211 GLU B CA 1
ATOM 3552 C C . GLU B 1 211 ? -7.566 36.781 26.578 1 95.56 211 GLU B C 1
ATOM 3554 O O . GLU B 1 211 ? -7.348 37.844 27.172 1 95.56 211 GLU B O 1
ATOM 3559 N N . THR B 1 212 ? -6.68 36.219 25.922 1 96.5 212 THR B N 1
ATOM 3560 C CA . THR B 1 212 ? -5.352 36.781 25.719 1 96.5 212 THR B CA 1
ATOM 3561 C C . THR B 1 212 ? -5.102 37.062 24.234 1 96.5 212 THR B C 1
ATOM 3563 O O . THR B 1 212 ? -5.473 36.281 23.375 1 96.5 212 THR B O 1
ATOM 3566 N N . PRO B 1 213 ? -4.453 38.188 23.969 1 97.88 213 PRO B N 1
ATOM 3567 C CA . PRO B 1 213 ? -4.121 38.469 22.578 1 97.88 213 PRO B CA 1
ATOM 3568 C C . PRO B 1 213 ? -3.238 37.406 21.953 1 97.88 213 PRO B C 1
ATOM 3570 O O . PRO B 1 213 ? -2.336 36.875 22.609 1 97.88 213 PRO B O 1
ATOM 3573 N N . ILE B 1 214 ? -3.535 37.031 20.719 1 98.12 214 ILE B N 1
ATOM 3574 C CA . ILE B 1 214 ? -2.826 36 19.984 1 98.12 214 ILE B CA 1
ATOM 3575 C C . ILE B 1 214 ? -2.066 36.625 18.812 1 98.12 214 ILE B C 1
ATOM 3577 O O . ILE B 1 214 ? -2.652 37.344 17.984 1 98.12 214 ILE B O 1
ATOM 3581 N N . PHE B 1 215 ? -0.765 36.375 18.766 1 98.25 215 PHE B N 1
ATOM 3582 C CA . PHE B 1 215 ? 0.037 36.906 17.672 1 98.25 215 PHE B CA 1
ATOM 3583 C C . PHE B 1 215 ? 0.037 35.938 16.484 1 98.25 215 PHE B C 1
ATOM 3585 O O . PHE B 1 215 ? 0.032 34.719 16.688 1 98.25 215 PHE B O 1
ATOM 3592 N N . TYR B 1 216 ? -0.079 36.469 15.312 1 98.44 216 TYR B N 1
ATOM 3593 C CA . TYR B 1 216 ? 0.129 35.812 14.023 1 98.44 216 TYR B CA 1
ATOM 3594 C C . TYR B 1 216 ? 1.357 36.375 13.32 1 98.44 216 TYR B C 1
ATOM 3596 O O . TYR B 1 216 ? 1.256 37.312 12.547 1 98.44 216 TYR B O 1
ATOM 3604 N N . TYR B 1 217 ? 2.506 35.688 13.578 1 98.12 217 TYR B N 1
ATOM 3605 C CA . TYR B 1 217 ? 3.781 36.281 13.172 1 98.12 217 TYR B CA 1
ATOM 3606 C C . TYR B 1 217 ? 4.043 36.031 11.688 1 98.12 217 TYR B C 1
ATOM 3608 O O . TYR B 1 217 ? 3.658 35 11.141 1 98.12 217 TYR B O 1
ATOM 3616 N N . PRO B 1 218 ? 4.715 37.031 11.047 1 97.75 218 PRO B N 1
ATOM 3617 C CA . PRO B 1 218 ? 5.156 36.812 9.664 1 97.75 218 PRO B CA 1
ATOM 3618 C C . PRO B 1 218 ? 6.309 35.812 9.578 1 97.75 218 PRO B C 1
ATOM 3620 O O . PRO B 1 218 ? 6.973 35.531 10.586 1 97.75 218 PRO B O 1
ATOM 3623 N N . ILE B 1 219 ? 6.441 35.25 8.438 1 97.38 219 ILE B N 1
ATOM 3624 C CA . ILE B 1 219 ? 7.566 34.344 8.195 1 97.38 219 ILE B CA 1
ATOM 3625 C C . ILE B 1 219 ? 8.859 35.156 8.117 1 97.38 219 ILE B C 1
ATOM 3627 O O . ILE B 1 219 ? 8.93 36.156 7.418 1 97.38 219 ILE B O 1
ATOM 3631 N N . ASN B 1 220 ? 9.789 34.844 8.867 1 96.19 220 ASN B N 1
ATOM 3632 C CA . ASN B 1 220 ? 11.141 35.406 8.805 1 96.19 220 ASN B CA 1
ATOM 3633 C C . ASN B 1 220 ? 12.148 34.344 8.352 1 96.19 220 ASN B C 1
ATOM 3635 O O . ASN B 1 220 ? 12.547 33.5 9.133 1 96.19 220 ASN B O 1
ATOM 3639 N N . TYR B 1 221 ? 12.547 34.406 7.066 1 94.94 221 TYR B N 1
ATOM 3640 C CA . TYR B 1 221 ? 13.398 33.375 6.473 1 94.94 221 TYR B CA 1
ATOM 3641 C C . TYR B 1 221 ? 14.828 33.5 7.004 1 94.94 221 TYR B C 1
ATOM 3643 O O . TYR B 1 221 ? 15.539 32.5 7.082 1 94.94 221 TYR B O 1
ATOM 3651 N N . LYS B 1 222 ? 15.227 34.656 7.367 1 92.75 222 LYS B N 1
ATOM 3652 C CA . LYS B 1 222 ? 16.578 34.875 7.859 1 92.75 222 LYS B CA 1
ATOM 3653 C C . LYS B 1 222 ? 16.734 34.406 9.305 1 92.75 222 LYS B C 1
ATOM 3655 O O . LYS B 1 222 ? 17.734 33.812 9.664 1 92.75 222 LYS B O 1
ATOM 3660 N N . ASN B 1 223 ? 15.734 34.719 10.148 1 92.56 223 ASN B N 1
ATOM 3661 C CA . ASN B 1 223 ? 15.734 34.344 11.555 1 92.56 223 ASN B CA 1
ATOM 3662 C C . ASN B 1 223 ? 14.406 33.688 11.961 1 92.56 223 ASN B C 1
ATOM 3664 O O . ASN B 1 223 ? 13.648 34.281 12.742 1 92.56 223 ASN B O 1
ATOM 3668 N N . PRO B 1 224 ? 14.203 32.469 11.594 1 93.56 224 PRO B N 1
ATOM 3669 C CA . PRO B 1 224 ? 12.891 31.844 11.812 1 93.56 224 PRO B CA 1
ATOM 3670 C C . PRO B 1 224 ? 12.617 31.562 13.289 1 93.56 224 PRO B C 1
ATOM 3672 O O . PRO B 1 224 ? 11.453 31.406 13.68 1 93.56 224 PRO B O 1
ATOM 3675 N N . LYS B 1 225 ? 13.547 31.578 14.203 1 91.75 225 LYS B N 1
ATOM 3676 C CA . LYS B 1 225 ? 13.344 31.297 15.617 1 91.75 225 LYS B CA 1
ATOM 3677 C C . LYS B 1 225 ? 12.891 32.562 16.359 1 91.75 225 LYS B C 1
ATOM 3679 O O . LYS B 1 225 ? 12.414 32.469 17.5 1 91.75 225 LYS B O 1
ATOM 3684 N N . ARG B 1 226 ? 13.18 33.656 15.711 1 91.88 226 ARG B N 1
ATOM 3685 C CA . ARG B 1 226 ? 12.773 34.969 16.25 1 91.88 226 ARG B CA 1
ATOM 3686 C C . ARG B 1 226 ? 12.156 35.812 15.148 1 91.88 226 ARG B C 1
ATOM 3688 O O . ARG B 1 226 ? 12.727 36.844 14.773 1 91.88 226 ARG B O 1
ATOM 3695 N N . PRO B 1 227 ? 10.93 35.469 14.82 1 94.31 227 PRO B N 1
ATOM 3696 C CA . PRO B 1 227 ? 10.359 36.094 13.633 1 94.31 227 PRO B CA 1
ATOM 3697 C C . PRO B 1 227 ? 10.125 37.594 13.828 1 94.31 227 PRO B C 1
ATOM 3699 O O . PRO B 1 227 ? 10.125 38.375 12.859 1 94.31 227 PRO B O 1
ATOM 3702 N N . CYS B 1 228 ? 9.914 38.031 15.031 1 94.06 228 CYS B N 1
ATOM 3703 C CA . CYS B 1 228 ? 9.617 39.438 15.281 1 94.06 228 CYS B CA 1
ATOM 3704 C C . CYS B 1 228 ? 10.711 40.062 16.125 1 94.06 228 CYS B C 1
ATOM 3706 O O . CYS B 1 228 ? 10.453 41.031 16.844 1 94.06 228 CYS B O 1
ATOM 3708 N N . GLN B 1 229 ? 11.844 39.594 16.016 1 84.88 229 GLN B N 1
ATOM 3709 C CA . GLN B 1 229 ? 13.008 40.25 16.625 1 84.88 229 GLN B CA 1
ATOM 3710 C C . GLN B 1 229 ? 14.008 40.688 15.555 1 84.88 229 GLN B C 1
ATOM 3712 O O . GLN B 1 229 ? 14.062 40.094 14.469 1 84.88 229 GLN B O 1
#

Solvent-accessible surface area (backbone atoms only — not comparable to full-atom values): 25046 Å² total; per-residue (Å²): 125,85,64,75,60,80,64,58,31,29,35,42,30,32,33,30,68,21,38,56,37,48,57,50,56,91,84,56,53,70,39,62,55,88,84,62,81,60,76,25,44,70,46,55,30,40,57,97,64,55,56,58,30,90,74,64,75,86,56,73,75,62,38,57,94,46,41,72,59,39,58,68,40,40,51,44,54,36,66,92,39,51,44,64,58,50,50,50,50,46,33,41,36,20,36,44,48,40,26,55,36,77,80,20,46,41,74,49,35,35,55,48,47,50,50,51,57,54,72,70,50,62,58,68,57,33,30,48,77,54,71,50,67,62,26,78,83,55,61,37,49,38,66,56,57,47,59,24,38,27,88,81,48,56,85,30,59,46,54,24,17,36,64,44,98,84,64,47,39,30,51,26,34,42,38,32,33,19,27,70,89,71,42,85,27,59,64,63,86,65,46,61,61,56,72,66,56,53,57,54,76,87,76,35,51,36,70,53,54,74,86,44,63,31,30,37,47,40,72,27,71,89,42,37,60,44,42,78,106,126,85,64,73,61,81,64,60,32,28,35,44,28,31,32,31,69,21,38,56,37,47,63,50,54,92,84,57,54,69,39,61,56,88,84,63,81,60,74,24,45,71,46,56,31,43,58,94,63,56,55,59,30,91,73,65,77,86,56,73,76,64,38,56,92,46,42,71,60,40,56,68,41,40,50,46,53,37,66,91,38,50,45,64,58,48,50,52,50,46,33,41,36,20,35,44,48,41,26,54,37,78,79,21,47,41,74,50,36,33,55,48,47,50,50,50,56,54,72,70,50,63,58,67,57,32,29,48,76,56,70,50,67,62,28,80,82,56,62,39,48,39,65,57,56,47,59,25,40,26,86,80,48,54,85,31,59,45,55,25,17,34,61,44,99,85,64,45,38,30,50,26,34,42,36,34,32,19,27,71,90,72,41,84,27,60,63,62,85,64,45,62,59,53,74,65,55,58,56,57,71,87,65,61,50,38,72,52,56,72,88,44,63,32,29,37,46,38,72,27,74,88,43,39,60,43,43,77,108

Secondary structure (DSSP, 8-state):
--------EEEEEEE-HHHHGGGS-TTSPB---TT--S-EEEEEEETT-----SS----GGGGGGGHHHHHHHS---BTTS-HHHHHHHHIIIIIHHHTTSGGG-SHHHHHHHHHHHHHH--HHHHHHHTT----SS-EE-HHHHHHHHHHHHTT-EEEEEEE-TT--EEEEEEEEEEETTS-B---HHHHHHHHHH---SSS--EEPPSSS-EE-PPP-SS-TTSTT-/--------EEEEEEE-HHHHGGGS-TTSPB---TT--S-EEEEEEETT-----SS----GGGGGGGHHHHHHHS---BTTS-HHHHHHHHIIIIIHHHTTSGGG-SHHHHHHHHHHHHHH--HHHHHHHTT----SS-EE-HHHHHHHHHHHHTT-EEEEEEE-TT--EEEEEEEEEEETTS-B---HHHHHHHHHH---SSS--EEPPSSS-EE-PPP-SS-TTSTT-